Protein AF-0000000070117195 (afdb_homodimer)

Solvent-accessible surface area (backbone atoms only — not comparable to full-atom values): 38107 Å² total; per-residue (Å²): 111,78,81,75,68,78,81,88,67,70,77,55,42,55,31,55,71,49,75,39,65,23,42,26,26,40,78,75,48,53,76,69,58,87,76,71,49,25,25,39,43,37,66,58,87,49,68,68,60,47,62,73,44,38,93,42,38,53,26,35,40,18,30,46,63,62,32,42,58,17,81,69,35,58,61,45,44,60,43,95,42,31,36,34,16,33,43,82,74,63,72,85,48,53,76,32,81,39,56,48,63,39,32,67,89,57,74,63,67,81,47,80,83,75,88,71,69,40,42,16,32,32,45,72,48,51,68,41,42,62,68,29,60,85,75,39,71,39,50,28,56,33,46,42,64,39,57,68,71,43,56,69,71,51,49,55,52,34,51,50,52,45,65,69,63,80,40,73,71,53,34,40,24,52,53,60,67,35,83,93,50,61,63,68,57,40,38,48,55,21,15,58,69,56,77,47,67,68,58,48,52,55,47,50,55,57,58,66,68,47,91,55,96,73,49,41,34,28,38,32,60,40,49,52,59,66,50,54,52,51,49,34,62,76,62,68,60,78,55,48,36,22,39,29,34,28,24,44,26,22,35,75,43,35,80,76,55,47,75,80,40,64,33,41,32,35,34,45,52,49,24,42,23,35,23,53,40,39,50,43,70,53,80,42,62,87,74,52,37,62,60,46,75,43,67,70,50,46,50,40,50,25,49,40,42,50,48,27,58,76,66,72,29,52,54,35,37,38,49,66,54,57,75,44,40,68,32,51,51,51,39,51,74,36,65,53,46,33,36,23,28,48,31,58,48,50,62,52,44,46,54,50,69,64,51,78,132,111,76,82,72,67,78,80,90,67,70,76,54,43,54,31,57,69,49,75,39,66,24,43,26,26,40,79,75,48,53,78,69,59,85,75,72,50,25,25,40,44,36,65,57,87,51,70,68,60,48,61,72,44,37,93,41,37,53,27,36,38,17,30,46,62,61,32,42,57,17,80,68,34,59,60,44,43,60,43,97,41,32,35,34,16,34,45,81,74,62,72,86,49,52,76,32,79,40,58,47,61,39,31,67,86,56,74,62,67,82,48,81,80,74,89,71,69,40,41,16,30,32,47,69,49,51,68,41,41,62,68,28,60,85,74,40,70,39,50,29,56,32,44,42,62,39,58,68,72,45,56,68,72,52,50,55,52,35,52,50,52,44,64,69,65,80,41,74,72,51,33,38,24,54,52,60,66,36,84,92,49,60,64,64,59,40,37,49,55,21,14,57,68,56,76,47,66,68,57,49,52,54,47,50,55,57,57,66,69,46,90,55,95,72,50,41,36,25,39,32,60,40,48,50,59,67,50,54,51,51,50,34,63,76,60,67,59,77,54,48,36,23,40,30,35,27,24,44,27,22,36,75,43,35,79,75,55,48,75,76,41,64,33,41,34,36,34,45,52,51,26,42,22,35,24,53,40,37,49,44,69,52,79,41,62,89,74,52,36,62,58,46,76,43,68,68,50,45,52,41,49,26,50,39,42,50,48,26,57,76,68,73,28,51,57,36,37,36,49,64,55,58,75,45,39,68,32,51,52,53,39,49,76,35,64,52,47,32,36,24,29,49,30,59,48,49,61,53,43,46,53,52,70,63,50,79,129

Organism: Actinoplanes teichomyceticus (NCBI:txid1867)

Nearest PDB structures (foldseek):
  2ols-assembly1_A  TM=5.524E-01  e=1.885E-12  Neisseria meningitidis MC58
  7ueh-assembly1_E  TM=6.363E-01  e=9.421E-07  Zymomonas mobilis
  7ueh-assembly4_F  TM=5.679E-01  e=6.096E-07  Zymomonas mobilis
  7ueh-assembly3_C  TM=6.167E-01  e=9.407E-06  Zymomonas mobilis
  7oo1-assembly1_A  TM=6.580E-01  e=4.453E-05  Pseudomonas aeruginosa PAO1

Structure (mmCIF, N/CA/C/O backbone):
data_AF-0000000070117195-model_v1
#
loop_
_entity.id
_entity.type
_entity.pdbx_description
1 polymer 'Phosphotransferase system enzyme I (PtsI)'
#
loop_
_atom_site.group_PDB
_atom_site.id
_atom_site.type_symbol
_atom_site.label_atom_id
_atom_site.label_alt_id
_atom_site.label_comp_id
_atom_site.label_asym_id
_atom_site.label_entity_id
_atom_site.label_seq_id
_atom_site.pdbx_PDB_ins_code
_atom_site.Cartn_x
_atom_site.Cartn_y
_atom_site.Cartn_z
_atom_site.occupancy
_atom_site.B_iso_or_equiv
_atom_site.auth_seq_id
_atom_site.auth_comp_id
_atom_site.auth_asym_id
_atom_site.auth_atom_id
_atom_site.pdbx_PDB_model_num
ATOM 1 N N . MET A 1 1 ? -32.312 23.359 4.984 1 30.14 1 MET A N 1
ATOM 2 C CA . MET A 1 1 ? -32.031 22.188 4.152 1 30.14 1 MET A CA 1
ATOM 3 C C . MET A 1 1 ? -32.812 20.969 4.645 1 30.14 1 MET A C 1
ATOM 5 O O . MET A 1 1 ? -32.625 20.531 5.777 1 30.14 1 MET A O 1
ATOM 9 N N . SER A 1 2 ? -34 20.719 4.043 1 29.62 2 SER A N 1
ATOM 10 C CA . SER A 1 2 ? -35.062 19.75 4.246 1 29.62 2 SER A CA 1
ATOM 11 C C . SER A 1 2 ? -34.531 18.359 4.504 1 29.62 2 SER A C 1
ATOM 13 O O . SER A 1 2 ? -33.375 18.062 4.16 1 29.62 2 SER A O 1
ATOM 15 N N . ASP A 1 3 ? -35.594 17.547 5.145 1 28.98 3 ASP A N 1
ATOM 16 C CA . ASP A 1 3 ? -35.625 16.125 5.504 1 28.98 3 ASP A CA 1
ATOM 17 C C . ASP A 1 3 ? -35.25 15.25 4.312 1 28.98 3 ASP A C 1
ATOM 19 O O . ASP A 1 3 ? -36.156 14.734 3.623 1 28.98 3 ASP A O 1
ATOM 23 N N . ARG A 1 4 ? -34.75 15.766 3.178 1 33.69 4 ARG A N 1
ATOM 24 C CA . ARG A 1 4 ? -34.469 14.586 2.361 1 33.69 4 ARG A CA 1
ATOM 25 C C . ARG A 1 4 ? -34.031 13.414 3.23 1 33.69 4 ARG A C 1
ATOM 27 O O . ARG A 1 4 ? -32.969 13.445 3.844 1 33.69 4 ARG A O 1
ATOM 34 N N . THR A 1 5 ? -34.906 12.656 3.852 1 32.47 5 THR A N 1
ATOM 35 C CA . THR A 1 5 ? -34.938 11.32 4.449 1 32.47 5 THR A CA 1
ATOM 36 C C . THR A 1 5 ? -33.969 10.383 3.73 1 32.47 5 THR A C 1
ATOM 38 O O . THR A 1 5 ? -33.875 9.203 4.074 1 32.47 5 THR A O 1
ATOM 41 N N . GLY A 1 6 ? -33.875 10.539 2.434 1 34.97 6 GLY A N 1
ATOM 42 C CA . GLY A 1 6 ? -33.344 9.336 1.818 1 34.97 6 GLY A CA 1
ATOM 43 C C . GLY A 1 6 ? -32 8.906 2.393 1 34.97 6 GLY A C 1
ATOM 44 O O . GLY A 1 6 ? -31.156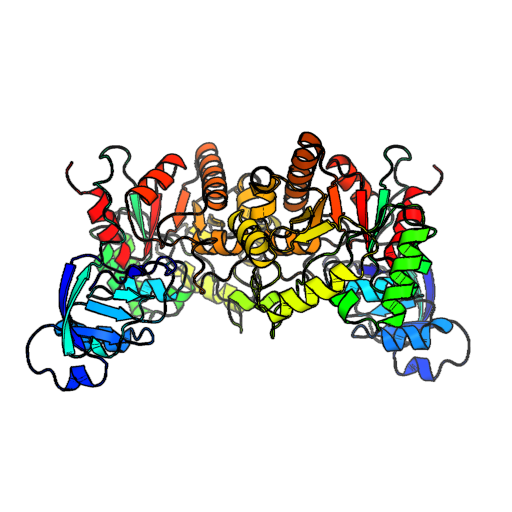 9.742 2.674 1 34.97 6 GLY A O 1
ATOM 45 N N . ASP A 1 7 ? -31.781 7.758 3.076 1 41.44 7 ASP A N 1
ATOM 46 C CA . ASP A 1 7 ? -30.906 6.875 3.846 1 41.44 7 ASP A CA 1
ATOM 47 C C . ASP A 1 7 ? -29.469 6.973 3.357 1 41.44 7 ASP A C 1
ATOM 49 O O . ASP A 1 7 ? -28.531 6.844 4.145 1 41.44 7 ASP A O 1
ATOM 53 N N . ASP A 1 8 ? -29.109 6.684 1.987 1 48.31 8 ASP A N 1
ATOM 54 C CA . ASP A 1 8 ? -27.875 6.059 1.528 1 48.31 8 ASP A CA 1
ATOM 55 C C . ASP A 1 8 ? -26.766 7.098 1.308 1 48.31 8 ASP A C 1
ATOM 57 O O . ASP A 1 8 ? -25.75 6.809 0.684 1 48.31 8 ASP A O 1
ATOM 61 N N . HIS A 1 9 ? -26.922 8.492 1.555 1 62.56 9 HIS A N 1
ATOM 62 C CA . HIS A 1 9 ? -25.859 9.383 1.088 1 62.56 9 HIS A CA 1
ATOM 63 C C . HIS A 1 9 ? -24.859 9.68 2.197 1 62.56 9 HIS A C 1
ATOM 65 O O . HIS A 1 9 ? -25.25 9.859 3.355 1 62.56 9 HIS A O 1
ATOM 71 N N . GLU A 1 10 ? -23.719 9.555 1.92 1 74.81 10 GLU A N 1
ATOM 72 C CA . GLU A 1 10 ? -22.625 9.914 2.812 1 74.81 10 GLU A CA 1
ATOM 73 C C . GLU A 1 10 ? -22.672 11.391 3.199 1 74.81 10 GLU A C 1
ATOM 75 O O . GLU A 1 10 ? -22.953 12.242 2.357 1 74.81 10 GLU A O 1
ATOM 80 N N . PRO A 1 11 ? -22.719 11.703 4.512 1 85.12 11 PRO A N 1
ATOM 81 C CA . PRO A 1 11 ? -22.688 13.109 4.93 1 85.12 11 PRO A CA 1
ATOM 82 C C . PRO A 1 11 ? -21.547 13.891 4.289 1 85.12 11 PRO A C 1
ATOM 84 O O . PRO A 1 11 ? -20.547 13.312 3.889 1 85.12 11 PRO A O 1
ATOM 87 N N . GLY A 1 12 ? -21.844 15.172 4.113 1 92.25 12 GLY A N 1
ATOM 88 C CA . GLY A 1 12 ? -20.781 16.016 3.596 1 92.25 12 GLY A CA 1
ATOM 89 C C . GLY A 1 12 ? -19.562 16.078 4.508 1 92.25 12 GLY A C 1
ATOM 90 O O . GLY A 1 12 ? -19.609 15.594 5.641 1 92.25 12 GLY A O 1
ATOM 91 N N . ILE A 1 13 ? -18.516 16.547 3.969 1 94 13 ILE A N 1
ATOM 92 C CA . ILE A 1 13 ? -17.281 16.75 4.719 1 94 13 ILE A CA 1
ATOM 93 C C . ILE A 1 13 ? -17 18.25 4.855 1 94 13 ILE A C 1
ATOM 95 O O . ILE A 1 13 ? -16.891 18.953 3.855 1 94 13 ILE A O 1
ATOM 99 N N . ALA A 1 14 ? -16.812 18.703 6.062 1 93 14 ALA A N 1
ATOM 100 C CA . ALA A 1 14 ? -16.719 20.141 6.312 1 93 14 ALA A CA 1
ATOM 101 C C . ALA A 1 14 ? -15.281 20.547 6.641 1 93 14 ALA A C 1
ATOM 103 O O . ALA A 1 14 ? -14.578 19.828 7.355 1 93 14 ALA A O 1
ATOM 104 N N . TYR A 1 15 ? -14.867 21.609 6.102 1 93.06 15 TYR A N 1
ATOM 105 C CA . TYR A 1 15 ? -13.648 22.312 6.434 1 93.06 15 TYR A CA 1
ATOM 106 C C . TYR A 1 15 ? -13.961 23.703 6.992 1 93.06 15 TYR A C 1
ATOM 108 O O . TYR A 1 15 ? -14.164 24.656 6.234 1 93.06 15 TYR A O 1
ATOM 116 N N . GLY A 1 16 ? -13.992 23.75 8.258 1 88.75 16 GLY A N 1
ATOM 117 C CA . GLY A 1 16 ? -14.469 24.906 8.977 1 88.75 16 GLY A CA 1
ATOM 118 C C . GLY A 1 16 ? -15.641 24.609 9.891 1 88.75 16 GLY A C 1
ATOM 119 O O . GLY A 1 16 ? -16.062 23.453 10.016 1 88.75 16 GLY A O 1
ATOM 120 N N . PHE A 1 17 ? -16.125 25.656 10.609 1 82.94 17 PHE A N 1
ATOM 121 C CA . PHE A 1 17 ? -17.156 25.453 11.617 1 82.94 17 PHE A CA 1
ATOM 122 C C . PHE A 1 17 ? -18.219 26.547 11.555 1 82.94 17 PHE A C 1
ATOM 124 O O . PHE A 1 17 ? -17.969 27.625 11 1 82.94 17 PHE A O 1
ATOM 131 N N . GLY A 1 18 ? -19.375 26.109 12.125 1 84.94 18 GLY A N 1
ATOM 132 C CA . GLY A 1 18 ? -20.422 27.109 12.305 1 84.94 18 GLY A CA 1
ATOM 133 C C . GLY A 1 18 ? -21.672 26.812 11.5 1 84.94 18 GLY A C 1
ATOM 134 O O . GLY A 1 18 ? -21.672 25.938 10.641 1 84.94 18 GLY A O 1
ATOM 135 N N . ARG A 1 19 ? -22.703 27.516 11.875 1 88.62 19 ARG A N 1
ATOM 136 C CA . ARG A 1 19 ? -23.969 27.516 11.164 1 88.62 19 ARG A CA 1
ATOM 137 C C . ARG A 1 19 ? -24.219 28.844 10.477 1 88.62 19 ARG A C 1
ATOM 139 O O . ARG A 1 19 ? -24.188 29.906 11.117 1 88.62 19 ARG A O 1
ATOM 146 N N . HIS A 1 20 ? -24.422 28.719 9.148 1 88.44 20 HIS A N 1
ATOM 147 C CA . HIS A 1 20 ? -24.531 29.969 8.375 1 88.44 20 HIS A CA 1
ATOM 148 C C . HIS A 1 20 ? -25.812 29.969 7.531 1 88.44 20 HIS A C 1
ATOM 150 O O . HIS A 1 20 ? -26.219 28.938 7.008 1 88.44 20 HIS A O 1
ATOM 156 N N . ARG A 1 21 ? -26.359 31.156 7.438 1 87.06 21 ARG A N 1
ATOM 157 C CA . ARG A 1 21 ? -27.531 31.375 6.59 1 87.06 21 ARG A CA 1
ATOM 158 C C . ARG A 1 21 ? -27.203 32.344 5.449 1 87.06 21 ARG A C 1
ATOM 160 O O . ARG A 1 21 ? -26.422 33.25 5.617 1 87.06 21 ARG A O 1
ATOM 167 N N . GLY A 1 22 ? -27.812 32.031 4.285 1 86.75 22 GLY A N 1
ATOM 168 C CA . GLY A 1 22 ? -27.641 32.938 3.162 1 86.75 22 GLY A CA 1
ATOM 169 C C . GLY A 1 22 ? -28.344 32.469 1.901 1 86.75 22 GLY A C 1
ATOM 170 O O . GLY A 1 22 ? -28.812 31.328 1.833 1 86.75 22 GLY A O 1
ATOM 171 N N . LEU A 1 23 ? -28.359 33.469 1.003 1 90.25 23 LEU A N 1
ATOM 172 C CA . LEU A 1 23 ? -28.844 33.125 -0.326 1 90.25 23 LEU A CA 1
ATOM 173 C C . LEU A 1 23 ? -27.875 32.188 -1.049 1 90.25 23 LEU A C 1
ATOM 175 O O . LEU A 1 23 ? -26.688 32.5 -1.134 1 90.25 23 LEU A O 1
ATOM 179 N N . LEU A 1 24 ? -28.438 31.062 -1.468 1 92.56 24 LEU A N 1
ATOM 180 C CA . LEU A 1 24 ? -27.594 30.125 -2.201 1 92.56 24 LEU A CA 1
ATOM 181 C C . LEU A 1 24 ? -27.484 30.531 -3.666 1 92.56 24 LEU A C 1
ATOM 183 O O . LEU A 1 24 ? -28.484 30.688 -4.355 1 92.56 24 LEU A O 1
ATOM 187 N N . VAL A 1 25 ? -26.234 30.734 -4.066 1 92.81 25 VAL A N 1
ATOM 188 C CA . VAL A 1 25 ? -26.016 31.125 -5.449 1 92.81 25 VAL A CA 1
ATOM 189 C C . VAL A 1 25 ? -24.922 30.266 -6.07 1 92.81 25 VAL A C 1
ATOM 191 O O . VAL A 1 25 ? -24.156 29.625 -5.359 1 92.81 25 VAL A O 1
ATOM 194 N N . ASP A 1 26 ? -24.922 30.203 -7.375 1 92.06 26 ASP A N 1
ATOM 195 C CA . ASP A 1 26 ? -23.812 29.547 -8.086 1 92.06 26 ASP A CA 1
ATOM 196 C C . ASP A 1 26 ? -22.891 30.578 -8.711 1 92.06 26 ASP A C 1
ATOM 198 O O . ASP A 1 26 ? -22.969 31.781 -8.391 1 92.06 26 ASP A O 1
ATOM 202 N N . ARG A 1 27 ? -21.938 30.141 -9.477 1 86.88 27 ARG A N 1
ATOM 203 C CA . ARG A 1 27 ? -20.922 31.016 -10.055 1 86.88 27 ARG A CA 1
ATOM 204 C C . ARG A 1 27 ? -21.562 32.156 -10.836 1 86.88 27 ARG A C 1
ATOM 206 O O . ARG A 1 27 ? -21.062 33.281 -10.82 1 86.88 27 ARG A O 1
ATOM 213 N N . THR A 1 28 ? -22.641 31.875 -11.484 1 82.56 28 THR A N 1
ATOM 214 C CA . THR A 1 28 ? -23.312 32.875 -12.305 1 82.56 28 THR A CA 1
ATOM 215 C C . THR A 1 28 ? -24.062 33.875 -11.43 1 82.56 28 THR A C 1
ATOM 217 O O . THR A 1 28 ? -24.062 35.062 -11.711 1 82.56 28 THR A O 1
ATOM 220 N N . GLY A 1 29 ? -24.641 33.438 -10.398 1 79.94 29 GLY A N 1
ATOM 221 C CA . GLY A 1 29 ? -25.469 34.25 -9.539 1 79.94 29 GLY A CA 1
ATOM 222 C C . GLY A 1 29 ? -24.688 35.219 -8.688 1 79.94 29 GLY A C 1
ATOM 223 O O . GLY A 1 29 ? -25.203 36.25 -8.273 1 79.94 29 GLY A O 1
ATOM 224 N N . ILE A 1 30 ? -23.469 34.875 -8.367 1 77.12 30 ILE A N 1
ATOM 225 C CA . ILE A 1 30 ? -22.688 35.688 -7.457 1 77.12 30 ILE A CA 1
ATOM 226 C C . ILE A 1 30 ? -22.359 37.031 -8.125 1 77.12 30 ILE A C 1
ATOM 228 O O . ILE A 1 30 ? -22.188 38.031 -7.449 1 77.12 30 ILE A O 1
ATOM 232 N N . GLU A 1 31 ? -22.297 37.031 -9.375 1 72.44 31 GLU A N 1
ATOM 233 C CA . GLU A 1 31 ? -22.031 38.281 -10.102 1 72.44 31 GLU A CA 1
ATOM 234 C C . GLU A 1 31 ? -23.188 39.25 -9.969 1 72.44 31 GLU A C 1
ATOM 236 O O . GLU A 1 31 ? -23 40.469 -10.078 1 72.44 31 GLU A O 1
ATOM 241 N N . GLU A 1 32 ? -24.312 38.688 -9.633 1 66.88 32 GLU A N 1
ATOM 242 C CA . GLU A 1 32 ? -25.516 39.5 -9.594 1 66.88 32 GLU A CA 1
ATOM 243 C C . GLU A 1 32 ? -25.75 40.062 -8.195 1 66.88 32 GLU A C 1
ATOM 245 O O . GLU A 1 32 ? -26.547 41 -8.008 1 66.88 32 GLU A O 1
ATOM 250 N N . ILE A 1 33 ? -25.078 39.438 -7.242 1 64.88 33 ILE A N 1
ATOM 251 C CA . ILE A 1 33 ? -25.391 39.812 -5.867 1 64.88 33 ILE A CA 1
ATOM 252 C C . ILE A 1 33 ? -24.516 41 -5.453 1 64.88 33 ILE A C 1
ATOM 254 O O . ILE A 1 33 ? -23.297 40.906 -5.496 1 64.88 33 ILE A O 1
ATOM 258 N N . VAL A 1 34 ? -25.234 42.125 -5.188 1 57.91 34 VAL A N 1
ATOM 259 C CA . VAL A 1 34 ? -24.609 43.406 -4.891 1 57.91 34 VAL A CA 1
ATOM 260 C C . VAL A 1 34 ? -24.422 43.562 -3.383 1 57.91 34 VAL A C 1
ATOM 262 O O . VAL A 1 34 ? -23.5 44.25 -2.934 1 57.91 34 VAL A O 1
ATOM 265 N N . PHE A 1 35 ? -25.344 42.906 -2.502 1 63.84 35 PHE A N 1
ATOM 266 C CA . PHE A 1 35 ? -25.219 43.188 -1.075 1 63.84 35 PHE A CA 1
ATOM 267 C C . PHE A 1 35 ? -25.406 41.906 -0.266 1 63.84 35 PHE A C 1
ATOM 269 O O . PHE A 1 35 ? -26.109 40.969 -0.699 1 63.84 35 PHE A O 1
ATOM 276 N N . GLY A 1 36 ? -24.688 41.719 0.816 1 69.19 36 GLY A N 1
ATOM 277 C CA . GLY A 1 36 ? -24.828 40.688 1.821 1 69.19 36 GLY A CA 1
ATOM 278 C C . GLY A 1 36 ? -23.938 39.5 1.564 1 69.19 36 GLY A C 1
ATOM 279 O O . GLY A 1 36 ? -23.234 39.438 0.562 1 69.19 36 GLY A O 1
ATOM 280 N N . ARG A 1 37 ? -23.844 38.625 2.561 1 82.75 37 ARG A N 1
ATOM 281 C CA . ARG A 1 37 ? -23.062 37.406 2.42 1 82.75 37 ARG A CA 1
ATOM 282 C C . ARG A 1 37 ? -23.938 36.281 1.901 1 82.75 37 ARG A C 1
ATOM 284 O O . ARG A 1 37 ? -25.109 36.156 2.281 1 82.75 37 ARG A O 1
ATOM 291 N N . VAL A 1 38 ? -23.438 35.656 0.907 1 90.5 38 VAL A N 1
ATOM 292 C CA . VAL A 1 38 ? -24.172 34.594 0.264 1 90.5 38 VAL A CA 1
ATOM 293 C C . VAL A 1 38 ? -23.453 33.25 0.49 1 90.5 38 VAL A C 1
ATOM 295 O O . VAL A 1 38 ? -22.328 33.219 0.989 1 90.5 38 VAL A O 1
ATOM 298 N N . LEU A 1 39 ? -24.219 32.219 0.259 1 93.19 39 LEU A N 1
ATOM 299 C CA . LEU A 1 39 ? -23.656 30.891 0.158 1 93.19 39 LEU A CA 1
ATOM 300 C C . LEU A 1 39 ? -23.406 30.516 -1.299 1 93.19 39 LEU A C 1
ATOM 302 O O . LEU A 1 39 ? -24.312 30.609 -2.133 1 93.19 39 LEU A O 1
ATOM 306 N N . LEU A 1 40 ? -22.188 30.125 -1.597 1 94.69 40 LEU A N 1
ATOM 307 C CA . LEU A 1 40 ? -21.797 29.812 -2.963 1 94.69 40 LEU A CA 1
ATOM 308 C C . LEU A 1 40 ? -21.828 28.312 -3.201 1 94.69 40 LEU A C 1
ATOM 310 O O . LEU A 1 40 ? -21.328 27.531 -2.375 1 94.69 40 LEU A O 1
ATOM 314 N N . TYR A 1 41 ? -22.422 27.938 -4.238 1 94.56 41 TYR A N 1
ATOM 315 C CA . TYR A 1 41 ? -22.453 26.547 -4.66 1 94.56 41 TYR A CA 1
ATOM 316 C C . TYR A 1 41 ? -21.531 26.312 -5.855 1 94.56 41 TYR A C 1
ATOM 318 O O . TYR A 1 41 ? -21.594 27.047 -6.848 1 94.56 41 TYR A O 1
ATOM 326 N N . LEU A 1 42 ? -20.609 25.344 -5.754 1 95.94 42 LEU A N 1
ATOM 327 C CA . LEU A 1 42 ? -19.672 24.969 -6.816 1 95.94 42 LEU A CA 1
ATOM 328 C C . LEU A 1 42 ? -19.75 23.469 -7.098 1 95.94 42 LEU A C 1
ATOM 330 O O . LEU A 1 42 ? -19.984 22.672 -6.184 1 95.94 42 LEU A O 1
ATOM 334 N N . GLU A 1 43 ? -19.531 23.109 -8.344 1 95.25 43 GLU A N 1
ATOM 335 C CA . GLU A 1 43 ? -19.453 21.688 -8.672 1 95.25 43 GLU A CA 1
ATOM 336 C C . GLU A 1 43 ? -18.141 21.078 -8.203 1 95.25 43 GLU A C 1
ATOM 338 O O . GLU A 1 43 ? -18.125 19.953 -7.68 1 95.25 43 GLU A O 1
ATOM 343 N N . LYS A 1 44 ? -17.047 21.797 -8.453 1 96.19 44 LYS A N 1
ATOM 344 C CA . LYS A 1 44 ? -15.695 21.406 -8.055 1 96.19 44 LYS A CA 1
ATOM 345 C C . LYS A 1 44 ? -15.047 22.484 -7.184 1 96.19 44 LYS A C 1
ATOM 347 O O . LYS A 1 44 ? -15.367 23.672 -7.301 1 96.19 44 LYS A O 1
ATOM 352 N N . PRO A 1 45 ? -14.172 22.016 -6.316 1 95.44 45 PRO A N 1
ATOM 353 C CA . PRO A 1 45 ? -13.492 23.031 -5.512 1 95.44 45 PRO A CA 1
ATOM 354 C C . PRO A 1 45 ? -12.695 24.016 -6.367 1 95.44 45 PRO A C 1
ATOM 356 O O . PRO A 1 45 ? -12.062 23.625 -7.348 1 95.44 45 PRO A O 1
ATOM 359 N N . ASP A 1 46 ? -12.781 25.281 -6.047 1 95.81 46 ASP A N 1
ATOM 360 C CA . ASP A 1 46 ? -12.023 26.375 -6.66 1 95.81 46 ASP A CA 1
ATOM 361 C C . ASP A 1 46 ? -11.484 27.328 -5.605 1 95.81 46 ASP A C 1
ATOM 363 O O . ASP A 1 46 ? -12.117 28.359 -5.312 1 95.81 46 ASP A O 1
ATOM 367 N N . VAL A 1 47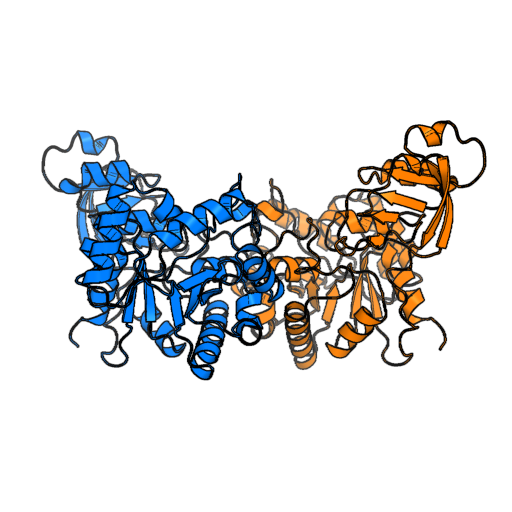 ? -10.359 27 -5.117 1 96.06 47 VAL A N 1
ATOM 368 C CA . VAL A 1 47 ? -9.789 27.672 -3.955 1 96.06 47 VAL A CA 1
ATOM 369 C C . VAL A 1 47 ? -9.531 29.141 -4.281 1 96.06 47 VAL A C 1
ATOM 371 O O . VAL A 1 47 ? -9.812 30.031 -3.465 1 96.06 47 VAL A O 1
ATOM 374 N N . ASP A 1 48 ? -9.055 29.406 -5.461 1 94.88 48 ASP A N 1
ATOM 375 C CA . ASP A 1 48 ? -8.75 30.781 -5.859 1 94.88 48 ASP A CA 1
ATOM 376 C C . ASP A 1 48 ? -10.023 31.609 -5.934 1 94.88 48 ASP A C 1
ATOM 378 O O . ASP A 1 48 ? -10.055 32.75 -5.441 1 94.88 48 ASP A O 1
ATOM 382 N N . LEU A 1 49 ? -11.008 31.062 -6.504 1 94.06 49 LEU A N 1
ATOM 383 C CA . LEU A 1 49 ? -12.281 31.766 -6.605 1 94.06 49 LEU A CA 1
ATOM 384 C C . LEU A 1 49 ? -12.867 32.031 -5.223 1 94.06 49 LEU A C 1
ATOM 386 O O . LEU A 1 49 ? -13.312 33.156 -4.945 1 94.06 49 LEU A O 1
ATOM 390 N N . ILE A 1 50 ? -12.836 31.078 -4.367 1 95.25 50 ILE A N 1
ATOM 391 C CA . ILE A 1 50 ? -13.391 31.203 -3.027 1 95.25 50 ILE A CA 1
ATOM 392 C C . ILE A 1 50 ? -12.641 32.281 -2.252 1 95.25 50 ILE A C 1
ATOM 394 O O . ILE A 1 50 ? -13.258 33.125 -1.591 1 95.25 50 ILE A O 1
ATOM 398 N N . ARG A 1 51 ? -11.367 32.281 -2.377 1 94.25 51 ARG A N 1
ATOM 399 C CA . ARG A 1 51 ? -10.547 33.25 -1.681 1 94.25 51 ARG A CA 1
ATOM 400 C C . ARG A 1 51 ? -10.883 34.656 -2.141 1 94.25 51 ARG A C 1
ATOM 402 O O . ARG A 1 51 ? -11 35.594 -1.32 1 94.25 51 ARG A O 1
ATOM 409 N N . THR A 1 52 ? -11.047 34.812 -3.439 1 92.38 52 THR A N 1
ATOM 410 C CA . THR A 1 52 ? -11.344 36.125 -4.02 1 92.38 52 THR A CA 1
ATOM 411 C C . THR A 1 52 ? -12.711 36.625 -3.561 1 92.38 52 THR A C 1
ATOM 413 O O . THR A 1 52 ? -12.875 37.781 -3.266 1 92.38 52 THR A O 1
ATOM 416 N N . LEU A 1 53 ? -13.648 35.75 -3.365 1 92 53 LEU A N 1
ATOM 417 C CA . LEU A 1 53 ? -15.031 36.125 -3.062 1 92 53 LEU A CA 1
ATOM 418 C C . LEU A 1 53 ? -15.297 36.031 -1.563 1 92 53 LEU A C 1
ATOM 420 O O . LEU A 1 53 ? -16.406 36.312 -1.11 1 92 53 LEU A O 1
ATOM 424 N N . ALA A 1 54 ? -14.328 35.719 -0.81 1 92.56 54 ALA A N 1
ATOM 425 C CA . ALA A 1 54 ? -14.492 35.375 0.603 1 92.56 54 ALA A CA 1
ATOM 426 C C . ALA A 1 54 ? -15.219 36.5 1.354 1 92.56 54 ALA A C 1
ATOM 428 O O . ALA A 1 54 ? -16.109 36.219 2.164 1 92.56 54 ALA A O 1
ATOM 429 N N . PRO A 1 55 ? -14.914 37.75 1.066 1 90.06 55 PRO A N 1
ATOM 430 C CA . PRO A 1 55 ? -15.578 38.812 1.812 1 90.06 55 PRO A CA 1
ATOM 431 C C . PRO A 1 55 ? -17.094 38.844 1.59 1 90.06 55 PRO A C 1
ATOM 433 O O . PRO A 1 55 ? -17.828 39.438 2.385 1 90.06 55 PRO A O 1
ATOM 436 N N . ARG A 1 56 ? -17.531 38.156 0.554 1 90.19 56 ARG A N 1
ATOM 437 C CA . ARG A 1 56 ? -18.938 38.188 0.203 1 90.19 56 ARG A CA 1
ATOM 438 C C . ARG A 1 56 ? -19.609 36.844 0.555 1 90.19 56 ARG A C 1
ATOM 440 O O . ARG A 1 56 ? -20.797 36.656 0.279 1 90.19 56 ARG A O 1
ATOM 447 N N . LEU A 1 57 ? -18.891 36 1.089 1 93 57 LEU A N 1
ATOM 448 C CA . LEU A 1 57 ? -19.406 34.656 1.283 1 93 57 LEU A CA 1
ATOM 449 C C . LEU A 1 57 ? -19.594 34.344 2.766 1 93 57 LEU A C 1
ATOM 451 O O . LEU A 1 57 ? -18.75 34.719 3.588 1 93 57 LEU A O 1
ATOM 455 N N . SER A 1 58 ? -20.703 33.688 3.07 1 92.12 58 SER A N 1
ATOM 456 C CA . SER A 1 58 ? -20.906 33.125 4.402 1 92.12 58 SER A CA 1
ATOM 457 C C . SER A 1 58 ? -20.375 31.688 4.48 1 92.12 58 SER A C 1
ATOM 459 O O . SER A 1 58 ? -20.156 31.172 5.574 1 92.12 58 SER A O 1
ATOM 461 N N . GLY A 1 59 ? -20.25 31.078 3.359 1 94 59 GLY A N 1
ATOM 462 C CA . GLY A 1 59 ? -1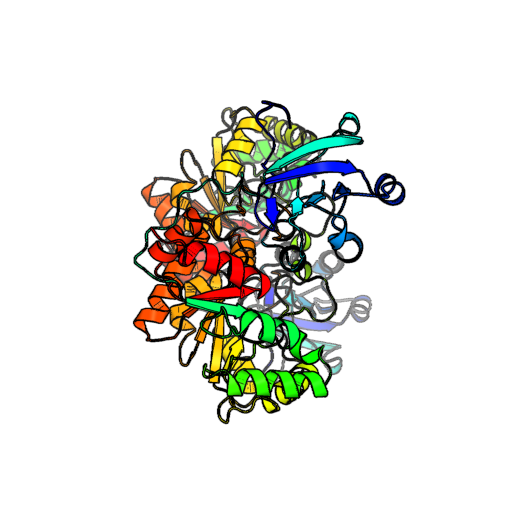9.781 29.703 3.221 1 94 59 GLY A CA 1
ATOM 463 C C . GLY A 1 59 ? -19.906 29.172 1.806 1 94 59 GLY A C 1
ATOM 464 O O . GLY A 1 59 ? -20.422 29.859 0.921 1 94 59 GLY A O 1
ATOM 465 N N . VAL A 1 60 ? -19.328 28.031 1.625 1 95.06 60 VAL A N 1
ATOM 466 C CA . VAL A 1 60 ? -19.312 27.453 0.29 1 95.06 60 VAL A CA 1
ATOM 467 C C . VAL A 1 60 ? -19.75 25.984 0.366 1 95.06 60 VAL A C 1
ATOM 469 O O . VAL A 1 60 ? -19.344 25.266 1.274 1 95.06 60 VAL A O 1
ATOM 472 N N . ILE A 1 61 ? -20.578 25.578 -0.542 1 94.56 61 ILE A N 1
ATOM 473 C CA . ILE A 1 61 ? -20.969 24.188 -0.727 1 94.56 61 ILE A CA 1
ATOM 474 C C . ILE A 1 61 ? -20.391 23.656 -2.039 1 94.56 61 ILE A C 1
ATOM 476 O O . ILE A 1 61 ? -20.547 24.281 -3.09 1 94.56 61 ILE A O 1
ATOM 480 N N . VAL A 1 62 ? -19.656 22.594 -1.952 1 95.94 62 VAL A N 1
ATOM 481 C CA . VAL A 1 62 ? -19.047 21.984 -3.131 1 95.94 62 VAL A CA 1
ATOM 482 C C . VAL A 1 62 ? -19.656 20.594 -3.365 1 95.94 62 VAL A C 1
ATOM 484 O O . VAL A 1 62 ? -19.75 19.797 -2.436 1 95.94 62 VAL A O 1
ATOM 487 N N . GLU A 1 63 ? -20.062 20.328 -4.582 1 95 63 GLU A N 1
ATOM 488 C CA . GLU A 1 63 ? -20.672 19.047 -4.914 1 95 63 GLU A CA 1
ATOM 489 C C . GLU A 1 63 ? -19.656 17.906 -4.797 1 95 63 GLU A C 1
ATOM 491 O O . GLU A 1 63 ? -19.938 16.875 -4.188 1 95 63 GLU A O 1
ATOM 496 N N . GLU A 1 64 ? -18.5 18.078 -5.387 1 96.19 64 GLU A N 1
ATOM 497 C CA . GLU A 1 64 ? -17.453 17.047 -5.352 1 96.19 64 GLU A CA 1
ATOM 498 C C . GLU A 1 64 ? -16.875 16.906 -3.949 1 96.19 64 GLU A C 1
ATOM 500 O O . GLU A 1 64 ? -16.484 17.906 -3.328 1 96.19 64 GLU A O 1
ATOM 505 N N . PRO A 1 65 ? -16.797 15.719 -3.441 1 95.25 65 PRO A N 1
ATOM 506 C CA . PRO A 1 65 ? -16.203 15.539 -2.111 1 95.25 65 PRO A CA 1
ATOM 507 C C . PRO A 1 65 ? -14.688 15.68 -2.107 1 95.25 65 PRO A C 1
ATOM 509 O O . PRO A 1 65 ? -14.031 15.312 -3.082 1 95.25 65 PRO A O 1
ATOM 512 N N . VAL A 1 66 ? -14.195 16.219 -1.037 1 95.25 66 VAL A N 1
ATOM 513 C CA . VAL A 1 66 ? -12.766 16.234 -0.757 1 95.25 66 VAL A CA 1
ATOM 514 C C . VAL A 1 66 ? -12.492 15.578 0.591 1 95.25 66 VAL A C 1
ATOM 516 O O . VAL A 1 66 ? -12.852 16.125 1.64 1 95.25 66 VAL A O 1
ATOM 519 N N . THR A 1 67 ? -11.898 14.453 0.487 1 94.81 67 THR A N 1
ATOM 520 C CA . THR A 1 67 ? -11.555 13.75 1.721 1 94.81 67 THR A CA 1
ATOM 521 C C . THR A 1 67 ? -10.43 14.469 2.455 1 94.81 67 THR A C 1
ATOM 523 O O . THR A 1 67 ? -9.547 15.062 1.825 1 94.81 67 THR A O 1
ATOM 526 N N . PRO A 1 68 ? -10.43 14.398 3.795 1 94.88 68 PRO A N 1
ATOM 527 C CA . PRO A 1 68 ? -9.375 15.078 4.547 1 94.88 68 PRO A CA 1
ATOM 528 C C . PRO A 1 68 ? -8 14.438 4.344 1 94.88 68 PRO A C 1
ATOM 530 O O . PRO A 1 68 ? -6.98 15.023 4.719 1 94.88 68 PRO A O 1
ATOM 533 N N . TYR A 1 69 ? -7.938 13.297 3.746 1 93.88 69 TYR A N 1
ATOM 534 C CA . TYR A 1 69 ? -6.676 12.617 3.484 1 93.88 69 TYR A CA 1
ATOM 535 C C . TYR A 1 69 ? -6.016 13.148 2.219 1 93.88 69 TYR A C 1
ATOM 537 O O . TYR A 1 69 ? -4.844 12.875 1.957 1 93.88 69 TYR A O 1
ATOM 545 N N . ALA A 1 70 ? -6.777 13.859 1.455 1 92.44 70 ALA A N 1
ATOM 546 C CA . ALA A 1 70 ? -6.277 14.375 0.182 1 92.44 70 ALA A CA 1
ATOM 547 C C . ALA A 1 70 ? -5.371 15.586 0.396 1 92.44 70 ALA A C 1
ATOM 549 O O . ALA A 1 70 ? -5.613 16.406 1.291 1 92.44 70 ALA A O 1
ATOM 550 N N . PRO A 1 71 ? -4.395 15.711 -0.515 1 86.94 71 PRO A N 1
ATOM 551 C CA . PRO A 1 71 ? -3.543 16.906 -0.427 1 86.94 71 PRO A CA 1
ATOM 552 C C . PRO A 1 71 ? -4.332 18.203 -0.563 1 86.94 71 PRO A C 1
ATOM 554 O O . PRO A 1 71 ? -3.973 19.219 0.043 1 86.94 71 PRO A O 1
ATOM 557 N N . GLU A 1 72 ? -5.453 18.219 -1.265 1 90.31 72 GLU A N 1
ATOM 558 C CA . GLU A 1 72 ? -6.281 19.391 -1.516 1 90.31 72 GLU A CA 1
ATOM 559 C C . GLU A 1 72 ? -6.969 19.875 -0.237 1 90.31 72 GLU A C 1
ATOM 561 O O . GLU A 1 72 ? -7.426 21.016 -0.161 1 90.31 72 GLU A O 1
ATOM 566 N N . ALA A 1 73 ? -7.059 19 0.689 1 93.5 73 ALA A N 1
ATOM 567 C CA . ALA A 1 73 ? -7.777 19.328 1.918 1 93.5 73 ALA A CA 1
ATOM 568 C C . ALA A 1 73 ? -7.102 20.484 2.654 1 93.5 73 ALA A C 1
ATOM 570 O O . ALA A 1 73 ? -7.773 21.312 3.268 1 93.5 73 ALA A O 1
ATOM 571 N N . ARG A 1 74 ? -5.828 20.531 2.611 1 92.5 74 ARG A N 1
ATOM 572 C CA . ARG A 1 74 ? -5.078 21.562 3.301 1 92.5 74 ARG A CA 1
ATOM 573 C C . ARG A 1 74 ? -5.527 22.953 2.852 1 92.5 74 ARG A C 1
ATOM 575 O O . ARG A 1 74 ? -5.711 23.859 3.676 1 92.5 74 ARG A O 1
ATOM 582 N N . ALA A 1 75 ? -5.668 23.109 1.561 1 93.94 75 ALA A N 1
ATOM 583 C CA . ALA A 1 75 ? -6.066 24.391 1.013 1 93.94 75 ALA A CA 1
ATOM 584 C C . ALA A 1 75 ? -7.457 24.797 1.497 1 93.94 75 ALA A C 1
ATOM 586 O O . ALA A 1 75 ? -7.73 25.984 1.711 1 93.94 75 ALA A O 1
ATOM 587 N N . LEU A 1 76 ? -8.289 23.859 1.66 1 95 76 LEU A N 1
ATOM 588 C CA . LEU A 1 76 ? -9.641 24.141 2.131 1 95 76 LEU A CA 1
ATOM 589 C C . LEU A 1 76 ? -9.625 24.625 3.578 1 95 76 LEU A C 1
ATOM 591 O O . LEU A 1 76 ? -10.352 25.547 3.938 1 95 76 LEU A O 1
ATOM 595 N N . TRP A 1 77 ? -8.75 24.078 4.371 1 92.75 77 TRP A N 1
ATOM 596 C CA . TRP A 1 77 ? -8.617 24.5 5.762 1 92.75 77 TRP A CA 1
ATOM 597 C C . TRP A 1 77 ? -8.109 25.938 5.848 1 92.75 77 TRP A C 1
ATOM 599 O O . TRP A 1 77 ? -8.391 26.641 6.816 1 92.75 77 TRP A O 1
ATOM 609 N N . ALA A 1 78 ? -7.398 26.359 4.828 1 93.12 78 ALA A N 1
ATOM 610 C CA . ALA A 1 78 ? -6.742 27.656 4.855 1 93.12 78 ALA A CA 1
ATOM 611 C C . ALA A 1 78 ? -7.699 28.766 4.426 1 93.12 78 ALA A C 1
ATOM 613 O O . ALA A 1 78 ? -7.379 29.953 4.539 1 93.12 78 ALA A O 1
ATOM 614 N N . LEU A 1 79 ? -8.891 28.406 3.967 1 94.31 79 LEU A N 1
ATOM 615 C CA . LEU A 1 79 ? -9.844 29.406 3.49 1 94.31 79 LEU A CA 1
ATOM 616 C C . LEU A 1 79 ? -10.492 30.141 4.66 1 94.31 79 LEU A C 1
ATOM 618 O O . LEU A 1 79 ? -10.734 29.547 5.711 1 94.31 79 LEU A O 1
ATOM 622 N N . PRO A 1 80 ? -10.805 31.406 4.465 1 92.5 80 PRO A N 1
ATOM 623 C CA . PRO A 1 80 ? -11.367 32.188 5.562 1 92.5 80 PRO A CA 1
ATOM 624 C C . PRO A 1 80 ? -12.859 31.953 5.773 1 92.5 80 PRO A C 1
ATOM 626 O O . PRO A 1 80 ? -13.469 32.531 6.68 1 92.5 80 PRO A O 1
ATOM 629 N N . VAL A 1 81 ? -13.508 31.188 4.914 1 93.75 81 VAL A N 1
ATOM 630 C CA . VAL A 1 81 ? -14.906 30.812 5.047 1 93.75 81 VAL A CA 1
ATOM 631 C C . VAL A 1 81 ? -15.039 29.297 5.094 1 93.75 81 VAL A C 1
ATOM 633 O O . VAL A 1 81 ? -14.211 28.578 4.52 1 93.75 81 VAL A O 1
ATOM 636 N N . PRO A 1 82 ? -16.047 28.812 5.77 1 94.12 82 PRO A N 1
ATOM 637 C CA . PRO A 1 82 ? -16.219 27.359 5.816 1 94.12 82 PRO A CA 1
ATOM 638 C C . PRO A 1 82 ? -16.656 26.766 4.484 1 94.12 82 PRO A C 1
ATOM 640 O O . PRO A 1 82 ? -17.375 27.422 3.725 1 94.12 82 PRO A O 1
ATOM 643 N N . VAL A 1 83 ? -16.219 25.562 4.254 1 95.44 83 VAL A N 1
ATOM 644 C CA . VAL A 1 83 ? -16.547 24.844 3.025 1 95.44 83 VAL A CA 1
ATOM 645 C C . VAL A 1 83 ? -17.125 23.469 3.361 1 95.44 83 VAL A C 1
ATOM 647 O O . VAL A 1 83 ? -16.578 22.75 4.199 1 95.44 83 VAL A O 1
ATOM 650 N N . LEU A 1 84 ? -18.266 23.141 2.811 1 94.62 84 LEU A N 1
ATOM 651 C CA . LEU A 1 84 ? -18.875 21.812 2.895 1 94.62 84 LEU A CA 1
ATOM 652 C C . LEU A 1 84 ? -18.781 21.094 1.56 1 94.62 84 LEU A C 1
ATOM 654 O O . LEU A 1 84 ? -19.328 21.562 0.552 1 94.62 84 LEU A O 1
ATOM 658 N N . THR A 1 85 ? -18.125 19.938 1.539 1 95.88 85 THR A N 1
ATOM 659 C CA . THR A 1 85 ? -17.922 19.234 0.281 1 95.88 85 THR A CA 1
ATOM 660 C C . THR A 1 85 ? -18.734 17.938 0.242 1 95.88 85 THR A C 1
ATOM 662 O O . THR A 1 85 ? -19.188 17.453 1.281 1 95.88 85 THR A O 1
ATOM 665 N N . GLY A 1 86 ? -18.938 17.406 -0.987 1 94 86 GLY A N 1
ATOM 666 C CA . GLY A 1 86 ? -19.625 16.141 -1.177 1 94 86 GLY A CA 1
ATOM 667 C C . GLY A 1 86 ? -21.125 16.25 -1.052 1 94 86 GLY A C 1
ATOM 668 O O . GLY A 1 86 ? -21.797 15.305 -0.637 1 94 86 GLY A O 1
ATOM 669 N N . VAL A 1 87 ? -21.672 17.422 -1.298 1 92.75 87 VAL A N 1
ATOM 670 C CA . VAL A 1 87 ? -23.109 17.641 -1.146 1 92.75 87 VAL A CA 1
ATOM 671 C C . VAL A 1 87 ? -23.688 18.109 -2.473 1 92.75 87 VAL A C 1
ATOM 673 O O . VAL A 1 87 ? -23.5 19.266 -2.871 1 92.75 87 VAL A O 1
ATOM 676 N N . PRO A 1 88 ? -24.406 17.25 -3.123 1 91.75 88 PRO A N 1
ATOM 677 C CA . PRO A 1 88 ? -25.156 17.688 -4.309 1 91.75 88 PRO A CA 1
ATOM 678 C C . PRO A 1 88 ? -26.359 18.562 -3.961 1 91.75 88 PRO A C 1
ATOM 680 O O . PRO A 1 88 ? -27.062 18.297 -2.98 1 91.75 88 PRO A O 1
ATOM 683 N N . VAL A 1 89 ? -26.5 19.656 -4.668 1 88.94 89 VAL A N 1
ATOM 684 C CA . VAL A 1 89 ? -27.609 20.562 -4.445 1 88.94 89 VAL A CA 1
ATOM 685 C C . VAL A 1 89 ? -28.5 20.625 -5.684 1 88.94 89 VAL A C 1
ATOM 687 O O . VAL A 1 89 ? -28 20.781 -6.805 1 88.94 89 VAL A O 1
ATOM 690 N N . ASP A 1 90 ? -29.781 20.438 -5.426 1 89.19 90 ASP A N 1
ATOM 691 C CA . ASP A 1 90 ? -30.75 20.609 -6.5 1 89.19 90 ASP A CA 1
ATOM 692 C C . ASP A 1 90 ? -30.828 22.062 -6.934 1 89.19 90 ASP A C 1
ATOM 694 O O . ASP A 1 90 ? -30.828 22.969 -6.094 1 89.19 90 ASP A O 1
ATOM 698 N N . ASP A 1 91 ? -30.938 22.25 -8.195 1 88 91 ASP A N 1
ATOM 699 C CA . ASP A 1 91 ? -30.984 23.578 -8.773 1 88 91 ASP A CA 1
ATOM 700 C C . ASP A 1 91 ? -32.156 24.391 -8.188 1 88 91 ASP A C 1
ATOM 702 O O . ASP A 1 91 ? -32.094 25.625 -8.18 1 88 91 ASP A O 1
ATOM 706 N N . SER A 1 92 ? -33.125 23.688 -7.727 1 90.31 92 SER A N 1
ATOM 707 C CA . SER A 1 92 ? -34.312 24.359 -7.184 1 90.31 92 SER A CA 1
ATOM 708 C C . SER A 1 92 ? -33.938 25.156 -5.93 1 90.31 92 SER A C 1
ATOM 710 O O . SER A 1 92 ? -34.688 26.047 -5.512 1 90.31 92 SER A O 1
ATOM 712 N N . TRP A 1 93 ? -32.812 24.812 -5.406 1 90.81 93 TRP A N 1
ATOM 713 C CA . TRP A 1 93 ? -32.406 25.5 -4.188 1 90.81 93 TRP A CA 1
ATOM 714 C C . TRP A 1 93 ? -31.688 26.797 -4.508 1 90.81 93 TRP A C 1
ATOM 716 O O . TRP A 1 93 ? -31.5 27.656 -3.635 1 90.81 93 TRP A O 1
ATOM 726 N N . LEU A 1 94 ? -31.219 26.922 -5.727 1 89.62 94 LEU A N 1
ATOM 727 C CA . LEU A 1 94 ? -30.516 28.141 -6.109 1 89.62 94 LEU A CA 1
ATOM 728 C C . LEU A 1 94 ? -31.438 29.359 -6.035 1 89.62 94 LEU A C 1
ATOM 730 O O . LEU A 1 94 ? -32.594 29.297 -6.488 1 89.62 94 LEU A O 1
ATOM 734 N N . GLY A 1 95 ? -30.984 30.359 -5.434 1 87.94 95 GLY A N 1
ATOM 735 C CA . GLY A 1 95 ? -31.781 31.562 -5.273 1 87.94 95 GLY A CA 1
ATOM 736 C C . GLY A 1 95 ? -32.625 31.547 -4.008 1 87.94 95 GLY A C 1
ATOM 737 O O . GLY A 1 95 ? -33.375 32.5 -3.744 1 87.94 95 GLY A O 1
ATOM 738 N N . GLN A 1 96 ? -32.531 30.516 -3.229 1 88.19 96 GLN A N 1
ATOM 739 C CA . GLN A 1 96 ? -33.281 30.422 -1.979 1 88.19 96 GLN A CA 1
ATOM 740 C C . GLN A 1 96 ? -32.375 30.688 -0.778 1 88.19 96 GLN A C 1
ATOM 742 O O . GLN A 1 96 ? -31.156 30.5 -0.853 1 88.19 96 GLN A O 1
ATOM 747 N N . ASP A 1 97 ? -33.031 31.156 0.255 1 89 97 ASP A N 1
ATOM 748 C CA . ASP A 1 97 ? -32.344 31.281 1.532 1 89 97 ASP A CA 1
ATOM 749 C C . ASP A 1 97 ? -32.188 29.922 2.215 1 89 97 ASP A C 1
ATOM 751 O O . ASP A 1 97 ? -33.188 29.234 2.451 1 89 97 ASP A O 1
ATOM 755 N N . VAL A 1 98 ? -30.953 29.578 2.457 1 90.38 98 VAL A N 1
ATOM 756 C CA . VAL A 1 98 ? -30.719 28.266 3.045 1 90.38 98 VAL A CA 1
ATOM 757 C C . VAL A 1 98 ? -29.844 28.391 4.281 1 90.38 98 VAL A C 1
ATOM 759 O O . VAL A 1 98 ? -29.156 29.406 4.453 1 90.38 98 VAL A O 1
ATOM 762 N N . VAL A 1 99 ? -29.953 27.438 5.164 1 89.69 99 VAL A N 1
ATOM 763 C CA . VAL A 1 99 ? -29.094 27.312 6.328 1 89.69 99 VAL A CA 1
ATOM 764 C C . VAL A 1 99 ? -28.172 26.094 6.152 1 89.69 99 VAL A C 1
ATOM 766 O O . VAL A 1 99 ? -28.641 25 5.855 1 89.69 99 VAL A O 1
ATOM 769 N N . VAL A 1 100 ? -26.891 26.359 6.293 1 88.5 100 VAL A N 1
ATOM 770 C CA . VAL A 1 100 ? -25.906 25.281 6.215 1 88.5 100 VAL A CA 1
ATOM 771 C C . VAL A 1 100 ? -25.188 25.141 7.551 1 88.5 100 VAL A C 1
ATOM 773 O O . VAL A 1 100 ? -24.672 26.125 8.094 1 88.5 100 VAL A O 1
ATOM 776 N N . ASP A 1 101 ? -25.203 23.906 8.102 1 85.94 101 ASP A N 1
ATOM 777 C CA . ASP A 1 101 ? -24.484 23.578 9.328 1 85.94 101 ASP A CA 1
ATOM 778 C C . ASP A 1 101 ? -23.156 22.891 9.016 1 85.94 101 ASP A C 1
ATOM 780 O O . ASP A 1 101 ? -23.141 21.719 8.641 1 85.94 101 ASP A O 1
ATOM 784 N N . PHE A 1 102 ? -22.125 23.609 9.195 1 83.81 102 PHE A N 1
ATOM 785 C CA . PHE A 1 102 ? -20.797 23.078 8.891 1 83.81 102 PHE A CA 1
ATOM 786 C C . PHE A 1 102 ? -20.266 22.234 10.047 1 83.81 102 PHE A C 1
ATOM 788 O O . PHE A 1 102 ? -19.219 21.609 9.938 1 83.81 102 PHE A O 1
ATOM 795 N N . ASP A 1 103 ? -21.047 22.25 11.203 1 71 103 ASP A N 1
ATOM 796 C CA . ASP A 1 103 ? -20.656 21.484 12.391 1 71 103 ASP A CA 1
ATOM 797 C C . ASP A 1 103 ? -21.266 20.094 12.375 1 71 103 ASP A C 1
ATOM 799 O O . ASP A 1 103 ? -20.875 19.234 13.164 1 71 103 ASP A O 1
ATOM 803 N N . GLU A 1 104 ? -22.438 20.109 11.812 1 57.28 104 GLU A N 1
ATOM 804 C CA . GLU A 1 104 ? -23.266 18.906 11.984 1 57.28 104 GLU A CA 1
ATOM 805 C C . GLU A 1 104 ? -22.422 17.641 11.883 1 57.28 104 GLU A C 1
ATOM 807 O O . GLU A 1 104 ? -22.734 16.641 12.523 1 57.28 104 GLU A O 1
ATOM 812 N N . ALA A 1 105 ? -21.438 17.656 11.18 1 48.56 105 ALA A N 1
ATOM 813 C CA . ALA A 1 105 ? -20.688 16.406 11.297 1 48.56 105 ALA A CA 1
ATOM 814 C C . ALA A 1 105 ? -20.047 16.266 12.672 1 48.56 105 ALA A C 1
ATOM 816 O O . ALA A 1 105 ? -19.531 15.211 13.031 1 48.56 105 ALA A O 1
ATOM 817 N N . THR A 1 106 ? -20.016 17.453 13.555 1 46.66 106 THR A N 1
ATOM 818 C CA . THR A 1 106 ? -19.219 17.438 14.766 1 46.66 106 THR A CA 1
ATOM 819 C C . THR A 1 106 ? -20.078 17.719 15.992 1 46.66 106 THR A C 1
ATOM 821 O O . THR A 1 106 ? -20.047 18.828 16.531 1 46.66 106 THR A O 1
ATOM 824 N N . THR A 1 107 ? -21.219 17.375 16.062 1 41.62 107 THR A N 1
ATOM 825 C CA . THR A 1 107 ? -21.984 17.797 17.219 1 41.62 107 THR A CA 1
ATOM 826 C C . THR A 1 107 ? -21.406 17.234 18.5 1 41.62 107 THR A C 1
ATOM 828 O O . THR A 1 107 ? -22.125 16.938 19.453 1 41.62 107 THR A O 1
ATOM 831 N N . ALA A 1 108 ? -20.219 16.844 18.5 1 47 108 ALA A N 1
ATOM 832 C CA . ALA A 1 108 ? -19.938 16.094 19.734 1 47 108 ALA A CA 1
ATOM 833 C C . ALA A 1 108 ? -19.594 17.047 20.875 1 47 108 ALA A C 1
ATOM 835 O O . ALA A 1 108 ? -19.094 18.156 20.641 1 47 108 ALA A O 1
ATOM 836 N N . PRO A 1 109 ? -20.031 16.703 22.156 1 48.78 109 PRO A N 1
ATOM 837 C CA . PRO A 1 109 ? -19.672 17.375 23.406 1 48.78 109 PRO A CA 1
ATOM 838 C C . PRO A 1 109 ? -18.172 17.641 23.516 1 48.78 109 PRO A C 1
ATOM 840 O O . PRO A 1 109 ? -17.359 16.969 22.859 1 48.78 109 PRO A O 1
ATOM 843 N N . PRO A 1 110 ? -17.844 18.719 24.328 1 51.56 110 PRO A N 1
ATOM 844 C CA . PRO A 1 110 ? -16.453 19.125 24.547 1 51.56 110 PRO A CA 1
ATOM 845 C C . PRO A 1 110 ? -15.57 18 25.062 1 51.56 110 PRO A C 1
ATOM 847 O O . PRO A 1 110 ? -16.062 17.078 25.734 1 51.56 110 PRO A O 1
ATOM 850 N N . ALA A 1 111 ? -14.359 17.859 24.531 1 54.69 111 ALA A N 1
ATOM 851 C CA . ALA A 1 111 ? -13.352 16.891 24.953 1 54.69 111 ALA A CA 1
ATOM 852 C C . ALA A 1 111 ? -13.047 17.031 26.453 1 54.69 111 ALA A C 1
ATOM 854 O O . ALA A 1 111 ? -13.078 18.125 27 1 54.69 111 ALA A O 1
ATOM 855 N N . PRO A 1 112 ? -13.055 15.852 27.234 1 51.59 112 PRO A N 1
ATOM 856 C CA . PRO A 1 112 ? -12.695 15.906 28.656 1 51.59 112 PRO A CA 1
ATOM 857 C C . PRO A 1 112 ? -11.344 16.578 28.891 1 51.59 112 PRO A C 1
ATOM 859 O O . PRO A 1 112 ? -10.469 16.531 28.031 1 51.59 112 PRO A O 1
ATOM 862 N N . ALA A 1 113 ? -11.227 17.5 29.828 1 47.66 113 ALA A N 1
ATOM 863 C CA . ALA A 1 113 ? -10.188 18.453 30.219 1 47.66 113 ALA A CA 1
ATOM 864 C C . ALA A 1 113 ? -8.82 17.766 30.297 1 47.66 113 ALA A C 1
ATOM 866 O O . ALA A 1 113 ? -7.785 18.438 30.203 1 47.66 113 ALA A O 1
ATOM 867 N N . ALA A 1 114 ? -8.672 16.484 30.781 1 49.06 114 ALA A N 1
ATOM 868 C CA . ALA A 1 114 ? -7.375 16.203 31.406 1 49.06 114 ALA A CA 1
ATOM 869 C C . ALA A 1 114 ? -6.27 16.156 30.344 1 49.06 114 ALA A C 1
ATOM 871 O O . ALA A 1 114 ? -5.191 16.719 30.547 1 49.06 114 ALA A O 1
ATOM 872 N N . ALA A 1 115 ? -6.051 15 29.609 1 56.38 115 ALA A N 1
ATOM 873 C CA . ALA A 1 115 ? -4.762 14.641 29.031 1 56.38 115 ALA A CA 1
ATOM 874 C C . ALA A 1 115 ? -4.52 15.398 27.734 1 56.38 115 ALA A C 1
ATOM 876 O O . ALA A 1 115 ? -5.336 15.336 26.812 1 56.38 115 ALA A O 1
ATOM 877 N N . THR A 1 116 ? -3.551 16.562 27.75 1 77.44 116 THR A N 1
ATOM 878 C CA . THR A 1 116 ? -3.391 17.656 26.812 1 77.44 116 THR A CA 1
ATOM 879 C C . THR A 1 116 ? -2.512 17.234 25.625 1 77.44 116 THR A C 1
ATOM 881 O O . THR A 1 116 ? -1.518 16.531 25.812 1 77.44 116 THR A O 1
ATOM 884 N N . LEU A 1 117 ? -3.025 17.172 24.5 1 92.25 117 LEU A N 1
ATOM 885 C CA . LEU A 1 117 ? -2.293 17.078 23.234 1 92.25 117 LEU A CA 1
ATOM 886 C C . LEU A 1 117 ? -1.477 18.328 22.984 1 92.25 117 LEU A C 1
ATOM 888 O O . LEU A 1 117 ? -1.956 19.453 23.203 1 92.25 117 LEU A O 1
ATOM 892 N N . ARG A 1 118 ? -0.217 18.156 22.766 1 95.88 118 ARG A N 1
ATOM 893 C CA . ARG A 1 118 ? 0.598 19.25 22.234 1 95.88 118 ARG A CA 1
ATOM 894 C C . ARG A 1 118 ? 0.496 19.328 20.719 1 95.88 118 ARG A C 1
ATOM 896 O O . ARG A 1 118 ? 0.501 18.297 20.031 1 95.88 118 ARG A O 1
ATOM 903 N N . ILE A 1 119 ? 0.414 20.562 20.203 1 97 119 ILE A N 1
ATOM 904 C CA . ILE A 1 119 ? 0.185 20.766 18.781 1 97 119 ILE A CA 1
ATOM 905 C C . ILE A 1 119 ? 1.44 21.344 18.125 1 97 119 ILE A C 1
ATOM 907 O O . ILE A 1 119 ? 1.924 22.391 18.531 1 97 119 ILE A O 1
ATOM 911 N N . HIS A 1 120 ? 1.957 20.609 17.156 1 98.31 120 HIS A N 1
ATOM 912 C CA . HIS A 1 120 ? 3.061 21.094 16.328 1 98.31 120 HIS A CA 1
ATOM 913 C C . HIS A 1 120 ? 2.568 21.531 14.961 1 98.31 120 HIS A C 1
ATOM 915 O O . HIS A 1 120 ? 1.9 20.766 14.258 1 98.31 120 HIS A O 1
ATOM 921 N N . ALA A 1 121 ? 2.904 22.719 14.508 1 98.19 121 ALA A N 1
ATOM 922 C CA . ALA A 1 121 ? 2.377 23.281 13.273 1 98.19 121 ALA A CA 1
ATOM 923 C C . ALA A 1 121 ? 3.242 22.891 12.078 1 98.19 121 ALA A C 1
ATOM 925 O O . ALA A 1 121 ? 4.461 23.078 12.102 1 98.19 121 ALA A O 1
ATOM 926 N N . GLU A 1 122 ? 2.602 22.328 11.133 1 97.94 122 GLU A N 1
ATOM 927 C CA . GLU A 1 122 ? 3.221 22.172 9.82 1 97.94 122 GLU A CA 1
ATOM 928 C C . GLU A 1 122 ? 3.102 23.469 9.008 1 97.94 122 GLU A C 1
ATOM 930 O O . GLU A 1 122 ? 2.004 23.844 8.602 1 97.94 122 GLU A O 1
ATOM 935 N N . VAL A 1 123 ? 4.238 24.078 8.703 1 97.88 123 VAL A N 1
ATOM 936 C CA . VAL A 1 123 ? 4.199 25.359 8.008 1 97.88 123 VAL A CA 1
ATOM 937 C C . VAL A 1 123 ? 4.91 25.234 6.66 1 97.88 123 VAL A C 1
ATOM 939 O O . VAL A 1 123 ? 5.93 24.547 6.551 1 97.88 123 VAL A O 1
ATOM 942 N N . THR A 1 124 ? 4.383 25.891 5.645 1 96.69 124 THR A N 1
ATOM 943 C CA . THR A 1 124 ? 4.953 25.812 4.305 1 96.69 124 THR A CA 1
ATOM 944 C C . THR A 1 124 ? 5.598 27.125 3.904 1 96.69 124 THR A C 1
ATOM 946 O O . THR A 1 124 ? 6.312 27.203 2.902 1 96.69 124 THR A O 1
ATOM 949 N N . ASN A 1 125 ? 5.379 28.203 4.699 1 97.25 125 ASN A N 1
ATOM 950 C CA . ASN A 1 125 ? 5.922 29.531 4.422 1 97.25 125 ASN A CA 1
ATOM 951 C C . ASN A 1 125 ? 5.93 30.406 5.672 1 97.25 125 ASN A C 1
ATOM 953 O O . ASN A 1 125 ? 5.492 29.969 6.738 1 97.25 125 ASN A O 1
ATOM 957 N N . LEU A 1 126 ? 6.473 31.609 5.477 1 98 126 LEU A N 1
ATOM 958 C CA . LEU A 1 126 ? 6.637 32.531 6.59 1 98 126 LEU A CA 1
ATOM 959 C C . LEU A 1 126 ? 5.285 32.969 7.152 1 98 126 LEU A C 1
ATOM 961 O O . LEU A 1 126 ? 5.102 33.031 8.367 1 98 126 LEU A O 1
ATOM 965 N N . ALA A 1 127 ? 4.32 33.219 6.309 1 96.31 127 ALA A N 1
ATOM 966 C CA . ALA A 1 127 ? 3 33.688 6.73 1 96.31 127 ALA A CA 1
ATOM 967 C C . ALA A 1 127 ? 2.312 32.656 7.617 1 96.31 127 ALA A C 1
ATOM 969 O O . ALA A 1 127 ? 1.752 33 8.656 1 96.31 127 ALA A O 1
ATOM 970 N N . GLU A 1 128 ? 2.391 31.453 7.293 1 96.5 128 GLU A N 1
ATOM 971 C CA . GLU A 1 128 ? 1.8 30.391 8.086 1 96.5 128 GLU A CA 1
ATOM 972 C C . GLU A 1 128 ? 2.492 30.25 9.438 1 96.5 128 GLU A C 1
ATOM 974 O O . GLU A 1 128 ? 1.839 30 10.453 1 96.5 128 GLU A O 1
ATOM 979 N N . ALA A 1 129 ? 3.816 30.375 9.375 1 98 129 ALA A N 1
ATOM 980 C CA . ALA A 1 129 ? 4.562 30.312 10.625 1 98 129 ALA A CA 1
ATOM 981 C C . ALA A 1 129 ? 4.141 31.422 11.578 1 98 129 ALA A C 1
ATOM 983 O O . ALA A 1 129 ? 3.953 31.188 12.773 1 98 129 ALA A O 1
ATOM 984 N N . GLN A 1 130 ? 3.986 32.594 11.023 1 97.12 130 GLN A N 1
ATOM 985 C CA . GLN A 1 130 ? 3.562 33.75 11.82 1 97.12 130 GLN A CA 1
ATOM 986 C C . GLN A 1 130 ? 2.174 33.531 12.414 1 97.12 130 GLN A C 1
ATOM 988 O O . GLN A 1 130 ? 1.946 33.781 13.594 1 97.12 130 GLN A O 1
ATOM 993 N N . ASP A 1 131 ? 1.301 32.969 11.602 1 94.31 131 ASP A N 1
ATOM 994 C CA . ASP A 1 131 ? -0.073 32.75 12.031 1 94.31 131 ASP A CA 1
ATOM 995 C C . ASP A 1 131 ? -0.132 31.672 13.117 1 94.31 131 ASP A C 1
ATOM 997 O O . ASP A 1 131 ? -0.913 31.781 14.062 1 94.31 131 ASP A O 1
ATOM 1001 N N . ALA A 1 132 ? 0.716 30.688 13.008 1 95.44 132 ALA A N 1
ATOM 1002 C CA . ALA A 1 132 ? 0.655 29.547 13.914 1 95.44 132 ALA A CA 1
ATOM 1003 C C . ALA A 1 132 ? 1.48 29.797 15.172 1 95.44 132 ALA A C 1
ATOM 1005 O O . ALA A 1 132 ? 1.325 29.078 16.172 1 95.44 132 ALA A O 1
ATOM 1006 N N . ALA A 1 133 ? 2.35 30.766 15.172 1 94.75 133 ALA A N 1
ATOM 1007 C CA . ALA A 1 133 ? 3.355 30.984 16.203 1 94.75 133 ALA A CA 1
ATOM 1008 C C . ALA A 1 133 ? 2.703 31.172 17.578 1 94.75 133 ALA A C 1
ATOM 1010 O O . ALA A 1 133 ? 3.234 30.734 18.594 1 94.75 133 ALA A O 1
ATOM 1011 N N . HIS A 1 134 ? 1.508 31.703 17.656 1 92.19 134 HIS A N 1
ATOM 1012 C CA . HIS A 1 134 ? 0.906 32.031 18.938 1 92.19 134 HIS A CA 1
ATOM 1013 C C . HIS A 1 134 ? 0.015 30.906 19.438 1 92.19 134 HIS A C 1
ATOM 1015 O O . HIS A 1 134 ? -0.372 30.875 20.609 1 92.19 134 HIS A O 1
ATOM 1021 N N . LEU A 1 135 ? -0.208 29.953 18.578 1 93.94 135 LEU A N 1
ATOM 1022 C CA . LEU A 1 135 ? -1.18 28.922 18.938 1 93.94 135 LEU A CA 1
ATOM 1023 C C . LEU A 1 135 ? -0.509 27.562 19.062 1 93.94 135 LEU A C 1
ATOM 1025 O O . LEU A 1 135 ? -0.979 26.703 19.812 1 93.94 135 LEU A O 1
ATOM 1029 N N . ALA A 1 136 ? 0.585 27.359 18.406 1 96.12 136 ALA A N 1
ATOM 1030 C CA . ALA A 1 136 ? 1.232 26.047 18.359 1 96.12 136 ALA A CA 1
ATOM 1031 C C . ALA A 1 136 ? 2.186 25.859 19.547 1 96.12 136 ALA A C 1
ATOM 1033 O O . ALA A 1 136 ? 2.787 26.828 20.016 1 96.12 136 ALA A O 1
ATOM 1034 N N . ASP A 1 137 ? 2.352 24.625 19.969 1 96.12 137 ASP A N 1
ATOM 1035 C CA . ASP A 1 137 ? 3.297 24.281 21.016 1 96.12 137 ASP A CA 1
ATOM 1036 C C . ASP A 1 137 ? 4.691 24.031 20.453 1 96.12 137 ASP A C 1
ATOM 1038 O O . ASP A 1 137 ? 5.684 24.047 21.188 1 96.12 137 ASP A O 1
ATOM 1042 N N . GLY A 1 138 ? 4.766 23.75 19.203 1 97.44 138 GLY A N 1
ATOM 1043 C CA . GLY A 1 138 ? 6.012 23.484 18.516 1 97.44 138 GLY A CA 1
ATOM 1044 C C . GLY A 1 138 ? 5.859 23.469 17 1 97.44 138 GLY A C 1
ATOM 1045 O O . GLY A 1 138 ? 4.836 23.891 16.469 1 97.44 138 GLY A O 1
ATOM 1046 N N . TRP A 1 139 ? 6.98 23.031 16.391 1 98.19 139 TRP A N 1
ATOM 1047 C CA . TRP A 1 139 ? 7.008 23 14.93 1 98.19 139 TRP A CA 1
ATOM 1048 C C . TRP A 1 139 ? 7.168 21.578 14.414 1 98.19 139 TRP A C 1
ATOM 1050 O O . TRP A 1 139 ? 7.949 20.797 14.961 1 98.19 139 TRP A O 1
ATOM 1060 N N . ALA A 1 140 ? 6.367 21.234 13.406 1 98.44 140 ALA A N 1
ATOM 1061 C CA . ALA A 1 140 ? 6.57 20 12.664 1 98.44 140 ALA A CA 1
ATOM 1062 C C . ALA A 1 140 ? 7.742 20.125 11.688 1 98.44 140 ALA A C 1
ATOM 1064 O O . ALA A 1 140 ? 8.18 21.234 11.375 1 98.44 140 ALA A O 1
ATOM 1065 N N . PRO A 1 141 ? 8.234 18.953 11.203 1 98.56 141 PRO A N 1
ATOM 1066 C CA . PRO A 1 141 ? 9.328 19.016 10.227 1 98.56 141 PRO A CA 1
ATOM 1067 C C . PRO A 1 141 ? 8.961 19.844 8.992 1 98.56 141 PRO A C 1
ATOM 1069 O O . PRO A 1 141 ? 7.844 19.734 8.477 1 98.56 141 PRO A O 1
ATOM 1072 N N . LEU A 1 142 ? 9.938 20.672 8.562 1 98.44 142 LEU A N 1
ATOM 1073 C CA . LEU A 1 142 ? 9.773 21.391 7.309 1 98.44 142 LEU A CA 1
ATOM 1074 C C . LEU A 1 142 ? 10.031 20.469 6.117 1 98.44 142 LEU A C 1
ATOM 1076 O O . LEU A 1 142 ? 10.992 19.703 6.125 1 98.44 142 LEU A O 1
ATOM 1080 N N . ARG A 1 143 ? 9.195 20.609 5.16 1 96.88 143 ARG A N 1
ATOM 1081 C CA . ARG A 1 143 ? 9.383 19.797 3.963 1 96.88 143 ARG A CA 1
ATOM 1082 C C . ARG A 1 143 ? 10.383 20.438 3.01 1 96.88 143 ARG A C 1
ATOM 1084 O O . ARG A 1 143 ? 10.289 21.641 2.721 1 96.88 143 ARG A O 1
ATOM 1091 N N . ALA A 1 144 ? 11.242 19.609 2.475 1 96.69 144 ALA A N 1
ATOM 1092 C CA . ALA A 1 144 ? 12.25 20.125 1.554 1 96.69 144 ALA A CA 1
ATOM 1093 C C . ALA A 1 144 ? 11.602 20.719 0.308 1 96.69 144 ALA A C 1
ATOM 1095 O O . ALA A 1 144 ? 12.086 21.719 -0.235 1 96.69 144 ALA A O 1
ATOM 1096 N N . GLU A 1 145 ? 10.484 20.125 -0.113 1 95 145 GLU A N 1
ATOM 1097 C CA . GLU A 1 145 ? 9.781 20.641 -1.28 1 95 145 GLU A CA 1
ATOM 1098 C C . GLU A 1 145 ? 9.281 22.062 -1.038 1 95 145 GLU A C 1
ATOM 1100 O O . GLU A 1 145 ? 9.398 22.938 -1.91 1 95 145 GLU A O 1
ATOM 1105 N N . ASP A 1 146 ? 8.773 22.281 0.132 1 95.44 146 ASP A N 1
ATOM 1106 C CA . ASP A 1 146 ? 8.242 23.594 0.47 1 95.44 146 ASP A CA 1
ATOM 1107 C C . ASP A 1 146 ? 9.359 24.625 0.624 1 95.44 146 ASP A C 1
ATOM 1109 O O . ASP A 1 146 ? 9.242 25.75 0.152 1 95.44 146 ASP A O 1
ATOM 1113 N N . LEU A 1 147 ? 10.461 24.203 1.276 1 97.38 147 LEU A N 1
ATOM 1114 C CA . LEU A 1 147 ? 11.602 25.094 1.435 1 97.38 147 LEU A CA 1
ATOM 1115 C C . LEU A 1 147 ? 12.18 25.484 0.078 1 97.38 147 LEU A C 1
ATOM 1117 O O . LEU A 1 147 ? 12.477 26.656 -0.162 1 97.38 147 LEU A O 1
ATOM 1121 N N . ARG A 1 148 ? 12.297 24.531 -0.771 1 95.62 148 ARG A N 1
ATOM 1122 C CA . ARG A 1 148 ? 12.867 24.75 -2.094 1 95.62 148 ARG A CA 1
ATOM 1123 C C . ARG A 1 148 ? 12.016 25.734 -2.895 1 95.62 148 ARG A C 1
ATOM 1125 O O . ARG A 1 148 ? 12.547 26.5 -3.707 1 95.62 148 ARG A O 1
ATOM 1132 N N . ALA A 1 149 ? 10.75 25.734 -2.688 1 95.38 149 ALA A N 1
ATOM 1133 C CA . ALA A 1 149 ? 9.805 26.547 -3.445 1 95.38 149 ALA A CA 1
ATOM 1134 C C . ALA A 1 149 ? 9.844 28 -2.98 1 95.38 149 ALA A C 1
ATOM 1136 O O . ALA A 1 149 ? 9.359 28.891 -3.676 1 95.38 149 ALA A O 1
ATOM 1137 N N . LEU A 1 150 ? 10.406 28.344 -1.814 1 97.62 150 LEU A N 1
ATOM 1138 C CA . LEU A 1 150 ? 10.453 29.688 -1.257 1 97.62 150 LEU A CA 1
ATOM 1139 C C . LEU A 1 150 ? 11.648 30.469 -1.803 1 97.62 150 LEU A C 1
ATOM 1141 O O . LEU A 1 150 ? 12.727 29.906 -1.977 1 97.62 150 LEU A O 1
ATOM 1145 N N . PRO A 1 151 ? 11.469 31.781 -1.989 1 97.69 151 PRO A N 1
ATOM 1146 C CA . PRO A 1 151 ? 12.641 32.625 -2.254 1 97.69 151 PRO A CA 1
ATOM 1147 C C . PRO A 1 151 ? 13.641 32.625 -1.099 1 97.69 151 PRO A C 1
ATOM 1149 O O . PRO A 1 151 ? 13.25 32.469 0.062 1 97.69 151 PRO A O 1
ATOM 1152 N N . GLU A 1 152 ? 14.898 32.781 -1.439 1 97.5 152 GLU A N 1
ATOM 1153 C CA . GLU A 1 152 ? 15.961 32.75 -0.44 1 97.5 152 GLU A CA 1
ATOM 1154 C C . GLU A 1 152 ? 15.688 33.75 0.692 1 97.5 152 GLU A C 1
ATOM 1156 O O . GLU A 1 152 ? 15.836 33.406 1.867 1 97.5 152 GLU A O 1
ATOM 1161 N N . ALA A 1 153 ? 15.266 34.875 0.32 1 97.94 153 ALA A N 1
ATOM 1162 C CA . ALA A 1 153 ? 15.008 35.906 1.318 1 97.94 153 ALA A CA 1
ATOM 1163 C C . ALA A 1 153 ? 13.922 35.469 2.299 1 97.94 153 ALA A C 1
ATOM 1165 O O . ALA A 1 153 ? 14.008 35.75 3.494 1 97.94 153 ALA A O 1
ATOM 1166 N N . GLU A 1 154 ? 12.914 34.781 1.842 1 98.31 154 GLU A N 1
ATOM 1167 C CA . GLU A 1 154 ? 11.828 34.312 2.697 1 98.31 154 GLU A CA 1
ATOM 1168 C C . GLU A 1 154 ? 12.289 33.156 3.592 1 98.31 154 GLU A C 1
ATOM 1170 O O . GLU A 1 154 ? 11.875 33.062 4.746 1 98.31 154 GLU A O 1
ATOM 1175 N N . ARG A 1 155 ? 13.141 32.312 3.068 1 98.38 155 ARG A N 1
ATOM 1176 C CA . ARG A 1 155 ? 13.672 31.219 3.883 1 98.38 155 ARG A CA 1
ATOM 1177 C C . ARG A 1 155 ? 14.477 31.766 5.059 1 98.38 155 ARG A C 1
ATOM 1179 O O . ARG A 1 155 ? 14.367 31.266 6.18 1 98.38 155 ARG A O 1
ATOM 1186 N N . VAL A 1 156 ? 15.266 32.781 4.797 1 98.19 156 VAL A N 1
ATOM 1187 C CA . VAL A 1 156 ? 16.078 33.406 5.844 1 98.19 156 VAL A CA 1
ATOM 1188 C C . VAL A 1 156 ? 15.172 33.938 6.949 1 98.19 156 VAL A C 1
ATOM 1190 O O . VAL A 1 156 ? 15.414 33.688 8.133 1 98.19 156 VAL A O 1
ATOM 1193 N N . ARG A 1 157 ? 14.133 34.594 6.527 1 98.38 157 ARG A N 1
ATOM 1194 C CA . ARG A 1 157 ? 13.195 35.188 7.488 1 98.38 157 ARG A CA 1
ATOM 1195 C C . ARG A 1 157 ? 12.445 34.094 8.242 1 98.38 157 ARG A C 1
ATOM 1197 O O . ARG A 1 157 ? 12.156 34.219 9.43 1 98.38 157 ARG A O 1
ATOM 1204 N N . LEU A 1 158 ? 12.086 33.031 7.582 1 98.62 158 LEU A N 1
ATOM 1205 C CA . LEU A 1 158 ? 11.406 31.922 8.211 1 98.62 158 LEU A CA 1
ATOM 1206 C C . LEU A 1 158 ? 12.266 31.297 9.305 1 98.62 158 LEU A C 1
ATOM 1208 O O . LEU A 1 158 ? 11.812 31.125 10.438 1 98.62 158 LEU A O 1
ATOM 1212 N N . TRP A 1 159 ? 13.539 31.047 9 1 98.44 159 TRP A N 1
ATOM 1213 C CA . TRP A 1 159 ? 14.445 30.453 9.984 1 98.44 159 TRP A CA 1
ATOM 1214 C C . TRP A 1 159 ? 14.641 31.391 11.172 1 98.44 159 TRP A C 1
ATOM 1216 O O . TRP A 1 159 ? 14.719 30.938 12.32 1 98.44 159 TRP A O 1
ATOM 1226 N N . ARG A 1 160 ? 14.727 32.625 10.883 1 97.94 160 ARG A N 1
ATOM 1227 C CA . ARG A 1 160 ? 14.867 33.594 11.969 1 97.94 160 ARG A CA 1
ATOM 1228 C C . ARG A 1 160 ? 13.664 33.562 12.906 1 97.94 160 ARG A C 1
ATOM 1230 O O . ARG A 1 160 ? 13.828 33.5 14.125 1 97.94 160 ARG A O 1
ATOM 1237 N N . LEU A 1 161 ? 12.484 33.562 12.32 1 98 161 LEU A N 1
ATOM 1238 C CA . LEU A 1 161 ? 11.266 33.5 13.117 1 98 161 LEU A CA 1
ATOM 1239 C C . LEU A 1 161 ? 11.258 32.219 13.961 1 98 161 LEU A C 1
ATOM 1241 O O . LEU A 1 161 ? 10.945 32.281 15.156 1 98 161 LEU A O 1
ATOM 1245 N N . LEU A 1 162 ? 11.602 31.125 13.359 1 97.94 162 LEU A N 1
ATOM 1246 C CA . LEU A 1 162 ? 11.586 29.828 14.039 1 97.94 162 LEU A CA 1
ATOM 1247 C C . LEU A 1 162 ? 12.617 29.797 15.172 1 97.94 162 LEU A C 1
ATOM 1249 O O . LEU A 1 162 ? 12.336 29.312 16.266 1 97.94 162 LEU A O 1
ATOM 1253 N N . ALA A 1 163 ? 13.789 30.391 14.961 1 96.94 163 ALA A N 1
ATOM 1254 C CA . ALA A 1 163 ? 14.867 30.422 15.945 1 96.94 163 ALA A CA 1
ATOM 1255 C C . ALA A 1 163 ? 14.5 31.312 17.125 1 96.94 163 ALA A C 1
ATOM 1257 O O . ALA A 1 163 ? 14.891 31.047 18.266 1 96.94 163 ALA A O 1
ATOM 1258 N N . GLU A 1 164 ? 13.688 32.312 16.891 1 96.12 164 GLU A N 1
ATOM 1259 C CA . GLU A 1 164 ? 13.367 33.281 17.906 1 96.12 164 GLU A CA 1
ATOM 1260 C C . GLU A 1 164 ? 12.086 32.938 18.641 1 96.12 164 GLU A C 1
ATOM 1262 O O . GLU A 1 164 ? 11.695 33.625 19.594 1 96.12 164 GLU A O 1
ATOM 1267 N N . SER A 1 165 ? 11.43 31.875 18.25 1 94.25 165 SER A N 1
ATOM 1268 C CA . SER A 1 165 ? 10.109 31.516 18.766 1 94.25 165 SER A CA 1
ATOM 1269 C C . SER A 1 165 ? 10.211 30.938 20.172 1 94.25 165 SER A C 1
ATOM 1271 O O . SER A 1 165 ? 9.195 30.797 20.859 1 94.25 165 SER A O 1
ATOM 1273 N N . GLY A 1 166 ? 11.406 30.562 20.625 1 93.62 166 GLY A N 1
ATOM 1274 C CA . GLY A 1 166 ? 11.586 29.953 21.922 1 93.62 166 GLY A CA 1
ATOM 1275 C C . GLY A 1 166 ? 11.305 28.453 21.938 1 93.62 166 GLY A C 1
ATOM 1276 O O . GLY A 1 166 ? 11.352 27.812 22.984 1 93.62 166 GLY A O 1
ATOM 1277 N N . ARG A 1 167 ? 10.953 27.953 20.859 1 95.06 167 ARG A N 1
ATOM 1278 C CA . ARG A 1 167 ? 10.719 26.516 20.688 1 95.06 167 ARG A CA 1
ATOM 1279 C C . ARG A 1 167 ? 11.883 25.859 19.953 1 95.06 167 ARG A C 1
ATOM 1281 O O . ARG A 1 167 ? 12.672 26.547 19.297 1 95.06 167 ARG A O 1
ATOM 1288 N N . PRO A 1 168 ? 12.008 24.531 20.125 1 95.56 168 PRO A N 1
ATOM 1289 C CA . PRO A 1 168 ? 13.047 23.844 19.344 1 95.56 168 PRO A CA 1
ATOM 1290 C C . PRO A 1 168 ? 12.891 24.047 17.844 1 95.56 168 PRO A C 1
ATOM 1292 O O . PRO A 1 168 ? 11.766 24.094 17.344 1 95.56 168 PRO A O 1
ATOM 1295 N N . LEU A 1 169 ? 14.031 24.156 17.188 1 97.5 169 LEU A N 1
ATOM 1296 C CA . LEU A 1 169 ? 14 24.25 15.734 1 97.5 169 LEU A CA 1
ATOM 1297 C C . LEU A 1 169 ? 13.414 22.984 15.125 1 97.5 169 LEU A C 1
ATOM 1299 O O . LEU A 1 169 ? 13.672 21.875 15.609 1 97.5 169 LEU A O 1
ATOM 1303 N N . PRO A 1 170 ? 12.641 23.156 14.062 1 98.19 170 PRO A N 1
ATOM 1304 C CA . PRO A 1 170 ? 12.062 21.969 13.414 1 98.19 170 PRO A CA 1
ATOM 1305 C C . PRO A 1 170 ? 13.102 21.156 12.664 1 98.19 170 PRO A C 1
ATOM 1307 O O . PRO A 1 170 ? 14.109 21.688 12.203 1 98.19 170 PRO A O 1
ATOM 1310 N N . ALA A 1 171 ? 12.828 19.859 12.555 1 98.56 171 ALA A N 1
ATOM 1311 C CA . ALA A 1 171 ? 13.57 19 11.625 1 98.56 171 ALA A CA 1
ATOM 1312 C C . ALA A 1 171 ? 13.266 19.375 10.18 1 98.56 171 ALA A C 1
ATOM 1314 O O . ALA A 1 171 ? 12.359 20.172 9.914 1 98.56 171 ALA A O 1
ATOM 1315 N N . ILE A 1 172 ? 14.07 18.875 9.289 1 98.62 172 ILE A N 1
ATOM 1316 C CA . ILE A 1 172 ? 13.836 19.031 7.859 1 98.62 172 ILE A CA 1
ATOM 1317 C C . ILE A 1 172 ? 13.602 17.656 7.23 1 98.62 172 ILE A C 1
ATOM 1319 O O . ILE A 1 172 ? 14.406 16.734 7.398 1 98.62 172 ILE A O 1
ATOM 1323 N N . ARG A 1 173 ? 12.492 17.531 6.609 1 98.31 173 ARG A N 1
ATOM 1324 C CA . ARG A 1 173 ? 12.195 16.266 5.957 1 98.31 173 ARG A CA 1
ATOM 1325 C C . ARG A 1 173 ? 12.766 16.219 4.547 1 98.31 173 ARG A C 1
ATOM 1327 O O . ARG A 1 173 ? 12.586 17.156 3.771 1 98.31 173 ARG A O 1
ATOM 1334 N N . TYR A 1 174 ? 13.367 15.086 4.188 1 97.31 174 TYR A N 1
ATOM 1335 C CA . TYR A 1 174 ? 13.875 14.859 2.84 1 97.31 174 TYR A CA 1
ATOM 1336 C C . TYR A 1 174 ? 12.742 14.867 1.819 1 97.31 174 TYR A C 1
ATOM 1338 O O . TYR A 1 174 ? 11.57 14.742 2.184 1 97.31 174 TYR A O 1
ATOM 1346 N N . PHE A 1 175 ? 13.094 15 0.59 1 95.12 175 PHE A N 1
ATOM 1347 C CA . PHE A 1 175 ? 12.148 15.078 -0.515 1 95.12 175 PHE A CA 1
ATOM 1348 C C . PHE A 1 175 ? 11.273 13.828 -0.567 1 95.12 175 PHE A C 1
ATOM 1350 O O . PHE A 1 175 ? 11.758 12.711 -0.371 1 95.12 175 PHE A O 1
ATOM 1357 N N . ASP A 1 176 ? 9.984 14.039 -0.803 1 91 176 ASP A N 1
ATOM 1358 C CA . ASP A 1 176 ? 9.055 12.922 -0.891 1 91 176 ASP A CA 1
ATOM 1359 C C . ASP A 1 176 ? 8.273 12.953 -2.207 1 91 176 ASP A C 1
ATOM 1361 O O . ASP A 1 176 ? 7.309 12.211 -2.381 1 91 176 ASP A O 1
ATOM 1365 N N . GLU A 1 177 ? 8.469 13.781 -3.078 1 74.75 177 GLU A N 1
ATOM 1366 C CA . GLU A 1 177 ? 7.789 13.859 -4.371 1 74.75 177 GLU A CA 1
ATOM 1367 C C . GLU A 1 177 ? 8.469 12.969 -5.402 1 74.75 177 GLU A C 1
ATOM 1369 O O . GLU A 1 177 ? 9.695 12.812 -5.391 1 74.75 177 GLU A O 1
ATOM 1374 N N . PRO A 1 178 ? 7.441 12.094 -6.078 1 61.53 178 PRO A N 1
ATOM 1375 C CA . PRO A 1 178 ? 8.047 11.242 -7.109 1 61.53 178 PRO A CA 1
ATOM 1376 C C . PRO A 1 178 ? 8.781 12.047 -8.18 1 61.53 178 PRO A C 1
ATOM 1378 O O . PRO A 1 178 ? 8.43 13.203 -8.438 1 61.53 178 PRO A O 1
ATOM 1381 N N . ALA A 1 179 ? 10.031 11.539 -8.531 1 49.78 179 ALA A N 1
ATOM 1382 C CA . ALA A 1 179 ? 10.672 12.133 -9.703 1 49.78 179 ALA A CA 1
ATOM 1383 C C . ALA A 1 179 ? 9.844 11.883 -10.961 1 49.78 179 ALA A C 1
ATOM 1385 O O . ALA A 1 179 ? 9.633 10.734 -11.352 1 49.78 179 ALA A O 1
ATOM 1386 N N . GLY A 1 180 ? 9.055 12.828 -11.609 1 48.19 180 GLY A N 1
ATOM 1387 C CA . GLY A 1 180 ? 8.562 12.789 -12.977 1 48.19 180 GLY A CA 1
ATOM 1388 C C . GLY A 1 180 ? 7.168 12.195 -13.086 1 48.19 180 GLY A C 1
ATOM 1389 O O . GLY A 1 180 ? 6.633 12.055 -14.188 1 48.19 180 GLY A O 1
ATOM 1390 N N . GLY A 1 181 ? 6.402 11.75 -11.883 1 46.47 181 GLY A N 1
ATOM 1391 C CA . GLY A 1 181 ? 5.082 11.203 -12.156 1 46.47 181 GLY A CA 1
ATOM 1392 C C . GLY A 1 181 ? 4.164 11.234 -10.945 1 46.47 181 GLY A C 1
ATOM 1393 O O . GLY A 1 181 ? 4.578 11.641 -9.859 1 46.47 181 GLY A O 1
ATOM 1394 N N . PRO A 1 182 ? 2.83 11.078 -11.25 1 46.91 182 PRO A N 1
ATOM 1395 C CA . PRO A 1 182 ? 1.832 11.18 -10.188 1 46.91 182 PRO A CA 1
ATOM 1396 C C . PRO A 1 182 ? 2.143 10.273 -9 1 46.91 182 PRO A C 1
ATOM 1398 O O . PRO A 1 182 ? 2.613 9.148 -9.18 1 46.91 182 PRO A O 1
ATOM 1401 N N . PRO A 1 183 ? 2.049 10.844 -7.852 1 46.5 183 PRO A N 1
ATOM 1402 C CA . PRO A 1 183 ? 2.387 10.211 -6.574 1 46.5 183 PRO A CA 1
ATOM 1403 C C . PRO A 1 183 ? 1.866 8.781 -6.473 1 46.5 183 PRO A C 1
ATOM 1405 O O . PRO A 1 183 ? 2.582 7.891 -6.004 1 46.5 183 PRO A O 1
ATOM 1408 N N . ALA A 1 184 ? 0.496 8.586 -6.621 1 46.41 184 ALA A N 1
ATOM 1409 C CA . ALA A 1 184 ? -0.161 7.293 -6.441 1 46.41 184 ALA A CA 1
ATOM 1410 C C . ALA A 1 184 ? 0.431 6.238 -7.375 1 46.41 184 ALA A C 1
ATOM 1412 O O . ALA A 1 184 ? 0.483 5.055 -7.031 1 46.41 184 ALA A O 1
ATOM 1413 N N . ALA A 1 185 ? 0.832 6.852 -8.516 1 46.5 185 ALA A N 1
ATOM 1414 C CA . ALA A 1 185 ? 1.329 6.016 -9.609 1 46.5 185 ALA A CA 1
ATOM 1415 C C . ALA A 1 185 ? 2.727 5.484 -9.297 1 46.5 185 ALA A C 1
ATOM 1417 O O . ALA A 1 185 ? 3.133 4.445 -9.82 1 46.5 185 ALA A O 1
ATOM 1418 N N . ALA A 1 186 ? 3.414 6.266 -8.508 1 57.06 186 ALA A N 1
ATOM 1419 C CA . ALA A 1 186 ? 4.828 5.926 -8.359 1 57.06 186 ALA A CA 1
ATOM 1420 C C . ALA A 1 186 ? 5.012 4.801 -7.344 1 57.06 186 ALA A C 1
ATOM 1422 O O . ALA A 1 186 ? 6.09 4.203 -7.258 1 57.06 186 ALA A O 1
ATOM 1423 N N . PHE A 1 187 ? 3.92 4.176 -7.078 1 70.06 187 PHE A N 1
ATOM 1424 C CA . PHE A 1 187 ? 3.811 3.15 -6.047 1 70.06 187 PHE A CA 1
ATOM 1425 C C . PHE A 1 187 ? 5.172 2.861 -5.426 1 70.06 187 PHE A C 1
ATOM 1427 O O . PHE A 1 187 ? 5.707 1.76 -5.574 1 70.06 187 PHE A O 1
ATOM 1434 N N . GLY A 1 188 ? 5.871 3.871 -4.785 1 73.25 188 GLY A N 1
ATOM 1435 C CA . GLY A 1 188 ? 6.961 3.662 -3.848 1 73.25 188 GLY A CA 1
ATOM 1436 C C . GLY A 1 188 ? 8.266 4.301 -4.293 1 73.25 188 GLY A C 1
ATOM 1437 O O . GLY A 1 188 ? 9.195 4.441 -3.498 1 73.25 188 GLY A O 1
ATOM 1438 N N . ARG A 1 189 ? 8.312 4.84 -5.473 1 81 189 ARG A N 1
ATOM 1439 C CA . ARG A 1 189 ? 9.555 5.434 -5.945 1 81 189 ARG A CA 1
ATOM 1440 C C . ARG A 1 189 ? 9.648 6.902 -5.535 1 81 189 ARG A C 1
ATOM 1442 O O . ARG A 1 189 ? 9.648 7.789 -6.391 1 81 189 ARG A O 1
ATOM 1449 N N . ARG A 1 190 ? 9.805 7.07 -4.344 1 87.06 190 ARG A N 1
ATOM 1450 C CA . ARG A 1 190 ? 9.859 8.398 -3.738 1 87.06 190 ARG A CA 1
ATOM 1451 C C . ARG A 1 190 ? 10.562 8.352 -2.385 1 87.06 190 ARG A C 1
ATOM 1453 O O . ARG A 1 190 ? 10.938 7.277 -1.913 1 87.06 190 ARG A O 1
ATOM 1460 N N . GLY A 1 191 ? 10.812 9.539 -1.857 1 91.81 191 GLY A N 1
ATOM 1461 C CA . GLY A 1 191 ? 11.406 9.625 -0.53 1 91.81 191 GLY A CA 1
ATOM 1462 C C . GLY A 1 191 ? 12.828 9.109 -0.473 1 91.81 191 GLY A C 1
ATOM 1463 O O . GLY A 1 191 ? 13.648 9.43 -1.337 1 91.81 191 GLY A O 1
ATOM 1464 N N . VAL A 1 192 ? 13.07 8.281 0.477 1 93.75 192 VAL A N 1
ATOM 1465 C CA . VAL A 1 192 ? 14.406 7.758 0.746 1 93.75 192 VAL A CA 1
ATOM 1466 C C . VAL A 1 192 ? 14.859 6.871 -0.413 1 93.75 192 VAL A C 1
ATOM 1468 O O . VAL A 1 192 ? 16.047 6.543 -0.524 1 93.75 192 VAL A O 1
ATOM 1471 N N . ARG A 1 193 ? 13.961 6.555 -1.322 1 90.88 193 ARG A N 1
ATOM 1472 C CA . ARG A 1 193 ? 14.258 5.66 -2.436 1 90.88 193 ARG A CA 1
ATOM 1473 C C . ARG A 1 193 ? 14.734 6.441 -3.654 1 90.88 193 ARG A C 1
ATOM 1475 O O . ARG A 1 193 ? 15.133 5.852 -4.66 1 90.88 193 ARG A O 1
ATOM 1482 N N . SER A 1 194 ? 14.719 7.73 -3.574 1 88.81 194 SER A N 1
ATOM 1483 C CA . SER A 1 194 ? 15.219 8.625 -4.613 1 88.81 194 SER A CA 1
ATOM 1484 C C . SER A 1 194 ? 16.438 9.398 -4.129 1 88.81 194 SER A C 1
ATOM 1486 O O . SER A 1 194 ? 16.312 10.508 -3.611 1 88.81 194 SER A O 1
ATOM 1488 N N . LEU A 1 195 ? 17.656 8.867 -4.32 1 92.56 195 LEU A N 1
ATOM 1489 C CA . LEU A 1 195 ? 18.875 9.477 -3.82 1 92.56 195 LEU A CA 1
ATOM 1490 C C . LEU A 1 195 ? 19.766 9.945 -4.973 1 92.56 195 LEU A C 1
ATOM 1492 O O . LEU A 1 195 ? 20.984 9.734 -4.949 1 92.56 195 LEU A O 1
ATOM 1496 N N . HIS A 1 196 ? 19.141 10.57 -5.887 1 89.94 196 HIS A N 1
ATOM 1497 C CA . HIS A 1 196 ? 19.922 11.109 -6.996 1 89.94 196 HIS A CA 1
ATOM 1498 C C . HIS A 1 196 ? 20.828 12.234 -6.531 1 89.94 196 HIS A C 1
ATOM 1500 O O . HIS A 1 196 ? 20.453 13.031 -5.672 1 89.94 196 HIS A O 1
ATOM 1506 N N . PRO A 1 197 ? 21.984 12.375 -7.082 1 92.75 197 PRO A N 1
ATOM 1507 C CA . PRO A 1 197 ? 22.969 13.375 -6.66 1 92.75 197 PRO A CA 1
ATOM 1508 C C . PRO A 1 197 ? 22.391 14.797 -6.652 1 92.75 197 PRO A C 1
ATOM 1510 O O . PRO A 1 197 ? 22.703 15.578 -5.746 1 92.75 197 PRO A O 1
ATOM 1513 N N . GLU A 1 198 ? 21.609 15.086 -7.633 1 92.56 198 GLU A N 1
ATOM 1514 C CA . GLU A 1 198 ? 21.031 16.422 -7.707 1 92.56 198 GLU A CA 1
ATOM 1515 C C . GLU A 1 198 ? 20.109 16.703 -6.527 1 92.56 198 GLU A C 1
ATOM 1517 O O . GLU A 1 198 ? 20.125 17.781 -5.953 1 92.56 198 GLU A O 1
ATOM 1522 N N . ALA A 1 199 ? 19.312 15.711 -6.176 1 92.44 199 ALA A N 1
ATOM 1523 C CA . ALA A 1 199 ? 18.422 15.852 -5.031 1 92.44 199 ALA A CA 1
ATOM 1524 C C . ALA A 1 199 ? 19.203 15.953 -3.727 1 92.44 199 ALA A C 1
ATOM 1526 O O . ALA A 1 199 ? 18.875 16.766 -2.859 1 92.44 199 ALA A O 1
ATOM 1527 N N . LEU A 1 200 ? 20.234 15.211 -3.67 1 94.94 200 LEU A N 1
ATOM 1528 C CA . LEU A 1 200 ? 21.047 15.211 -2.467 1 94.94 200 LEU A CA 1
ATOM 1529 C C . LEU A 1 200 ? 21.766 16.547 -2.293 1 94.94 200 LEU A C 1
ATOM 1531 O O . LEU A 1 200 ? 21.828 17.078 -1.185 1 94.94 200 LEU A O 1
ATOM 1535 N N . ALA A 1 201 ? 22.25 17.078 -3.361 1 95.88 201 ALA A N 1
ATOM 1536 C CA . ALA A 1 201 ? 22.938 18.375 -3.311 1 95.88 201 ALA A CA 1
ATOM 1537 C C . ALA A 1 201 ? 21.969 19.484 -2.916 1 95.88 201 ALA A C 1
ATOM 1539 O O . ALA A 1 201 ? 22.297 20.344 -2.094 1 95.88 201 ALA A O 1
ATOM 1540 N N . ALA A 1 202 ? 20.812 19.438 -3.533 1 95.44 202 ALA A N 1
ATOM 1541 C CA . ALA A 1 202 ? 19.797 20.422 -3.205 1 95.44 202 ALA A CA 1
ATOM 1542 C C . ALA A 1 202 ? 19.391 20.328 -1.735 1 95.44 202 ALA A C 1
ATOM 1544 O O . ALA A 1 202 ? 19.234 21.359 -1.064 1 95.44 202 ALA A O 1
ATOM 1545 N N . PHE A 1 203 ? 19.312 19.156 -1.294 1 96.81 203 PHE A N 1
ATOM 1546 C CA . PHE A 1 203 ? 18.922 18.938 0.094 1 96.81 203 PHE A CA 1
ATOM 1547 C C . PHE A 1 203 ? 20.016 19.406 1.045 1 96.81 203 PHE A C 1
ATOM 1549 O O . PHE A 1 203 ? 19.719 20.047 2.059 1 96.81 203 PHE A O 1
ATOM 1556 N N . ASP A 1 204 ? 21.172 19.109 0.716 1 96.81 204 ASP A N 1
ATOM 1557 C CA . ASP A 1 204 ? 22.312 19.578 1.497 1 96.81 204 ASP A CA 1
ATOM 1558 C C . ASP A 1 204 ? 22.312 21.094 1.624 1 96.81 204 ASP A C 1
ATOM 1560 O O . ASP A 1 204 ? 22.547 21.625 2.709 1 96.81 204 ASP A O 1
ATOM 1564 N N . ALA A 1 205 ? 22.047 21.719 0.553 1 97.19 205 ALA A N 1
ATOM 1565 C CA . ALA A 1 205 ? 22.016 23.188 0.555 1 97.19 205 ALA A CA 1
ATOM 1566 C C . ALA A 1 205 ? 20.906 23.703 1.469 1 97.19 205 ALA A C 1
ATOM 1568 O O . ALA A 1 205 ? 21.109 24.641 2.242 1 97.19 205 ALA A O 1
ATOM 1569 N N . LEU A 1 206 ? 19.766 23.094 1.437 1 97.56 206 LEU A N 1
ATOM 1570 C CA . LEU A 1 206 ? 18.641 23.5 2.266 1 97.56 206 LEU A CA 1
ATOM 1571 C C . LEU A 1 206 ? 18.953 23.297 3.744 1 97.56 206 LEU A C 1
ATOM 1573 O O . LEU A 1 206 ? 18.672 24.156 4.57 1 97.56 206 LEU A O 1
ATOM 1577 N N . VAL A 1 207 ? 19.531 22.156 4.066 1 98.12 207 VAL A N 1
ATOM 1578 C CA . VAL A 1 207 ? 19.859 21.844 5.453 1 98.12 207 VAL A CA 1
ATOM 1579 C C . VAL A 1 207 ? 20.906 22.812 5.969 1 98.12 207 VAL A C 1
ATOM 1581 O O . VAL A 1 207 ? 20.891 23.203 7.141 1 98.12 207 VAL A O 1
ATOM 1584 N N . GLY A 1 208 ? 21.797 23.188 5.102 1 97.12 208 GLY A N 1
ATOM 1585 C CA . GLY A 1 208 ? 22.859 24.125 5.457 1 97.12 208 GLY A CA 1
ATOM 1586 C C . GLY A 1 208 ? 22.344 25.469 5.902 1 97.12 208 GLY A C 1
ATOM 1587 O O . GLY A 1 208 ? 23.047 26.219 6.59 1 97.12 208 GLY A O 1
ATOM 1588 N N . GLU A 1 209 ? 21.156 25.797 5.508 1 97.56 209 GLU A N 1
ATOM 1589 C CA . GLU A 1 209 ? 20.562 27.094 5.859 1 97.56 209 GLU A CA 1
ATOM 1590 C C . GLU A 1 209 ? 19.984 27.062 7.273 1 97.56 209 GLU A C 1
ATOM 1592 O O . GLU A 1 209 ? 19.672 28.109 7.84 1 97.56 209 GLU A O 1
ATOM 1597 N N . CYS A 1 210 ? 19.797 25.875 7.812 1 96.81 210 CYS A N 1
ATOM 1598 C CA . CYS A 1 210 ? 19.312 25.719 9.18 1 96.81 210 CYS A CA 1
ATOM 1599 C C . CYS A 1 210 ? 20.297 26.297 10.18 1 96.81 210 CYS A C 1
ATOM 1601 O O . CYS A 1 210 ? 21.5 26 10.125 1 96.81 210 CYS A O 1
ATOM 1603 N N . PRO A 1 211 ? 19.828 27.109 11.117 1 96 211 PRO A N 1
ATOM 1604 C CA . PRO A 1 211 ? 20.734 27.734 12.07 1 96 211 PRO A CA 1
ATOM 1605 C C . PRO A 1 211 ? 21.25 26.766 13.133 1 96 211 PRO A C 1
ATOM 1607 O O . PRO A 1 211 ? 22.141 27.125 13.922 1 96 211 PRO A O 1
ATOM 1610 N N . SER A 1 212 ? 20.859 25.578 13.133 1 92.5 212 SER A N 1
ATOM 1611 C CA . SER A 1 212 ? 21.312 24.578 14.094 1 92.5 212 SER A CA 1
ATOM 1612 C C . SER A 1 212 ? 22.688 24.016 13.703 1 92.5 212 SER A C 1
ATOM 1614 O O . SER A 1 212 ? 22.953 23.781 12.523 1 92.5 212 SER A O 1
ATOM 1616 N N . GLY A 1 213 ? 23.531 23.828 14.742 1 90.12 213 GLY A N 1
ATOM 1617 C CA . GLY A 1 213 ? 24.812 23.156 14.516 1 90.12 213 GLY A CA 1
ATOM 1618 C C . GLY A 1 213 ? 24.672 21.656 14.352 1 90.12 213 GLY A C 1
ATOM 1619 O O . GLY A 1 213 ? 25.625 20.984 13.945 1 90.12 213 GLY A O 1
ATOM 1620 N N . ASP A 1 214 ? 23.531 21.156 14.664 1 94.62 214 ASP A N 1
ATOM 1621 C CA . ASP A 1 214 ? 23.25 19.734 14.586 1 94.62 214 ASP A CA 1
ATOM 1622 C C . ASP A 1 214 ? 21.844 19.484 14.062 1 94.62 214 ASP A C 1
ATOM 1624 O O . ASP A 1 214 ? 20.984 18.984 14.781 1 94.62 214 ASP A O 1
ATOM 1628 N N . PRO A 1 215 ? 21.656 19.766 12.742 1 97.19 215 PRO A N 1
ATOM 1629 C CA . PRO A 1 215 ? 20.297 19.672 12.188 1 97.19 215 PRO A CA 1
ATOM 1630 C C . PRO A 1 215 ? 19.75 18.25 12.211 1 97.19 215 PRO A C 1
ATOM 1632 O O . PRO A 1 215 ? 20.5 17.297 12.078 1 97.19 215 PRO A O 1
ATOM 1635 N N . LEU A 1 216 ? 18.469 18.156 12.461 1 98.31 216 LEU A N 1
ATOM 1636 C CA . LEU A 1 216 ? 17.734 16.906 12.414 1 98.31 216 LEU A CA 1
ATOM 1637 C C . LEU A 1 216 ? 17.016 16.734 11.07 1 98.31 216 LEU A C 1
ATOM 1639 O O . LEU A 1 216 ? 16.312 17.656 10.625 1 98.31 216 LEU A O 1
ATOM 1643 N N . VAL A 1 217 ? 17.266 15.555 10.438 1 98.44 217 VAL A N 1
ATOM 1644 C CA . VAL A 1 217 ? 16.656 15.25 9.148 1 98.44 217 VAL A CA 1
ATOM 1645 C C . VAL A 1 217 ? 15.719 14.055 9.289 1 98.44 217 VAL A C 1
ATOM 1647 O O . VAL A 1 217 ? 16.047 13.062 9.945 1 98.44 217 VAL A O 1
ATOM 1650 N N . VAL A 1 218 ? 14.547 14.18 8.664 1 98.62 218 VAL A N 1
ATOM 1651 C CA . VAL A 1 218 ? 13.57 13.102 8.734 1 98.62 218 VAL A CA 1
ATOM 1652 C C . VAL A 1 218 ? 13.469 12.406 7.375 1 98.62 218 VAL A C 1
ATOM 1654 O O . VAL A 1 218 ? 13.352 13.062 6.34 1 98.62 218 VAL A O 1
ATOM 1657 N N . LEU A 1 219 ? 13.484 11.07 7.387 1 97.88 219 LEU A N 1
ATOM 1658 C CA . LEU A 1 219 ? 13.422 10.281 6.164 1 97.88 219 LEU A CA 1
ATOM 1659 C C . LEU A 1 219 ? 12.008 9.766 5.918 1 97.88 219 LEU A C 1
ATOM 1661 O O . LEU A 1 219 ? 11.453 9.039 6.75 1 97.88 219 LEU A O 1
ATOM 1665 N N . PRO A 1 220 ? 11.477 10.141 4.777 1 96.56 220 PRO A N 1
ATOM 1666 C CA . PRO A 1 220 ? 10.148 9.617 4.43 1 96.56 220 PRO A CA 1
ATOM 1667 C C . PRO A 1 220 ? 10.219 8.281 3.697 1 96.56 220 PRO A C 1
ATOM 1669 O O . PRO A 1 220 ? 11.234 7.965 3.076 1 96.56 220 PRO A O 1
ATOM 1672 N N . MET A 1 221 ? 9.234 7.434 3.812 1 94.06 221 MET A N 1
ATOM 1673 C CA . MET A 1 221 ? 8.938 6.25 3.006 1 94.06 221 MET A CA 1
ATOM 1674 C C . MET A 1 221 ? 9.938 5.133 3.299 1 94.06 221 MET A C 1
ATOM 1676 O O . MET A 1 221 ? 10.32 4.387 2.396 1 94.06 221 MET A O 1
ATOM 1680 N N . VAL A 1 222 ? 10.398 5.074 4.457 1 96.5 222 VAL A N 1
ATOM 1681 C CA . VAL A 1 222 ? 11.289 3.986 4.852 1 96.5 222 VAL A CA 1
ATOM 1682 C C . VAL A 1 222 ? 10.484 2.699 5.023 1 96.5 222 VAL A C 1
ATOM 1684 O O . VAL A 1 222 ? 9.375 2.721 5.562 1 96.5 222 VAL A O 1
ATOM 1687 N N . SER A 1 223 ? 11.078 1.565 4.562 1 96.69 223 SER A N 1
ATOM 1688 C CA . SER A 1 223 ? 10.453 0.264 4.781 1 96.69 223 SER A CA 1
ATOM 1689 C C . SER A 1 223 ? 11.461 -0.749 5.312 1 96.69 223 SER A C 1
ATOM 1691 O O . SER A 1 223 ? 11.078 -1.8 5.832 1 96.69 223 SER A O 1
ATOM 1693 N N . ALA A 1 224 ? 12.758 -0.408 5.176 1 96.62 224 ALA A N 1
ATOM 1694 C CA . ALA A 1 224 ? 13.812 -1.332 5.586 1 96.62 224 ALA A CA 1
ATOM 1695 C C . ALA A 1 224 ? 15.031 -0.576 6.098 1 96.62 224 ALA A C 1
ATOM 1697 O O . ALA A 1 224 ? 15.297 0.553 5.676 1 96.62 224 ALA A O 1
ATOM 1698 N N . ARG A 1 225 ? 15.797 -1.187 6.926 1 97.25 225 ARG A N 1
ATOM 1699 C CA . ARG A 1 225 ? 16.984 -0.583 7.523 1 97.25 225 ARG A CA 1
ATOM 1700 C C . ARG A 1 225 ? 18 -0.219 6.453 1 97.25 225 ARG A C 1
ATOM 1702 O O . ARG A 1 225 ? 18.703 0.795 6.566 1 97.25 225 ARG A O 1
ATOM 1709 N N . GLN A 1 226 ? 18.062 -1.032 5.434 1 96.81 226 GLN A N 1
ATOM 1710 C CA . GLN A 1 226 ? 19.047 -0.828 4.367 1 96.81 226 GLN A CA 1
ATOM 1711 C C . GLN A 1 226 ? 18.812 0.5 3.654 1 96.81 226 GLN A C 1
ATOM 1713 O O . GLN A 1 226 ? 19.75 1.111 3.145 1 96.81 226 GLN A O 1
ATOM 1718 N N . GLU A 1 227 ? 17.609 0.932 3.621 1 96.94 227 GLU A N 1
ATOM 1719 C CA . GLU A 1 227 ? 17.297 2.219 3.004 1 96.94 227 GLU A CA 1
ATOM 1720 C C . GLU A 1 227 ? 17.859 3.375 3.824 1 96.94 227 GLU A C 1
ATOM 1722 O O . GLU A 1 227 ? 18.328 4.363 3.268 1 96.94 227 GLU A O 1
ATOM 1727 N N . ILE A 1 228 ? 17.797 3.236 5.113 1 97.88 228 ILE A N 1
ATOM 1728 C CA . ILE A 1 228 ? 18.391 4.223 6.012 1 97.88 228 ILE A CA 1
ATOM 1729 C C . ILE A 1 228 ? 19.906 4.25 5.82 1 97.88 228 ILE A C 1
ATOM 1731 O O . ILE A 1 228 ? 20.5 5.32 5.668 1 97.88 228 ILE A O 1
ATOM 1735 N N . SER A 1 229 ? 20.469 3.062 5.738 1 97.25 229 SER A N 1
ATOM 1736 C CA . SER A 1 229 ? 21.922 2.947 5.559 1 97.25 229 SER A CA 1
ATOM 1737 C C . SER A 1 229 ? 22.359 3.561 4.234 1 97.25 229 SER A C 1
ATOM 1739 O O . SER A 1 229 ? 23.422 4.188 4.156 1 97.25 229 SER A O 1
ATOM 1741 N N . ALA A 1 230 ? 21.547 3.346 3.207 1 96.31 230 ALA A N 1
ATOM 1742 C CA . ALA A 1 230 ? 21.875 3.912 1.899 1 96.31 230 ALA A CA 1
ATOM 1743 C C . ALA A 1 230 ? 21.891 5.438 1.952 1 96.31 230 ALA A C 1
ATOM 1745 O O . ALA A 1 230 ? 22.766 6.074 1.371 1 96.31 230 ALA A O 1
ATOM 1746 N N . PHE A 1 231 ? 20.969 6.035 2.619 1 97.12 231 PHE A N 1
ATOM 1747 C CA . PHE A 1 231 ? 20.906 7.484 2.766 1 97.12 231 PHE A CA 1
ATOM 1748 C C . PHE A 1 231 ? 22.109 7.992 3.551 1 97.12 231 PHE A C 1
ATOM 1750 O O . PHE A 1 231 ? 22.75 8.977 3.158 1 97.12 231 PHE A O 1
ATOM 1757 N N . VAL A 1 232 ? 22.469 7.344 4.652 1 97.5 232 VAL A N 1
ATOM 1758 C CA . VAL A 1 232 ? 23.594 7.727 5.488 1 97.5 232 VAL A CA 1
ATOM 1759 C C . VAL A 1 232 ? 24.875 7.676 4.668 1 97.5 232 VAL A C 1
ATOM 1761 O O . VAL A 1 232 ? 25.703 8.602 4.719 1 97.5 232 VAL A O 1
ATOM 1764 N N . ALA A 1 233 ? 24.953 6.613 3.9 1 97 233 ALA A N 1
ATOM 1765 C CA . ALA A 1 233 ? 26.141 6.473 3.059 1 97 233 ALA A CA 1
ATOM 1766 C C . ALA A 1 233 ? 26.219 7.59 2.023 1 97 233 ALA A C 1
ATOM 1768 O O . ALA A 1 233 ? 27.281 8.172 1.807 1 97 233 ALA A O 1
ATOM 1769 N N . ALA A 1 234 ? 25.094 7.918 1.414 1 96 234 ALA A N 1
ATOM 1770 C CA . ALA A 1 234 ? 25.047 8.914 0.348 1 96 234 ALA A CA 1
ATOM 1771 C C . ALA A 1 234 ? 25.312 10.312 0.889 1 96 234 ALA A C 1
ATOM 1773 O O . ALA A 1 234 ? 25.781 11.188 0.158 1 96 234 ALA A O 1
ATOM 1774 N N . THR A 1 235 ? 25.062 10.555 2.193 1 96.06 235 THR A N 1
ATOM 1775 C CA . THR A 1 235 ? 25.172 11.898 2.754 1 96.06 235 THR A CA 1
ATOM 1776 C C . THR A 1 235 ? 26.375 12 3.697 1 96.06 235 THR A C 1
ATOM 1778 O O . THR A 1 235 ? 26.609 13.055 4.281 1 96.06 235 THR A O 1
ATOM 1781 N N . GLY A 1 236 ? 27.078 10.922 3.947 1 95 236 GLY A N 1
ATOM 1782 C CA . GLY A 1 236 ? 28.234 10.906 4.809 1 95 236 GLY A CA 1
ATOM 1783 C C . GLY A 1 236 ? 27.891 10.883 6.285 1 95 236 GLY A C 1
ATOM 1784 O O . GLY A 1 236 ? 28.719 11.258 7.129 1 95 236 GLY A O 1
ATOM 1785 N N . GLY A 1 237 ? 26.672 10.641 6.594 1 94.25 237 GLY A N 1
ATOM 1786 C CA . GLY A 1 237 ? 26.25 10.508 7.977 1 94.25 237 GLY A CA 1
ATOM 1787 C C . GLY A 1 237 ? 26.375 11.797 8.766 1 94.25 237 GLY A C 1
ATOM 1788 O O . GLY A 1 237 ? 26.703 11.773 9.953 1 94.25 237 GLY A O 1
ATOM 1789 N N . ARG A 1 238 ? 26.047 12.906 8.195 1 92.38 238 ARG A N 1
ATOM 1790 C CA . ARG A 1 238 ? 26.359 14.195 8.797 1 92.38 238 ARG A CA 1
ATOM 1791 C C . ARG A 1 238 ? 25.203 14.703 9.648 1 92.38 238 ARG A C 1
ATOM 1793 O O . ARG A 1 238 ? 25.375 15.617 10.453 1 92.38 238 ARG A O 1
ATOM 1800 N N . TRP A 1 239 ? 24.094 14.102 9.562 1 96.81 239 TRP A N 1
ATOM 1801 C CA . TRP A 1 239 ? 22.922 14.648 10.234 1 96.81 239 TRP A CA 1
ATOM 1802 C C . TRP A 1 239 ? 22.344 13.641 11.219 1 96.81 239 TRP A C 1
ATOM 1804 O O . TRP A 1 239 ? 22.453 12.43 11.023 1 96.81 239 TRP A O 1
ATOM 1814 N N . ARG A 1 240 ? 21.781 14.148 12.305 1 97.44 240 ARG A N 1
ATOM 1815 C CA . ARG A 1 240 ? 20.859 13.32 13.078 1 97.44 240 ARG A CA 1
ATOM 1816 C C . ARG A 1 240 ? 19.656 12.914 12.234 1 97.44 240 ARG A C 1
ATOM 1818 O O . ARG A 1 240 ? 19.203 13.68 11.375 1 97.44 240 ARG A O 1
ATOM 1825 N N . LEU A 1 241 ? 19.141 11.68 12.594 1 98.31 241 LEU A N 1
ATOM 1826 C CA . LEU A 1 241 ? 18.078 11.188 11.719 1 98.31 241 LEU A CA 1
ATOM 1827 C C . LEU A 1 241 ? 16.797 10.961 12.508 1 98.31 241 LEU A C 1
ATOM 1829 O O . LEU A 1 241 ? 16.844 10.562 13.68 1 98.31 241 LEU A O 1
ATOM 1833 N N . GLY A 1 242 ? 15.695 11.312 11.914 1 98.69 242 GLY A N 1
ATOM 1834 C CA . GLY A 1 242 ? 14.359 10.859 12.258 1 98.69 242 GLY A CA 1
ATOM 1835 C C . GLY A 1 242 ? 13.695 10.062 11.148 1 98.69 242 GLY A C 1
ATOM 1836 O O . GLY A 1 242 ? 14.219 9.977 10.039 1 98.69 242 GLY A O 1
ATOM 1837 N N . LEU A 1 243 ? 12.609 9.469 11.531 1 98.62 243 LEU A N 1
ATOM 1838 C CA . LEU A 1 243 ? 11.922 8.633 10.547 1 98.62 243 LEU A CA 1
ATOM 1839 C C . LEU A 1 243 ? 10.445 9.016 10.445 1 98.62 243 LEU A C 1
ATOM 1841 O O . LEU A 1 243 ? 9.812 9.32 11.461 1 98.62 243 LEU A O 1
ATOM 1845 N N . ASP A 1 244 ? 10.031 9.07 9.219 1 97.44 244 ASP A N 1
ATOM 1846 C CA . ASP A 1 244 ? 8.602 9.203 8.938 1 97.44 244 ASP A CA 1
ATOM 1847 C C . ASP A 1 244 ? 7.977 7.848 8.625 1 97.44 244 ASP A C 1
ATOM 1849 O O . ASP A 1 244 ? 8.25 7.25 7.582 1 97.44 244 ASP A O 1
ATOM 1853 N N . ILE A 1 245 ? 7.148 7.383 9.516 1 98.06 245 ILE A N 1
ATOM 1854 C CA . ILE A 1 245 ? 6.48 6.098 9.367 1 98.06 245 ILE A CA 1
ATOM 1855 C C . ILE A 1 245 ? 5.25 6.254 8.477 1 98.06 245 ILE A C 1
ATOM 1857 O O . ILE A 1 245 ? 4.195 6.691 8.93 1 98.06 245 ILE A O 1
ATOM 1861 N N . ALA A 1 246 ? 5.441 5.828 7.191 1 96.5 246 ALA A N 1
ATOM 1862 C CA . ALA A 1 246 ? 4.398 6.027 6.188 1 96.5 246 ALA A CA 1
ATOM 1863 C C . ALA A 1 246 ? 4.035 4.711 5.508 1 96.5 246 ALA A C 1
ATOM 1865 O O . ALA A 1 246 ? 3.107 4.66 4.695 1 96.5 246 ALA A O 1
ATOM 1866 N N . THR A 1 247 ? 4.746 3.652 5.789 1 96.69 247 THR A N 1
ATOM 1867 C CA . THR A 1 247 ? 4.488 2.338 5.207 1 96.69 247 THR A CA 1
ATOM 1868 C C . THR A 1 247 ? 4.121 1.33 6.293 1 96.69 247 THR A C 1
ATOM 1870 O O . THR A 1 247 ? 4.59 1.436 7.43 1 96.69 247 THR A O 1
ATOM 1873 N N . PRO A 1 248 ? 3.314 0.36 5.91 1 98 248 PRO A N 1
ATOM 1874 C CA . PRO A 1 248 ? 3.023 -0.689 6.891 1 98 248 PRO A CA 1
ATOM 1875 C C . PRO A 1 248 ? 4.281 -1.419 7.359 1 98 248 PRO A C 1
ATOM 1877 O O . PRO A 1 248 ? 4.391 -1.767 8.539 1 98 248 PRO A O 1
ATOM 1880 N N . ALA A 1 249 ? 5.203 -1.604 6.477 1 98.38 249 ALA A N 1
ATOM 1881 C CA . ALA A 1 249 ? 6.445 -2.275 6.852 1 98.38 249 ALA A CA 1
ATOM 1882 C C . ALA A 1 249 ? 7.184 -1.501 7.938 1 98.38 249 ALA A C 1
ATOM 1884 O O . ALA A 1 249 ? 7.652 -2.088 8.914 1 98.38 249 ALA A O 1
ATOM 1885 N N . ALA A 1 250 ? 7.266 -0.234 7.785 1 98.31 250 ALA A N 1
ATOM 1886 C CA . ALA A 1 250 ? 7.949 0.597 8.773 1 98.31 250 ALA A CA 1
ATOM 1887 C C . ALA A 1 250 ? 7.223 0.576 10.109 1 98.31 250 ALA A C 1
ATOM 1889 O O . ALA A 1 250 ? 7.852 0.509 11.164 1 98.31 250 ALA A O 1
ATOM 1890 N N . ALA A 1 251 ? 5.898 0.667 10.016 1 98.62 251 ALA A N 1
ATOM 1891 C CA . ALA A 1 251 ? 5.117 0.659 11.25 1 98.62 251 ALA A CA 1
ATOM 1892 C C . ALA A 1 251 ? 5.285 -0.658 12 1 98.62 251 ALA A C 1
ATOM 1894 O O . ALA A 1 251 ? 5.543 -0.664 13.203 1 98.62 251 ALA A O 1
ATOM 1895 N N . LEU A 1 252 ? 5.191 -1.729 11.273 1 98.31 252 LEU A N 1
ATOM 1896 C CA . LEU A 1 252 ? 5.293 -3.059 11.867 1 98.31 252 LEU A CA 1
ATOM 1897 C C . LEU A 1 252 ? 6.707 -3.322 12.375 1 98.31 252 LEU A C 1
ATOM 1899 O O . LEU A 1 252 ? 6.883 -3.922 13.438 1 98.31 252 LEU A O 1
ATOM 1903 N N . GLY A 1 253 ? 7.676 -2.867 11.648 1 97.69 253 GLY A N 1
ATOM 1904 C CA . GLY A 1 253 ? 9.07 -3.139 11.977 1 97.69 253 GLY A CA 1
ATOM 1905 C C . GLY A 1 253 ? 9.75 -1.98 12.672 1 97.69 253 GLY A C 1
ATOM 1906 O O . GLY A 1 253 ? 10.984 -1.888 12.672 1 97.69 253 GLY A O 1
ATOM 1907 N N . VAL A 1 254 ? 9.055 -1.115 13.266 1 98.31 254 VAL A N 1
ATOM 1908 C CA . VAL A 1 254 ? 9.578 0.158 13.75 1 98.31 254 VAL A CA 1
ATOM 1909 C C . VAL A 1 254 ? 10.664 -0.091 14.797 1 98.31 254 VAL A C 1
ATOM 1911 O O . VAL A 1 254 ? 11.648 0.647 14.867 1 98.31 254 VAL A O 1
ATOM 1914 N N . ALA A 1 255 ? 10.578 -1.109 15.578 1 97.5 255 ALA A N 1
ATOM 1915 C CA . ALA A 1 255 ? 11.547 -1.412 16.625 1 97.5 255 ALA A CA 1
ATOM 1916 C C . ALA A 1 255 ? 12.938 -1.647 16.031 1 97.5 255 ALA A C 1
ATOM 1918 O O . ALA A 1 255 ? 13.945 -1.284 16.641 1 97.5 255 ALA A O 1
ATOM 1919 N N . ASP A 1 256 ? 12.945 -2.219 14.852 1 95.94 256 ASP A N 1
ATOM 1920 C CA . ASP A 1 256 ? 14.211 -2.549 14.203 1 95.94 256 ASP A CA 1
ATOM 1921 C C . ASP A 1 256 ? 14.75 -1.36 13.406 1 95.94 256 ASP A C 1
ATOM 1923 O O . ASP A 1 256 ? 15.898 -1.37 12.961 1 95.94 256 ASP A O 1
ATOM 1927 N N . LEU A 1 257 ? 13.977 -0.354 13.227 1 97.88 257 LEU A N 1
ATOM 1928 C CA . LEU A 1 257 ? 14.352 0.756 12.359 1 97.88 257 LEU A CA 1
ATOM 1929 C C . LEU A 1 257 ? 14.867 1.936 13.18 1 97.88 257 LEU A C 1
ATOM 1931 O O . LEU A 1 257 ? 15.555 2.809 12.648 1 97.88 257 LEU A O 1
ATOM 1935 N N . VAL A 1 258 ? 14.602 1.973 14.469 1 97.38 258 VAL A N 1
ATOM 1936 C CA . VAL A 1 258 ? 14.703 3.242 15.18 1 97.38 258 VAL A CA 1
ATOM 1937 C C . VAL A 1 258 ? 16.031 3.299 15.945 1 97.38 258 VAL A C 1
ATOM 1939 O O . VAL A 1 258 ? 16.219 4.164 16.812 1 97.38 258 VAL A O 1
ATOM 1942 N N . ASP A 1 259 ? 16.906 2.369 15.5 1 93.25 259 ASP A N 1
ATOM 1943 C CA . ASP A 1 259 ? 18.234 2.494 16.094 1 93.25 259 ASP A CA 1
ATOM 1944 C C . ASP A 1 259 ? 18.875 3.828 15.727 1 93.25 259 ASP A C 1
ATOM 1946 O O . ASP A 1 259 ? 19.016 4.152 14.539 1 93.25 259 ASP A O 1
ATOM 1950 N N . ASP A 1 260 ? 19.125 4.812 16.516 1 91.94 260 ASP A N 1
ATOM 1951 C CA . ASP A 1 260 ? 19.719 6.137 16.328 1 91.94 260 ASP A CA 1
ATOM 1952 C C . ASP A 1 260 ? 18.688 7.125 15.789 1 91.94 260 ASP A C 1
ATOM 1954 O O . ASP A 1 260 ? 19.031 8.047 15.047 1 91.94 260 ASP A O 1
ATOM 1958 N N . CYS A 1 261 ? 17.531 6.82 15.961 1 97.69 261 CYS A N 1
ATOM 1959 C CA . CYS A 1 261 ? 16.453 7.711 15.562 1 97.69 261 CYS A CA 1
ATOM 1960 C C . CYS A 1 261 ? 16.203 8.766 16.625 1 97.69 261 CYS A C 1
ATOM 1962 O O . CYS A 1 261 ? 16.094 8.453 17.812 1 97.69 261 CYS A O 1
ATOM 1964 N N . HIS A 1 262 ? 16.031 10.016 16.234 1 98.19 262 HIS A N 1
ATOM 1965 C CA . HIS A 1 262 ? 15.898 11.109 17.188 1 98.19 262 HIS A CA 1
ATOM 1966 C C . HIS A 1 262 ? 14.5 11.711 17.141 1 98.19 262 HIS A C 1
ATOM 1968 O O . HIS A 1 262 ? 14.133 12.508 18.016 1 98.19 262 HIS A O 1
ATOM 1974 N N . LEU A 1 263 ? 13.742 11.391 16.203 1 98.75 263 LEU A N 1
ATOM 1975 C CA . LEU A 1 263 ? 12.344 11.797 16.062 1 98.75 263 LEU A CA 1
ATOM 1976 C C . LEU A 1 263 ? 11.562 10.781 15.234 1 98.75 263 LEU A C 1
ATOM 1978 O O . LEU A 1 263 ? 11.953 10.445 14.117 1 98.75 263 LEU A O 1
ATOM 1982 N N . LEU A 1 264 ? 10.523 10.273 15.836 1 98.75 264 LEU A N 1
ATOM 1983 C CA . LEU A 1 264 ? 9.625 9.383 15.109 1 98.75 264 LEU A CA 1
ATOM 1984 C C . LEU A 1 264 ? 8.336 10.109 14.742 1 98.75 264 LEU A C 1
ATOM 1986 O O . LEU A 1 264 ? 7.617 10.602 15.617 1 98.75 264 LEU A O 1
ATOM 1990 N N . ARG A 1 265 ? 8.109 10.195 13.477 1 98.5 265 ARG A N 1
ATOM 1991 C CA . ARG A 1 265 ? 6.871 10.766 12.961 1 98.5 265 ARG A CA 1
ATOM 1992 C C . ARG A 1 265 ? 6.008 9.703 12.305 1 98.5 265 ARG A C 1
ATOM 1994 O O . ARG A 1 265 ? 6.508 8.875 11.531 1 98.5 265 ARG A O 1
ATOM 2001 N N . VAL A 1 266 ? 4.762 9.695 12.648 1 98.56 266 VAL A N 1
ATOM 2002 C CA . VAL A 1 266 ? 3.834 8.805 11.953 1 98.56 266 VAL A CA 1
ATOM 2003 C C . VAL A 1 266 ? 2.961 9.609 11 1 98.56 266 VAL A C 1
ATOM 2005 O O . VAL A 1 266 ? 2.184 10.469 11.422 1 98.56 266 VAL A O 1
ATOM 2008 N N . SER A 1 267 ? 3.137 9.375 9.727 1 96.62 267 SER A N 1
ATOM 2009 C CA . SER A 1 267 ? 2.326 10.023 8.703 1 96.62 267 SER A CA 1
ATOM 2010 C C . SER A 1 267 ? 1.021 9.273 8.469 1 96.62 267 SER A C 1
ATOM 2012 O O . SER A 1 267 ? 0.963 8.352 7.648 1 96.62 267 SER A O 1
ATOM 2014 N N . THR A 1 268 ? -0.007 9.719 9.055 1 96.88 268 THR A N 1
ATOM 2015 C CA . THR A 1 268 ? -1.237 8.945 9.148 1 96.88 268 THR A CA 1
ATOM 2016 C C . THR A 1 268 ? -1.895 8.805 7.781 1 96.88 268 THR A C 1
ATOM 2018 O O . THR A 1 268 ? -2.426 7.738 7.449 1 96.88 268 THR A O 1
ATOM 2021 N N . ALA A 1 269 ? -1.921 9.891 6.988 1 94.62 269 ALA A N 1
ATOM 2022 C CA . ALA A 1 269 ? -2.582 9.836 5.688 1 94.62 269 ALA A CA 1
ATOM 2023 C C . ALA A 1 269 ? -1.926 8.805 4.777 1 94.62 269 ALA A C 1
ATOM 2025 O O . ALA A 1 269 ? -2.607 7.949 4.203 1 94.62 269 ALA A O 1
ATOM 2026 N N . ASP A 1 270 ? -0.639 8.836 4.719 1 93.12 270 ASP A N 1
ATOM 2027 C CA . ASP A 1 270 ? 0.095 7.871 3.904 1 93.12 270 ASP A CA 1
ATOM 2028 C C . ASP A 1 270 ? -0.024 6.465 4.48 1 93.12 270 ASP A C 1
ATOM 2030 O O . ASP A 1 270 ? -0.271 5.504 3.748 1 93.12 270 ASP A O 1
ATOM 2034 N N . LEU A 1 271 ? 0.16 6.367 5.758 1 96.81 271 LEU A N 1
ATOM 2035 C CA . LEU A 1 271 ? 0.08 5.055 6.395 1 96.81 271 LEU A CA 1
ATOM 2036 C C . LEU A 1 271 ? -1.287 4.422 6.16 1 96.81 271 LEU A C 1
ATOM 2038 O O . LEU A 1 271 ? -1.38 3.232 5.852 1 96.81 271 LEU A O 1
ATOM 2042 N N . ALA A 1 272 ? -2.309 5.219 6.293 1 96.44 272 ALA A N 1
ATOM 2043 C CA . ALA A 1 272 ? -3.664 4.711 6.109 1 96.44 272 ALA A CA 1
ATOM 2044 C C . ALA A 1 272 ? -3.881 4.234 4.676 1 96.44 272 ALA A C 1
ATOM 2046 O O . ALA A 1 272 ? -4.355 3.121 4.449 1 96.44 272 ALA A O 1
ATOM 2047 N N . GLN A 1 273 ? -3.533 5.094 3.691 1 94.06 273 GLN A N 1
ATOM 2048 C CA . GLN A 1 273 ? -3.713 4.742 2.287 1 94.06 273 GLN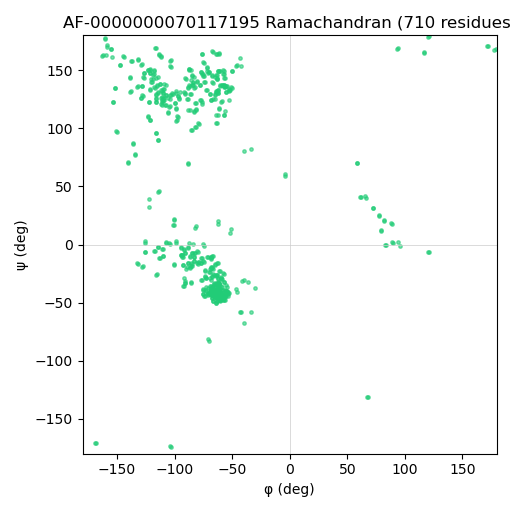 A CA 1
ATOM 2049 C C . GLN A 1 273 ? -2.992 3.438 1.951 1 94.06 273 GLN A C 1
ATOM 2051 O O . GLN A 1 273 ? -3.531 2.592 1.235 1 94.06 273 GLN A O 1
ATOM 2056 N N . HIS A 1 274 ? -1.794 3.295 2.529 1 94.12 274 HIS A N 1
ATOM 2057 C CA . HIS A 1 274 ? -0.987 2.119 2.219 1 94.12 274 HIS A CA 1
ATOM 2058 C C . HIS A 1 274 ? -1.506 0.886 2.951 1 94.12 274 HIS A C 1
ATOM 2060 O O . HIS A 1 274 ? -1.404 -0.232 2.441 1 94.12 274 HIS A O 1
ATOM 2066 N N . THR A 1 275 ? -2.074 1.059 4.082 1 96.81 275 THR A N 1
ATOM 2067 C CA . THR A 1 275 ? -2.555 -0.056 4.891 1 96.81 275 THR A CA 1
ATOM 2068 C C . THR A 1 275 ? -3.842 -0.631 4.309 1 96.81 275 THR A C 1
ATOM 2070 O O . THR A 1 275 ? -3.977 -1.849 4.168 1 96.81 275 THR A O 1
ATOM 2073 N N . VAL A 1 276 ? -4.703 0.224 3.912 1 95.81 276 VAL A N 1
ATOM 2074 C CA . VAL A 1 276 ? -5.992 -0.242 3.41 1 95.81 276 VAL A CA 1
ATOM 2075 C C . VAL A 1 276 ? -5.93 -0.398 1.892 1 95.81 276 VAL A C 1
ATOM 2077 O O . VAL A 1 276 ? -6.844 -0.951 1.28 1 95.81 276 VAL A O 1
ATOM 2080 N N . VAL A 1 277 ? -4.891 0.057 1.318 1 92.31 277 VAL A N 1
ATOM 2081 C CA . VAL A 1 277 ? -4.648 0.007 -0.12 1 92.31 277 VAL A CA 1
ATOM 2082 C C . VAL A 1 277 ? -5.777 0.727 -0.857 1 92.31 277 VAL A C 1
ATOM 2084 O O . VAL A 1 277 ? -6.535 0.104 -1.604 1 92.31 277 VAL A O 1
ATOM 2087 N N . TRP A 1 278 ? -5.777 2.027 -0.699 1 91.69 278 TRP A N 1
ATOM 2088 C CA . TRP A 1 278 ? -6.758 2.906 -1.327 1 91.69 278 TRP A CA 1
ATOM 2089 C C . TRP A 1 278 ? -6.168 4.289 -1.573 1 91.69 278 TRP A C 1
ATOM 2091 O O . TRP A 1 278 ? -5.484 4.844 -0.709 1 91.69 278 TRP A O 1
ATOM 2101 N N . ASP A 1 279 ? -6.422 4.789 -2.764 1 88 279 ASP A N 1
ATOM 2102 C CA . ASP A 1 279 ? -5.984 6.148 -3.076 1 88 279 ASP A CA 1
ATOM 2103 C C . ASP A 1 279 ? -6.652 7.164 -2.152 1 88 279 ASP A C 1
ATOM 2105 O O . ASP A 1 279 ? -7.859 7.395 -2.242 1 88 279 ASP A O 1
ATOM 2109 N N . ARG A 1 280 ? -5.863 7.816 -1.387 1 90.31 280 ARG A N 1
ATOM 2110 C CA . ARG A 1 280 ? -6.391 8.688 -0.341 1 90.31 280 ARG A CA 1
ATOM 2111 C C . ARG A 1 280 ? -7.027 9.938 -0.939 1 90.31 280 ARG A C 1
ATOM 2113 O O . ARG A 1 280 ? -7.672 10.711 -0.229 1 90.31 280 ARG A O 1
ATOM 2120 N N . SER A 1 281 ? -6.871 10.219 -2.221 1 88.5 281 SER A N 1
ATOM 2121 C CA . SER A 1 281 ? -7.5 11.375 -2.85 1 88.5 281 SER A CA 1
ATOM 2122 C C . SER A 1 281 ? -8.938 11.078 -3.246 1 88.5 281 SER A C 1
ATOM 2124 O O . SER A 1 281 ? -9.695 11.984 -3.604 1 88.5 281 SER A O 1
ATOM 2126 N N . VAL A 1 282 ? -9.289 9.844 -3.166 1 89.25 282 VAL A N 1
ATOM 2127 C CA . VAL A 1 282 ? -10.641 9.43 -3.525 1 89.25 282 VAL A CA 1
ATOM 2128 C C . VAL A 1 282 ? -11.43 9.07 -2.264 1 89.25 282 VAL A C 1
ATOM 2130 O O . VAL A 1 282 ? -10.977 8.25 -1.458 1 89.25 282 VAL A O 1
ATOM 2133 N N . ARG A 1 283 ? -12.57 9.617 -2.096 1 92.88 283 ARG A N 1
ATOM 2134 C CA . ARG A 1 283 ? -13.375 9.406 -0.896 1 92.88 283 ARG A CA 1
ATOM 2135 C C . ARG A 1 283 ? -13.812 7.949 -0.78 1 92.88 283 ARG A C 1
ATOM 2137 O O . ARG A 1 283 ? -14.289 7.359 -1.751 1 92.88 283 ARG A O 1
ATOM 2144 N N . ASN A 1 284 ? -13.617 7.324 0.27 1 93.88 284 ASN A N 1
ATOM 2145 C CA . ASN A 1 284 ? -14.102 6.023 0.724 1 93.88 284 ASN A CA 1
ATOM 2146 C C . ASN A 1 284 ? -14.234 5.973 2.242 1 93.88 284 ASN A C 1
ATOM 2148 O O . ASN A 1 284 ? -13.258 5.703 2.945 1 93.88 284 ASN A O 1
ATOM 2152 N N . ASP A 1 285 ? -15.43 6.195 2.734 1 94.81 285 ASP A N 1
ATOM 2153 C CA . ASP A 1 285 ? -15.625 6.371 4.168 1 94.81 285 ASP A CA 1
ATOM 2154 C C . ASP A 1 285 ? -15.492 5.043 4.91 1 94.81 285 ASP A C 1
ATOM 2156 O O . ASP A 1 285 ? -15.281 5.023 6.125 1 94.81 285 ASP A O 1
ATOM 2160 N N . VAL A 1 286 ? -15.688 3.977 4.176 1 94.69 286 VAL A N 1
ATOM 2161 C CA . VAL A 1 286 ? -15.539 2.66 4.785 1 94.69 286 VAL A CA 1
ATOM 2162 C C . VAL A 1 286 ? -14.078 2.418 5.141 1 94.69 286 VAL A C 1
ATOM 2164 O O . VAL A 1 286 ? -13.758 1.963 6.242 1 94.69 286 VAL A O 1
ATOM 2167 N N . LEU A 1 287 ? -13.203 2.775 4.258 1 95.94 287 LEU A N 1
ATOM 2168 C CA . LEU A 1 287 ? -11.781 2.475 4.41 1 95.94 287 LEU A CA 1
ATOM 2169 C C . LEU A 1 287 ? -11.055 3.629 5.09 1 95.94 287 LEU A C 1
ATOM 2171 O O . LEU A 1 287 ? -10.117 3.41 5.859 1 95.94 287 LEU A O 1
ATOM 2175 N N . LEU A 1 288 ? -11.508 4.844 4.766 1 96.12 288 LEU A N 1
ATOM 2176 C CA . LEU A 1 288 ? -10.875 6.066 5.254 1 96.12 288 LEU A CA 1
ATOM 2177 C C . LEU A 1 288 ? -11.93 7.055 5.754 1 96.12 288 LEU A C 1
ATOM 2179 O O . LEU A 1 288 ? -12.203 8.062 5.102 1 96.12 288 LEU A O 1
ATOM 2183 N N . PRO A 1 289 ? -12.406 6.773 6.945 1 95.81 289 PRO A N 1
ATOM 2184 C CA . PRO A 1 289 ? -13.414 7.691 7.488 1 95.81 289 PRO A CA 1
ATOM 2185 C C . PRO A 1 289 ? -12.859 9.094 7.73 1 95.81 289 PRO A C 1
ATOM 2187 O O . PRO A 1 289 ? -11.711 9.242 8.133 1 95.81 289 PRO A O 1
ATOM 2190 N N . PRO A 1 290 ? -13.711 10.078 7.527 1 93.69 290 PRO A N 1
ATOM 2191 C CA . PRO A 1 290 ? -13.219 11.461 7.594 1 93.69 290 PRO A CA 1
ATOM 2192 C C . PRO A 1 290 ? -13.062 11.961 9.031 1 93.69 290 PRO A C 1
ATOM 2194 O O . PRO A 1 290 ? -12.414 12.984 9.266 1 93.69 290 PRO A O 1
ATOM 2197 N N . ASP A 1 291 ? -13.625 11.305 10.055 1 91.31 291 ASP A N 1
ATOM 2198 C CA . ASP A 1 291 ? -13.703 11.914 11.383 1 91.31 291 ASP A CA 1
ATOM 2199 C C . ASP A 1 291 ? -12.914 11.094 12.406 1 91.31 291 ASP A C 1
ATOM 2201 O O . ASP A 1 291 ? -12.828 11.469 13.57 1 91.31 291 ASP A O 1
ATOM 2205 N N . HIS A 1 292 ? -12.422 9.984 12 1 95.69 292 HIS A N 1
ATOM 2206 C CA . HIS A 1 292 ? -11.586 9.148 12.859 1 95.69 292 HIS A CA 1
ATOM 2207 C C . HIS A 1 292 ? -10.664 8.258 12.039 1 95.69 292 HIS A C 1
ATOM 2209 O O . HIS A 1 292 ? -10.797 8.18 10.812 1 95.69 292 HIS A O 1
ATOM 2215 N N . LEU A 1 293 ? -9.758 7.68 12.734 1 97.19 293 LEU A N 1
ATOM 2216 C CA . LEU A 1 293 ? -8.828 6.781 12.055 1 97.19 293 LEU A CA 1
ATOM 2217 C C . LEU A 1 293 ? -9.352 5.352 12.07 1 97.19 293 LEU A C 1
ATOM 2219 O O . LEU A 1 293 ? -9.953 4.914 13.047 1 97.19 293 LEU A O 1
ATOM 2223 N N . PRO A 1 294 ? -9.094 4.637 10.945 1 96.81 294 PRO A N 1
ATOM 2224 C CA . PRO A 1 294 ? -9.438 3.211 10.961 1 96.81 294 PRO A CA 1
ATOM 2225 C C . PRO A 1 294 ? -8.75 2.451 12.086 1 96.81 294 PRO A C 1
ATOM 2227 O O . PRO A 1 294 ? -7.609 2.768 12.445 1 96.81 294 PRO A O 1
ATOM 2230 N N . LEU A 1 295 ? -9.398 1.438 12.57 1 96.06 295 LEU A N 1
ATOM 2231 C CA . LEU A 1 295 ? -8.914 0.682 13.719 1 96.06 295 LEU A CA 1
ATOM 2232 C C . LEU A 1 295 ? -7.52 0.122 13.445 1 96.06 295 LEU A C 1
ATOM 2234 O O . LEU A 1 295 ? -6.621 0.247 14.281 1 96.06 295 LEU A O 1
ATOM 2238 N N . VAL A 1 296 ? -7.332 -0.495 12.281 1 97.38 296 VAL A N 1
ATOM 2239 C CA . VAL A 1 296 ? -6.062 -1.138 11.953 1 97.38 296 VAL A CA 1
ATOM 2240 C C . VAL A 1 296 ? -4.949 -0.095 11.914 1 97.38 296 VAL A C 1
ATOM 2242 O O . VAL A 1 296 ? -3.816 -0.371 12.32 1 97.38 296 VAL A O 1
ATOM 2245 N N . VAL A 1 297 ? -5.242 1.067 11.484 1 98 297 VAL A N 1
ATOM 2246 C CA . VAL A 1 297 ? -4.27 2.156 11.438 1 98 297 VAL A CA 1
ATOM 2247 C C . VAL A 1 297 ? -3.961 2.633 12.852 1 98 297 VAL A C 1
ATOM 2249 O O . VAL A 1 297 ? -2.799 2.854 13.203 1 98 297 VAL A O 1
ATOM 2252 N N . THR A 1 298 ? -4.973 2.762 13.656 1 98.19 298 THR A N 1
ATOM 2253 C CA . THR A 1 298 ? -4.801 3.162 15.047 1 98.19 298 THR A CA 1
ATOM 2254 C C . THR A 1 298 ? -3.891 2.18 15.781 1 98.19 298 THR A C 1
ATOM 2256 O O . THR A 1 298 ? -3.041 2.59 16.578 1 98.19 298 THR A O 1
ATOM 2259 N N . GLN A 1 299 ? -4.055 0.943 15.492 1 97.75 299 GLN A N 1
ATOM 2260 C CA . GLN A 1 299 ? -3.234 -0.085 16.125 1 97.75 299 GLN A CA 1
ATOM 2261 C C . GLN A 1 299 ? -1.769 0.057 15.719 1 97.75 299 GLN A C 1
ATOM 2263 O O . GLN A 1 299 ? -0.872 -0.121 16.547 1 97.75 299 GLN A O 1
ATOM 2268 N N . LEU A 1 300 ? -1.534 0.333 14.492 1 98.56 300 LEU A N 1
ATOM 2269 C CA . LEU A 1 300 ? -0.173 0.564 14.023 1 98.56 300 LEU A CA 1
ATOM 2270 C C . LEU A 1 300 ? 0.432 1.795 14.688 1 98.56 300 LEU A C 1
ATOM 2272 O O . LEU A 1 300 ? 1.606 1.788 15.07 1 98.56 300 LEU A O 1
ATOM 2276 N N . ILE A 1 301 ? -0.369 2.818 14.812 1 98.56 301 ILE A N 1
ATOM 2277 C CA . ILE A 1 301 ? 0.053 4.047 15.477 1 98.56 301 ILE A CA 1
ATOM 2278 C C . ILE A 1 301 ? 0.402 3.754 16.938 1 98.56 301 ILE A C 1
ATOM 2280 O O . ILE A 1 301 ? 1.445 4.188 17.438 1 98.56 301 ILE A O 1
ATOM 2284 N N . GLU A 1 302 ? -0.456 3.031 17.562 1 98.5 302 GLU A N 1
ATOM 2285 C CA . GLU A 1 302 ? -0.236 2.664 18.953 1 98.5 302 GLU A CA 1
ATOM 2286 C C . GLU A 1 302 ? 1.078 1.906 19.125 1 98.5 302 GLU A C 1
ATOM 2288 O O . GLU A 1 302 ? 1.845 2.184 20.047 1 98.5 302 GLU A O 1
ATOM 2293 N N . TRP A 1 303 ? 1.332 1.005 18.234 1 98.31 303 TRP A N 1
ATOM 2294 C CA . TRP A 1 303 ? 2.57 0.234 18.281 1 98.31 303 TRP A CA 1
ATOM 2295 C C . TRP A 1 303 ? 3.783 1.142 18.094 1 98.31 303 TRP A C 1
ATOM 2297 O O . TRP A 1 303 ? 4.719 1.102 18.906 1 98.31 303 TRP A O 1
ATOM 2307 N N . ALA A 1 304 ? 3.734 1.961 17.125 1 98.31 304 ALA A N 1
ATOM 2308 C CA . ALA A 1 304 ? 4.836 2.883 16.875 1 98.31 304 ALA A CA 1
ATOM 2309 C C . ALA A 1 304 ? 5.082 3.795 18.062 1 98.31 304 ALA A C 1
ATOM 2311 O O . ALA A 1 304 ? 6.227 4.004 18.469 1 98.31 304 ALA A O 1
ATOM 2312 N N . ALA A 1 305 ? 4.008 4.316 18.609 1 98.06 305 ALA A N 1
ATOM 2313 C CA . ALA A 1 305 ? 4.105 5.199 19.781 1 98.06 305 ALA A CA 1
ATOM 2314 C C . ALA A 1 305 ? 4.699 4.469 20.969 1 98.06 305 ALA A C 1
ATOM 2316 O O . ALA A 1 305 ? 5.508 5.035 21.719 1 98.06 305 ALA A O 1
ATOM 2317 N N . SER A 1 306 ? 4.305 3.252 21.156 1 98.5 306 SER A N 1
ATOM 2318 C CA . SER A 1 306 ? 4.809 2.467 22.281 1 98.5 306 SER A CA 1
ATOM 2319 C C . SER A 1 306 ? 6.309 2.219 22.156 1 98.5 306 SER A C 1
ATOM 2321 O O . SER A 1 306 ? 7.039 2.271 23.141 1 98.5 306 SER A O 1
ATOM 2323 N N . VAL A 1 307 ? 6.742 1.925 20.953 1 98.44 307 VAL A N 1
ATOM 2324 C CA . VAL A 1 307 ? 8.164 1.711 20.703 1 98.44 307 VAL A CA 1
ATOM 2325 C C . VAL A 1 307 ? 8.93 3.004 20.953 1 98.44 307 VAL A C 1
ATOM 2327 O O . VAL A 1 307 ? 9.984 2.992 21.609 1 98.44 307 VAL A O 1
ATOM 2330 N N . ALA A 1 308 ? 8.422 4.086 20.453 1 98.38 308 ALA A N 1
ATOM 2331 C CA . ALA A 1 308 ? 9.07 5.379 20.688 1 98.38 308 ALA A CA 1
ATOM 2332 C C . ALA A 1 308 ? 9.203 5.668 22.172 1 98.38 308 ALA A C 1
ATOM 2334 O O . ALA A 1 308 ? 10.266 6.09 22.641 1 98.38 308 ALA A O 1
ATOM 2335 N N . ALA A 1 309 ? 8.172 5.418 22.938 1 97.75 309 ALA A N 1
ATOM 2336 C CA . ALA A 1 309 ? 8.172 5.645 24.375 1 97.75 309 ALA A CA 1
ATOM 2337 C C . ALA A 1 309 ? 9.203 4.754 25.078 1 97.75 309 ALA A C 1
ATOM 2339 O O . ALA A 1 309 ? 9.969 5.227 25.922 1 97.75 309 ALA A O 1
ATOM 2340 N N . ALA A 1 310 ? 9.203 3.531 24.688 1 97.88 310 ALA A N 1
ATOM 2341 C CA . ALA A 1 310 ? 10.109 2.568 25.312 1 97.88 310 ALA A CA 1
ATOM 2342 C C . ALA A 1 310 ? 11.562 2.941 25.047 1 97.88 310 ALA A C 1
ATOM 2344 O O . ALA A 1 310 ? 12.445 2.666 25.859 1 97.88 310 ALA A O 1
ATOM 2345 N N . ARG A 1 311 ? 11.766 3.611 23.969 1 97.69 311 ARG A N 1
ATOM 2346 C CA . ARG A 1 311 ? 13.125 3.939 23.547 1 97.69 311 ARG A CA 1
ATOM 2347 C C . ARG A 1 311 ? 13.445 5.402 23.844 1 97.69 311 ARG A C 1
ATOM 2349 O O . ARG A 1 311 ? 14.508 5.898 23.453 1 97.69 311 ARG A O 1
ATOM 2356 N N . ASP A 1 312 ? 12.555 6.137 24.406 1 97.5 312 ASP A N 1
ATOM 2357 C CA . ASP A 1 312 ? 12.695 7.547 24.75 1 97.5 312 ASP A CA 1
ATOM 2358 C C . ASP A 1 312 ? 12.945 8.398 23.5 1 97.5 312 ASP A C 1
ATOM 2360 O O . ASP A 1 312 ? 13.867 9.211 23.469 1 97.5 312 ASP A O 1
ATOM 2364 N N . ILE A 1 313 ? 12.242 8.07 22.484 1 98.31 313 ILE A N 1
ATOM 2365 C CA . ILE A 1 313 ? 12.273 8.844 21.234 1 98.31 313 ILE A CA 1
ATOM 2366 C C . ILE A 1 313 ? 11.039 9.734 21.156 1 98.31 313 ILE A C 1
ATOM 2368 O O . ILE A 1 313 ? 9.922 9.289 21.422 1 98.31 313 ILE A O 1
ATOM 2372 N N . ALA A 1 314 ? 11.258 11.023 20.875 1 97.62 314 ALA A N 1
ATOM 2373 C CA . ALA A 1 314 ? 10.117 11.898 20.625 1 97.62 314 ALA A CA 1
ATOM 2374 C C . ALA A 1 314 ? 9.258 11.359 19.484 1 97.62 314 ALA A C 1
ATOM 2376 O O . ALA A 1 314 ? 9.781 10.867 18.484 1 97.62 314 ALA A O 1
ATOM 2377 N N . CYS A 1 315 ? 7.918 11.391 19.688 1 98.19 315 CYS A N 1
ATOM 2378 C CA . CYS A 1 315 ? 6.988 10.867 18.703 1 98.19 315 CYS A CA 1
ATOM 2379 C C . 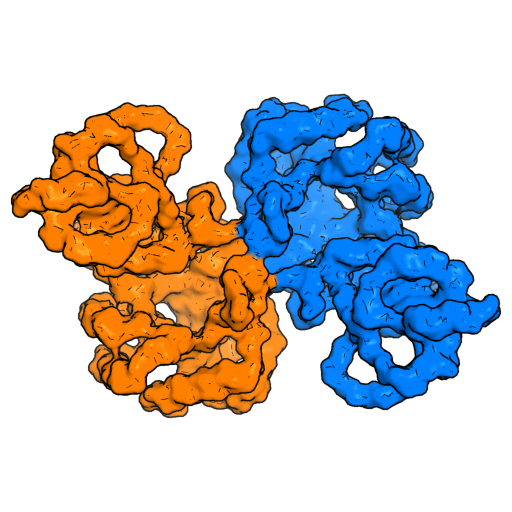CYS A 1 315 ? 5.895 11.883 18.375 1 98.19 315 CYS A C 1
ATOM 2381 O O . CYS A 1 315 ? 5.262 12.422 19.281 1 98.19 315 CYS A O 1
ATOM 2383 N N . GLN A 1 316 ? 5.738 12.18 17.094 1 98.38 316 GLN A N 1
ATOM 2384 C CA . GLN A 1 316 ? 4.695 13.078 16.609 1 98.38 316 GLN A CA 1
ATOM 2385 C C . GLN A 1 316 ? 3.787 12.383 15.602 1 98.38 316 GLN A C 1
ATOM 2387 O O . GLN A 1 316 ? 4.266 11.688 14.703 1 98.38 316 GLN A O 1
ATOM 2392 N N . LEU A 1 317 ? 2.539 12.531 15.766 1 98.62 317 LEU A N 1
ATOM 2393 C CA . LEU A 1 317 ? 1.575 12.008 14.805 1 98.62 317 LEU A CA 1
ATOM 2394 C C . LEU A 1 317 ? 1.108 13.102 13.852 1 98.62 317 LEU A C 1
ATOM 2396 O O . LEU A 1 317 ? 0.529 14.102 14.281 1 98.62 317 LEU A O 1
ATOM 2400 N N . ALA A 1 318 ? 1.401 12.906 12.57 1 97.88 318 ALA A N 1
ATOM 2401 C CA . ALA A 1 318 ? 0.877 13.836 11.562 1 97.88 318 ALA A CA 1
ATOM 2402 C C . ALA A 1 318 ? -0.588 13.539 11.258 1 97.88 318 ALA A C 1
ATOM 2404 O O . ALA A 1 318 ? -0.93 12.422 10.852 1 97.88 318 ALA A O 1
ATOM 2405 N N . LEU A 1 319 ? -1.44 14.523 11.406 1 95.69 319 LEU A N 1
ATOM 2406 C CA . LEU A 1 319 ? -2.883 14.328 11.305 1 95.69 319 LEU A CA 1
ATOM 2407 C C . LEU A 1 319 ? -3.529 15.461 10.508 1 95.69 319 LEU A C 1
ATOM 2409 O O . LEU A 1 319 ? -3.328 16.641 10.82 1 95.69 319 LEU A O 1
ATOM 2413 N N . ASP A 1 320 ? -4.387 15.094 9.555 1 93.06 320 ASP A N 1
ATOM 2414 C CA . ASP A 1 320 ? -5.059 16.078 8.711 1 93.06 320 ASP A CA 1
ATOM 2415 C C . ASP A 1 320 ? -6.566 16.078 8.953 1 93.06 320 ASP A C 1
ATOM 2417 O O . ASP A 1 320 ? -7.293 16.891 8.398 1 93.06 320 ASP A O 1
ATOM 2421 N N . LEU A 1 321 ? -7.027 15.203 9.805 1 94.69 321 LEU A N 1
ATOM 2422 C CA . LEU A 1 321 ? -8.461 15.039 10.023 1 94.69 321 LEU A CA 1
ATOM 2423 C C . LEU A 1 321 ? -9.016 16.188 10.852 1 94.69 321 LEU A C 1
ATOM 2425 O O . LEU A 1 321 ? -8.281 16.828 11.609 1 94.69 321 LEU A O 1
ATOM 2429 N N . ARG A 1 322 ? -10.242 16.359 10.688 1 91.38 322 ARG A N 1
ATOM 2430 C CA . ARG A 1 322 ? -10.938 17.391 11.461 1 91.38 322 ARG A CA 1
ATOM 2431 C C . ARG A 1 322 ? -10.875 17.094 12.953 1 91.38 322 ARG A C 1
ATOM 2433 O O . ARG A 1 322 ? -11.188 15.984 13.383 1 91.38 322 ARG A O 1
ATOM 2440 N N . PRO A 1 323 ? -10.477 18.125 13.703 1 91.44 323 PRO A N 1
ATOM 2441 C CA . PRO A 1 323 ? -10.492 17.938 15.156 1 91.44 323 PRO A CA 1
ATOM 2442 C C . PRO A 1 323 ? -11.898 17.672 15.695 1 91.44 323 PRO A C 1
ATOM 2444 O O . PRO A 1 323 ? -12.859 18.344 15.289 1 91.44 323 PRO A O 1
ATOM 2447 N N . GLY A 1 324 ? -12.047 16.672 16.547 1 88.12 324 GLY A N 1
ATOM 2448 C CA . GLY A 1 324 ? -13.289 16.328 17.203 1 88.12 324 GLY A CA 1
ATOM 2449 C C . GLY A 1 324 ? -13.086 15.422 18.406 1 88.12 324 GLY A C 1
ATOM 2450 O O . GLY A 1 324 ? -12.008 14.867 18.609 1 88.12 324 GLY A O 1
ATOM 2451 N N . PRO A 1 325 ? -14.062 15.367 19.219 1 88.06 325 PRO A N 1
ATOM 2452 C CA . PRO A 1 325 ? -13.93 14.594 20.453 1 88.06 325 PRO A CA 1
ATOM 2453 C C . PRO A 1 325 ? -13.594 13.125 20.188 1 88.06 325 PRO A C 1
ATOM 2455 O O . PRO A 1 325 ? -12.805 12.531 20.922 1 88.06 325 PRO A O 1
ATOM 2458 N N . ARG A 1 326 ? -14.258 12.609 19.234 1 90.12 326 ARG A N 1
ATOM 2459 C CA . ARG A 1 326 ? -14.023 11.195 18.922 1 90.12 326 ARG A CA 1
ATOM 2460 C C . ARG A 1 326 ? -12.562 10.961 18.547 1 90.12 326 ARG A C 1
ATOM 2462 O O . ARG A 1 326 ? -11.93 10.023 19.047 1 90.12 326 ARG A O 1
ATOM 2469 N N . LEU A 1 327 ? -12.078 11.789 17.688 1 93.81 327 LEU A N 1
ATOM 2470 C CA . LEU A 1 327 ? -10.688 11.68 17.266 1 93.81 327 LEU A CA 1
ATOM 2471 C C . LEU A 1 327 ? -9.742 11.922 18.438 1 93.81 327 LEU A C 1
ATOM 2473 O O . LEU A 1 327 ? -8.773 11.188 18.625 1 93.81 327 LEU A O 1
ATOM 2477 N N . HIS A 1 328 ? -10.023 12.898 19.219 1 92.81 328 HIS A N 1
ATOM 2478 C CA . HIS A 1 328 ? -9.219 13.227 20.391 1 92.81 328 HIS A CA 1
ATOM 2479 C C . HIS A 1 328 ? -9.109 12.031 21.328 1 92.81 328 HIS A C 1
ATOM 2481 O O . HIS A 1 328 ? -8.008 11.672 21.766 1 92.81 328 HIS A O 1
ATOM 2487 N N . GLU A 1 329 ? -10.227 11.438 21.594 1 92.56 329 GLU A N 1
ATOM 2488 C CA . GLU A 1 329 ? -10.258 10.273 22.484 1 92.56 329 GLU A CA 1
ATOM 2489 C C . GLU A 1 329 ? -9.469 9.109 21.891 1 92.56 329 GLU A C 1
ATOM 2491 O O . GLU A 1 329 ? -8.742 8.414 22.594 1 92.56 329 GLU A O 1
ATOM 2496 N N . GLN A 1 330 ? -9.617 8.961 20.625 1 95.31 330 GLN A N 1
ATOM 2497 C CA . GLN A 1 330 ? -8.898 7.898 19.906 1 95.31 330 GLN A CA 1
ATOM 2498 C C . GLN A 1 330 ? -7.391 8.086 20.016 1 95.31 330 GLN A C 1
ATOM 2500 O O . GLN A 1 330 ? -6.656 7.133 20.266 1 95.31 330 GLN A O 1
ATOM 2505 N N . LEU A 1 331 ? -6.93 9.266 19.875 1 96.5 331 LEU A N 1
ATOM 2506 C CA . LEU A 1 331 ? -5.504 9.578 19.938 1 96.5 331 LEU A CA 1
ATOM 2507 C C . LEU A 1 331 ? -4.949 9.344 21.328 1 96.5 331 LEU A C 1
ATOM 2509 O O . LEU A 1 331 ? -3.9 8.719 21.5 1 96.5 331 LEU A O 1
ATOM 2513 N N . LEU A 1 332 ? -5.672 9.758 22.312 1 94.62 332 LEU A N 1
ATOM 2514 C CA . LEU A 1 332 ? -5.227 9.586 23.688 1 94.62 332 LEU A CA 1
ATOM 2515 C C . LEU A 1 332 ? -5.16 8.102 24.062 1 94.62 332 LEU A C 1
ATOM 2517 O O . LEU A 1 332 ? -4.203 7.66 24.703 1 94.62 332 LEU A O 1
ATOM 2521 N N . ALA A 1 333 ? -6.148 7.438 23.625 1 95.12 333 ALA A N 1
ATOM 2522 C CA . ALA A 1 333 ? -6.191 6.004 23.891 1 95.12 333 ALA A CA 1
ATOM 2523 C C . ALA A 1 333 ? -5.027 5.281 23.234 1 95.12 333 ALA A C 1
ATOM 2525 O O . ALA A 1 333 ? -4.531 4.277 23.75 1 95.12 333 ALA A O 1
ATOM 2526 N N . ALA A 1 334 ? -4.512 5.844 22.172 1 96.44 334 ALA A N 1
ATOM 2527 C CA . ALA A 1 334 ? -3.414 5.238 21.422 1 96.44 334 ALA A CA 1
ATOM 2528 C C . ALA A 1 334 ? -2.064 5.676 21.984 1 96.44 334 ALA A C 1
ATOM 2530 O O . ALA A 1 334 ? -1.015 5.289 21.453 1 96.44 334 ALA A O 1
ATOM 2531 N N . GLY A 1 335 ? -2.049 6.535 22.969 1 95.31 335 GLY A N 1
ATOM 2532 C CA . GLY A 1 335 ? -0.815 6.957 23.609 1 95.31 335 GLY A CA 1
ATOM 2533 C C . GLY A 1 335 ? -0.178 8.164 22.938 1 95.31 335 GLY A C 1
ATOM 2534 O O . GLY A 1 335 ? 0.994 8.461 23.188 1 95.31 335 GLY A O 1
ATOM 2535 N N . ILE A 1 336 ? -0.94 8.844 22.172 1 97.19 336 ILE A N 1
ATOM 2536 C CA . ILE A 1 336 ? -0.409 9.992 21.453 1 97.19 336 ILE A CA 1
ATOM 2537 C C . ILE A 1 336 ? -0.536 11.25 22.312 1 97.19 336 ILE A C 1
ATOM 2539 O O . ILE A 1 336 ? -1.589 11.5 22.906 1 97.19 336 ILE A O 1
ATOM 2543 N N . ARG A 1 337 ? 0.541 12.008 22.328 1 95.94 337 ARG A N 1
ATOM 2544 C CA . ARG A 1 337 ? 0.532 13.242 23.109 1 95.94 337 ARG A CA 1
ATOM 2545 C C . ARG A 1 337 ? 0.964 14.43 22.266 1 95.94 337 ARG A C 1
ATOM 2547 O O . ARG A 1 337 ? 0.741 15.586 22.641 1 95.94 337 ARG A O 1
ATOM 2554 N N . ASP A 1 338 ? 1.596 14.164 21.188 1 97.62 338 ASP A N 1
ATOM 2555 C CA . ASP A 1 338 ? 2.064 15.188 20.25 1 97.62 338 ASP A CA 1
ATOM 2556 C C . ASP A 1 338 ? 1.495 14.961 18.859 1 97.62 338 ASP A C 1
ATOM 2558 O O . ASP A 1 338 ? 1.71 13.906 18.25 1 97.62 338 ASP A O 1
ATOM 2562 N N . ILE A 1 339 ? 0.81 15.953 18.359 1 97.88 339 ILE A N 1
ATOM 2563 C CA . ILE A 1 339 ? 0.308 15.852 17 1 97.88 339 ILE A CA 1
ATOM 2564 C C . ILE A 1 339 ? 0.915 16.953 16.141 1 97.88 339 ILE A C 1
ATOM 2566 O O . ILE A 1 339 ? 1.271 18.016 16.656 1 97.88 339 ILE A O 1
ATOM 2570 N N . ALA A 1 340 ? 1.141 16.672 14.922 1 98.25 340 ALA A N 1
ATOM 2571 C CA . ALA A 1 340 ? 1.491 17.641 13.891 1 98.25 340 ALA A CA 1
ATOM 2572 C C . ALA A 1 340 ? 0.349 17.812 12.898 1 98.25 340 ALA A C 1
ATOM 2574 O O . ALA A 1 340 ? -0.226 16.828 12.422 1 98.25 340 ALA A O 1
ATOM 2575 N N . CYS A 1 341 ? -0.009 19.031 12.641 1 97.19 341 CYS A N 1
ATOM 2576 C CA . CYS A 1 341 ? -1.079 19.297 11.68 1 97.19 341 CYS A CA 1
ATOM 2577 C C . CYS A 1 341 ? -0.799 20.562 10.875 1 97.19 341 CYS A C 1
ATOM 2579 O O . CYS A 1 341 ? 0.049 21.359 11.258 1 97.19 341 CYS A O 1
ATOM 2581 N N . PRO A 1 342 ? -1.468 20.688 9.758 1 96.44 342 PRO A N 1
ATOM 2582 C CA . PRO A 1 342 ? -1.298 21.922 8.984 1 96.44 342 PRO A CA 1
ATOM 2583 C C . PRO A 1 342 ? -1.634 23.172 9.789 1 96.44 342 PRO A C 1
ATOM 2585 O O . PRO A 1 342 ? -2.57 23.172 10.594 1 96.44 342 PRO A O 1
ATOM 2588 N N . ALA A 1 343 ? -0.925 24.234 9.508 1 96.38 343 ALA A N 1
ATOM 2589 C CA . ALA A 1 343 ? -1.019 25.484 10.266 1 96.38 343 ALA A CA 1
ATOM 2590 C C . ALA A 1 343 ? -2.467 25.953 10.359 1 96.38 343 ALA A C 1
ATOM 2592 O O . ALA A 1 343 ? -2.936 26.312 11.445 1 96.38 343 ALA A O 1
ATOM 2593 N N . PRO A 1 344 ? -3.26 25.875 9.328 1 92.75 344 PRO A N 1
ATOM 2594 C CA . PRO A 1 344 ? -4.633 26.375 9.43 1 92.75 344 PRO A CA 1
ATOM 2595 C C . PRO A 1 344 ? -5.5 25.547 10.367 1 92.75 344 PRO A C 1
ATOM 2597 O O . PRO A 1 344 ? -6.551 26 10.82 1 92.75 344 PRO A O 1
ATOM 2600 N N . LEU A 1 345 ? -5.086 24.359 10.633 1 93.31 345 LEU A N 1
ATOM 2601 C CA . LEU A 1 345 ? -5.859 23.453 11.477 1 93.31 345 LEU A CA 1
ATOM 2602 C C . LEU A 1 345 ? -5.555 23.703 12.953 1 93.31 345 LEU A C 1
ATOM 2604 O O . LEU A 1 345 ? -6.297 23.25 13.828 1 93.31 345 LEU A O 1
ATOM 2608 N N . VAL A 1 346 ? -4.5 24.375 13.289 1 94.62 346 VAL A N 1
ATOM 2609 C CA . VAL A 1 346 ? -4.023 24.562 14.656 1 94.62 346 VAL A CA 1
ATOM 2610 C C . VAL A 1 346 ? -5.098 25.266 15.477 1 94.62 346 VAL A C 1
ATOM 2612 O O . VAL A 1 346 ? -5.398 24.859 16.594 1 94.62 346 VAL A O 1
ATOM 2615 N N . ARG A 1 347 ? -5.711 26.281 14.867 1 90.75 347 ARG A N 1
ATOM 2616 C CA . ARG A 1 347 ? -6.719 27.047 15.594 1 90.75 347 ARG A CA 1
ATOM 2617 C C . ARG A 1 347 ? -7.914 26.172 15.953 1 90.75 347 ARG A C 1
ATOM 2619 O O . ARG A 1 347 ? -8.531 26.359 17 1 90.75 347 ARG A O 1
ATOM 2626 N N . HIS A 1 348 ? -8.227 25.25 15.125 1 89 348 HIS A N 1
ATOM 2627 C CA . HIS A 1 348 ? -9.367 24.375 15.367 1 89 348 HIS A CA 1
ATOM 2628 C C . HIS A 1 348 ? -9.07 23.359 16.469 1 89 348 HIS A C 1
ATOM 2630 O O . HIS A 1 348 ? -9.945 23.031 17.266 1 89 348 HIS A O 1
ATOM 2636 N N . TRP A 1 349 ? -7.887 22.859 16.469 1 91.94 349 TRP A N 1
ATOM 2637 C CA . TRP A 1 349 ? -7.469 22 17.562 1 91.94 349 TRP A CA 1
ATOM 2638 C C . TRP A 1 349 ? -7.477 22.766 18.891 1 91.94 349 TRP A C 1
ATOM 2640 O O . TRP A 1 349 ? -7.938 22.25 19.906 1 91.94 349 TRP A O 1
ATOM 2650 N N . ARG A 1 350 ? -6.969 24 18.844 1 90.69 350 ARG A N 1
ATOM 2651 C CA . ARG A 1 350 ? -6.949 24.812 20.047 1 90.69 350 ARG A CA 1
ATOM 2652 C C . ARG A 1 350 ? -8.359 25.062 20.562 1 90.69 350 ARG A C 1
ATOM 2654 O O . ARG A 1 350 ? -8.617 25 21.766 1 90.69 350 ARG A O 1
ATOM 2661 N N . HIS A 1 351 ? -9.227 25.312 19.609 1 85.69 351 HIS A N 1
ATOM 2662 C CA . HIS A 1 351 ? -10.617 25.531 19.984 1 85.69 351 HIS A CA 1
ATOM 2663 C C . HIS A 1 351 ? -11.203 24.297 20.688 1 85.69 351 HIS A C 1
ATOM 2665 O O . HIS A 1 351 ? -11.93 24.422 21.672 1 85.69 351 HIS A O 1
ATOM 2671 N N . LEU A 1 352 ? -10.867 23.188 20.188 1 86.19 352 LEU A N 1
ATOM 2672 C CA . LEU A 1 352 ? -11.359 21.953 20.781 1 86.19 352 LEU A CA 1
ATOM 2673 C C . LEU A 1 352 ? -10.75 21.719 22.156 1 86.19 352 LEU A C 1
ATOM 2675 O O . LEU A 1 352 ? -11.445 21.312 23.094 1 86.19 352 LEU A O 1
ATOM 2679 N N . LEU A 1 353 ? -9.484 22.031 22.328 1 88.19 353 LEU A N 1
ATOM 2680 C CA . LEU A 1 353 ? -8.727 21.641 23.516 1 88.19 353 LEU A CA 1
ATOM 2681 C C . LEU A 1 353 ? -8.922 22.656 24.625 1 88.19 353 LEU A C 1
ATOM 2683 O O . LEU A 1 353 ? -8.812 22.312 25.812 1 88.19 353 LEU A O 1
ATOM 2687 N N . ASP A 1 354 ? -9.102 23.922 24.219 1 80.5 354 ASP A N 1
ATOM 2688 C CA . ASP A 1 354 ? -9.156 24.984 25.219 1 80.5 354 ASP A CA 1
ATOM 2689 C C . ASP A 1 354 ? -10.594 25.234 25.672 1 80.5 354 ASP A C 1
ATOM 2691 O O . ASP A 1 354 ? -10.844 26.094 26.516 1 80.5 354 ASP A O 1
ATOM 2695 N N . ARG A 1 355 ? -11.57 24.609 25.047 1 66.25 355 ARG A N 1
ATOM 2696 C CA . ARG A 1 355 ? -12.945 24.766 25.516 1 66.25 355 ARG A CA 1
ATOM 2697 C C . ARG A 1 355 ? -13.078 24.359 26.969 1 66.25 355 ARG A C 1
ATOM 2699 O O . ARG A 1 355 ? -12.555 23.312 27.391 1 66.25 355 ARG A O 1
ATOM 2706 N N . PRO A 1 356 ? -13.375 25.609 27.812 1 55.06 356 PRO A N 1
ATOM 2707 C CA . PRO A 1 356 ? -13.594 25.344 29.234 1 55.06 356 PRO A CA 1
ATOM 2708 C C . PRO A 1 356 ? -14.625 24.25 29.484 1 55.06 356 PRO A C 1
ATOM 2710 O O . PRO A 1 356 ? -15.539 24.047 28.672 1 55.06 356 PRO A O 1
ATOM 2713 N N . ARG A 1 357 ? -14.406 23.328 30.359 1 45.53 357 ARG A N 1
ATOM 2714 C CA . ARG A 1 357 ? -15.438 22.406 30.828 1 45.53 357 ARG A CA 1
ATOM 2715 C C . ARG A 1 357 ? -16.594 23.156 31.484 1 45.53 357 ARG A C 1
ATOM 2717 O O . ARG A 1 357 ? -16.375 24.188 32.125 1 45.53 357 ARG A O 1
ATOM 2724 N N . MET B 1 1 ? 32 -18 -17.344 1 28.88 1 MET B N 1
ATOM 2725 C CA . MET B 1 1 ? 31.734 -16.609 -16.984 1 28.88 1 MET B CA 1
ATOM 2726 C C . MET B 1 1 ? 32.656 -16.156 -15.859 1 28.88 1 MET B C 1
ATOM 2728 O O . MET B 1 1 ? 32.656 -16.75 -14.773 1 28.88 1 MET B O 1
ATOM 2732 N N . SER B 1 2 ? 33.688 -15.453 -16.203 1 30.72 2 SER B N 1
ATOM 2733 C CA . SER B 1 2 ? 34.812 -14.945 -15.43 1 30.72 2 SER B CA 1
ATOM 2734 C C . SER B 1 2 ? 34.375 -14.383 -14.086 1 30.72 2 SER B C 1
ATOM 2736 O O . SER B 1 2 ? 33.188 -14.031 -13.914 1 30.72 2 SER B O 1
ATOM 2738 N N . ASP B 1 3 ? 35.406 -14.461 -13.156 1 32.66 3 ASP B N 1
ATOM 2739 C CA . ASP B 1 3 ? 35.5 -13.945 -11.797 1 32.66 3 ASP B CA 1
ATOM 2740 C C . ASP B 1 3 ? 35.125 -12.469 -11.75 1 32.66 3 ASP B C 1
ATOM 2742 O O . ASP B 1 3 ? 36 -11.594 -11.703 1 32.66 3 ASP B O 1
ATOM 2746 N N . ARG B 1 4 ? 34.531 -11.969 -12.812 1 33.97 4 ARG B N 1
ATOM 2747 C CA . ARG B 1 4 ? 34.281 -10.562 -12.523 1 33.97 4 ARG B CA 1
ATOM 2748 C C . ARG B 1 4 ? 33.844 -10.367 -11.078 1 33.97 4 ARG B C 1
ATOM 2750 O O . ARG B 1 4 ? 32.781 -10.836 -10.68 1 33.97 4 ARG B O 1
ATOM 2757 N N . THR B 1 5 ? 34.656 -10.336 -10.148 1 35.03 5 THR B N 1
ATOM 2758 C CA . THR B 1 5 ? 34.75 -9.961 -8.742 1 35.03 5 THR B CA 1
ATOM 2759 C C . THR B 1 5 ? 33.906 -8.727 -8.461 1 35.03 5 THR B C 1
ATOM 2761 O O . THR B 1 5 ? 33.875 -8.219 -7.344 1 35.03 5 THR B O 1
ATOM 2764 N N . GLY B 1 6 ? 33.844 -7.875 -9.508 1 36.41 6 GLY B N 1
ATOM 2765 C CA . GLY B 1 6 ? 33.344 -6.621 -8.953 1 36.41 6 GLY B CA 1
ATOM 2766 C C . GLY B 1 6 ? 32.062 -6.781 -8.172 1 36.41 6 GLY B C 1
ATOM 2767 O O . GLY B 1 6 ? 31.219 -7.621 -8.508 1 36.41 6 GLY B O 1
ATOM 2768 N N . ASP B 1 7 ? 31.906 -6.395 -6.895 1 40.91 7 ASP B N 1
ATOM 2769 C CA . ASP B 1 7 ? 31.109 -6.391 -5.672 1 40.91 7 ASP B CA 1
ATOM 2770 C C . ASP B 1 7 ? 29.625 -6.242 -5.98 1 40.91 7 ASP B C 1
ATOM 2772 O O . ASP B 1 7 ? 28.781 -6.883 -5.348 1 40.91 7 ASP B O 1
ATOM 2776 N N . ASP B 1 8 ? 29.109 -4.977 -6.535 1 48.25 8 ASP B N 1
ATOM 2777 C CA . ASP B 1 8 ? 27.844 -4.305 -6.242 1 48.25 8 ASP B CA 1
ATOM 2778 C C . ASP B 1 8 ? 26.719 -4.883 -7.082 1 48.25 8 ASP B C 1
ATOM 2780 O O . ASP B 1 8 ? 25.641 -4.281 -7.184 1 48.25 8 ASP B O 1
ATOM 2784 N N . HIS B 1 9 ? 26.844 -5.934 -8.023 1 62.59 9 HIS B N 1
ATOM 2785 C CA . HIS B 1 9 ? 25.719 -6.234 -8.906 1 62.59 9 HIS B CA 1
ATOM 2786 C C . HIS B 1 9 ? 24.812 -7.305 -8.312 1 62.59 9 HIS B C 1
ATOM 2788 O O . HIS B 1 9 ? 25.297 -8.266 -7.711 1 62.59 9 HIS B O 1
ATOM 2794 N N . GLU B 1 10 ? 23.656 -7.062 -8.312 1 75.31 10 GLU B N 1
ATOM 2795 C CA . GLU B 1 10 ? 22.625 -8.016 -7.895 1 75.31 10 GLU B CA 1
ATOM 2796 C C . GLU B 1 10 ? 22.656 -9.273 -8.75 1 75.31 10 GLU B C 1
ATOM 2798 O O . GLU B 1 10 ? 22.797 -9.195 -9.977 1 75.31 10 GLU B O 1
ATOM 2803 N N . PRO B 1 11 ? 22.828 -10.445 -8.141 1 85.31 11 PRO B N 1
ATOM 2804 C CA . PRO B 1 11 ? 22.781 -11.695 -8.914 1 85.31 11 PRO B CA 1
ATOM 2805 C C . PRO B 1 11 ? 21.547 -11.789 -9.812 1 85.31 11 PRO B C 1
ATOM 2807 O O . PRO B 1 11 ? 20.531 -11.141 -9.539 1 85.31 11 PRO B O 1
ATOM 2810 N N . GLY B 1 12 ? 21.766 -12.492 -10.914 1 92.19 12 GLY B N 1
ATOM 2811 C CA . GLY B 1 12 ? 20.625 -12.719 -11.789 1 92.19 12 GLY B CA 1
ATOM 2812 C C . GLY B 1 12 ? 19.516 -13.492 -11.109 1 92.19 12 GLY B C 1
ATOM 2813 O O . GLY B 1 12 ? 19.688 -14.008 -10.008 1 92.19 12 GLY B O 1
ATOM 2814 N N . ILE B 1 13 ? 18.406 -13.438 -11.711 1 94 13 ILE B N 1
ATOM 2815 C CA . ILE B 1 13 ? 17.234 -14.195 -11.258 1 94 13 ILE B CA 1
ATOM 2816 C C . ILE B 1 13 ? 16.922 -15.305 -12.258 1 94 13 ILE B C 1
ATOM 2818 O O . ILE B 1 13 ? 16.688 -15.031 -13.438 1 94 13 ILE B O 1
ATOM 2822 N N . ALA B 1 14 ? 16.812 -16.516 -11.781 1 92.94 14 ALA B N 1
ATOM 2823 C CA . ALA B 1 14 ? 16.688 -17.656 -12.688 1 92.94 14 ALA B CA 1
ATOM 2824 C C . ALA B 1 14 ? 15.273 -18.234 -12.633 1 92.94 14 ALA B C 1
ATOM 2826 O O . ALA B 1 14 ? 14.672 -18.328 -11.562 1 92.94 14 ALA B O 1
ATOM 2827 N N . TYR B 1 15 ? 14.766 -18.562 -13.742 1 93.12 15 TYR B N 1
ATOM 2828 C CA . TYR B 1 15 ? 13.555 -19.344 -13.945 1 93.12 15 TYR B CA 1
ATOM 2829 C C . TYR B 1 15 ? 13.859 -20.672 -14.641 1 93.12 15 TYR B C 1
ATOM 2831 O O . TYR B 1 15 ? 13.945 -20.719 -15.867 1 93.12 15 TYR B O 1
ATOM 2839 N N . GLY B 1 16 ? 13.992 -21.641 -13.844 1 88.81 16 GLY B N 1
ATOM 2840 C CA . GLY B 1 16 ? 14.484 -22.938 -14.289 1 88.81 16 GLY B CA 1
ATOM 2841 C C . GLY B 1 16 ? 15.758 -23.359 -13.578 1 88.81 16 GLY B C 1
ATOM 2842 O O . GLY B 1 16 ? 16.234 -22.672 -12.68 1 88.81 16 GLY B O 1
ATOM 2843 N N . PHE B 1 17 ? 16.266 -24.578 -13.922 1 82.94 17 PHE B N 1
ATOM 2844 C CA . PHE B 1 17 ? 17.406 -25.156 -13.203 1 82.94 17 PHE B CA 1
ATOM 2845 C C . PHE B 1 17 ? 18.391 -25.766 -14.18 1 82.94 17 PHE B C 1
ATOM 2847 O O . PHE B 1 17 ? 18.047 -26.062 -15.32 1 82.94 17 PHE B O 1
ATOM 2854 N N . GLY B 1 18 ? 19.641 -25.859 -13.578 1 84.75 18 GLY B N 1
ATOM 2855 C CA . GLY B 1 18 ? 20.641 -26.609 -14.312 1 84.75 18 GLY B CA 1
ATOM 2856 C C . GLY B 1 18 ? 21.828 -25.766 -14.742 1 84.75 18 GLY B C 1
ATOM 2857 O O . GLY B 1 18 ? 21.781 -24.531 -14.633 1 84.75 18 GLY B O 1
ATOM 2858 N N . ARG B 1 19 ? 22.859 -26.469 -15.117 1 88.31 19 ARG B N 1
ATOM 2859 C CA . ARG B 1 19 ? 24.062 -25.875 -15.695 1 88.31 19 ARG B CA 1
ATOM 2860 C C . ARG B 1 19 ? 24.188 -26.234 -17.172 1 88.31 19 ARG B C 1
ATOM 2862 O O . ARG B 1 19 ? 24.172 -27.422 -17.531 1 88.31 19 ARG B O 1
ATOM 2869 N N . HIS B 1 20 ? 24.25 -25.156 -17.984 1 88.19 20 HIS B N 1
ATOM 2870 C CA . HIS B 1 20 ? 24.234 -25.406 -19.422 1 88.19 20 HIS B CA 1
ATOM 2871 C C . HIS B 1 20 ? 25.422 -24.719 -20.109 1 88.19 20 HIS B C 1
ATOM 2873 O O . HIS B 1 20 ? 25.812 -23.625 -19.719 1 88.19 20 HIS B O 1
ATOM 2879 N N . ARG B 1 21 ? 25.922 -25.406 -21.094 1 86.81 21 ARG B N 1
ATOM 2880 C CA . ARG B 1 21 ? 27 -24.859 -21.938 1 86.81 21 ARG B CA 1
ATOM 2881 C C . ARG B 1 21 ? 26.516 -24.656 -23.375 1 86.81 21 ARG B C 1
ATOM 2883 O O . ARG B 1 21 ? 25.719 -25.438 -23.875 1 86.81 21 ARG B O 1
ATOM 2890 N N . GLY B 1 22 ? 27.031 -23.578 -23.969 1 86.31 22 GLY B N 1
ATOM 2891 C CA . GLY B 1 22 ? 26.703 -23.344 -25.375 1 86.31 22 GLY B CA 1
ATOM 2892 C C . GLY B 1 22 ? 27.297 -22.062 -25.922 1 86.31 22 GLY B C 1
ATOM 2893 O O . GLY B 1 22 ? 27.797 -21.234 -25.156 1 86.31 22 GLY B O 1
ATOM 2894 N N . LEU B 1 23 ? 27.188 -22.047 -27.25 1 90 23 LEU B N 1
ATOM 2895 C CA . LEU B 1 23 ? 27.562 -20.797 -27.922 1 90 23 LEU B CA 1
ATOM 2896 C C . LEU B 1 23 ? 26.562 -19.688 -27.609 1 90 23 LEU B C 1
ATOM 2898 O O . LEU B 1 23 ? 25.359 -19.875 -27.766 1 90 23 LEU B O 1
ATOM 2902 N N . LEU B 1 24 ? 27.141 -18.609 -27.094 1 92.38 24 LEU B N 1
ATOM 2903 C CA . LEU B 1 24 ? 26.266 -17.484 -26.797 1 92.38 24 LEU B CA 1
ATOM 2904 C C . LEU B 1 24 ? 25.984 -16.656 -28.047 1 92.38 24 LEU B C 1
ATOM 2906 O O . LEU B 1 24 ? 26.922 -16.203 -28.703 1 92.38 24 LEU B O 1
ATOM 2910 N N . VAL B 1 25 ? 24.703 -16.547 -28.344 1 92.69 25 VAL B N 1
ATOM 2911 C CA . VAL B 1 25 ? 24.344 -15.781 -29.531 1 92.69 25 VAL B CA 1
ATOM 2912 C C . VAL B 1 25 ? 23.234 -14.797 -29.188 1 92.69 25 VAL B C 1
ATOM 2914 O O . VAL B 1 25 ? 22.562 -14.938 -28.156 1 92.69 25 VAL B O 1
ATOM 2917 N N . ASP B 1 26 ? 23.078 -13.773 -29.984 1 91.94 26 ASP B N 1
ATOM 2918 C CA . ASP B 1 26 ? 21.953 -12.859 -29.875 1 91.94 26 ASP B CA 1
ATOM 2919 C C . ASP B 1 26 ? 20.906 -13.117 -30.953 1 91.94 26 ASP B C 1
ATOM 2921 O O . ASP B 1 26 ? 20.969 -14.141 -31.656 1 91.94 26 ASP B O 1
ATOM 2925 N N . ARG B 1 27 ? 19.922 -12.305 -31.031 1 86.56 27 ARG B N 1
ATOM 2926 C CA . ARG B 1 27 ? 18.828 -12.5 -31.969 1 86.56 27 ARG B CA 1
ATOM 2927 C C . ARG B 1 27 ? 19.328 -12.633 -33.406 1 86.56 27 ARG B C 1
ATOM 2929 O O . ARG B 1 27 ? 18.797 -13.414 -34.188 1 86.56 27 ARG B O 1
ATOM 2936 N N . THR B 1 28 ? 20.359 -11.914 -33.719 1 82.5 28 THR B N 1
ATOM 2937 C CA . THR B 1 28 ? 20.906 -11.922 -35.062 1 82.5 28 THR B CA 1
ATOM 2938 C C . THR B 1 28 ? 21.688 -13.211 -35.312 1 82.5 28 THR B C 1
ATOM 2940 O O . THR B 1 28 ? 21.609 -13.789 -36.406 1 82.5 28 THR B O 1
ATOM 2943 N N . GLY B 1 29 ? 22.375 -13.656 -34.375 1 79.56 29 GLY B N 1
ATOM 2944 C CA . GLY B 1 29 ? 23.25 -14.812 -34.5 1 79.56 29 GLY B CA 1
ATOM 2945 C C . GLY B 1 29 ? 22.5 -16.125 -34.594 1 79.56 29 GLY B C 1
ATOM 2946 O O . GLY B 1 29 ? 23.016 -17.109 -35.156 1 79.56 29 GLY B O 1
ATOM 2947 N N . ILE B 1 30 ? 21.328 -16.188 -34 1 76.62 30 ILE B N 1
ATOM 2948 C CA . ILE B 1 30 ? 20.609 -17.453 -33.938 1 76.62 30 ILE B CA 1
ATOM 2949 C C . ILE B 1 30 ? 20.156 -17.859 -35.344 1 76.62 30 ILE B C 1
ATOM 2951 O O . ILE B 1 30 ? 20 -19.047 -35.625 1 76.62 30 ILE B O 1
ATOM 2955 N N . GLU B 1 31 ? 19.969 -16.906 -36.156 1 71.88 31 GLU B N 1
ATOM 2956 C CA . GLU B 1 31 ? 19.578 -17.203 -37.531 1 71.88 31 GLU B CA 1
ATOM 2957 C C . GLU B 1 31 ? 20.703 -17.922 -38.281 1 71.88 31 GLU B C 1
ATOM 2959 O O . GLU B 1 31 ? 20.453 -18.641 -39.25 1 71.88 31 GLU B O 1
ATOM 2964 N N . GLU B 1 32 ? 21.875 -17.75 -37.75 1 66 32 GLU B N 1
ATOM 2965 C CA . GLU B 1 32 ? 23.047 -18.281 -38.469 1 66 32 GLU B CA 1
ATOM 2966 C C . GLU B 1 32 ? 23.375 -19.688 -37.969 1 66 32 GLU B C 1
ATOM 2968 O O . GLU B 1 32 ? 24.156 -20.406 -38.625 1 66 32 GLU B O 1
ATOM 2973 N N . ILE B 1 33 ? 22.844 -20.016 -36.812 1 64.38 33 ILE B N 1
ATOM 2974 C CA . ILE B 1 33 ? 23.266 -21.281 -36.219 1 64.38 33 ILE B CA 1
ATOM 2975 C C . ILE B 1 33 ? 22.391 -22.422 -36.75 1 64.38 33 ILE B C 1
ATOM 2977 O O . ILE B 1 33 ? 21.172 -22.391 -36.625 1 64.38 33 ILE B O 1
ATOM 2981 N N . VAL B 1 34 ? 23.094 -23.344 -37.5 1 57.44 34 VAL B N 1
ATOM 2982 C CA . VAL B 1 34 ? 22.469 -24.453 -38.219 1 57.44 34 VAL B CA 1
ATOM 2983 C C . VAL B 1 34 ? 22.422 -25.688 -37.312 1 57.44 34 VAL B C 1
ATOM 2985 O O . VAL B 1 34 ? 21.547 -26.531 -37.469 1 57.44 34 VAL B O 1
ATOM 2988 N N . PHE B 1 35 ? 23.453 -25.875 -36.344 1 63.5 35 PHE B N 1
ATOM 2989 C CA . PHE B 1 35 ? 23.438 -27.125 -35.594 1 63.5 35 PHE B CA 1
ATOM 2990 C C . PHE B 1 35 ? 23.766 -26.875 -34.125 1 63.5 35 PHE B C 1
ATOM 2992 O O . PHE B 1 35 ? 24.453 -25.906 -33.781 1 63.5 35 PHE B O 1
ATOM 2999 N N . GLY B 1 36 ? 23.172 -27.594 -33.219 1 69 36 GLY B N 1
ATOM 3000 C CA . GLY B 1 36 ? 23.453 -27.641 -31.781 1 69 36 GLY B CA 1
ATOM 3001 C C . GLY B 1 36 ? 22.594 -26.688 -30.969 1 69 36 GLY B C 1
ATOM 3002 O O . GLY B 1 36 ? 21.781 -25.938 -31.531 1 69 36 GLY B O 1
ATOM 3003 N N . ARG B 1 37 ? 22.625 -26.844 -29.656 1 82.31 37 ARG B N 1
ATOM 3004 C CA . ARG B 1 37 ? 21.891 -25.953 -28.75 1 82.31 37 ARG B CA 1
ATOM 3005 C C . ARG B 1 37 ? 22.766 -24.781 -28.328 1 82.31 37 ARG B C 1
ATOM 3007 O O . ARG B 1 37 ? 23.969 -24.938 -28.109 1 82.31 37 ARG B O 1
ATOM 3014 N N . VAL B 1 38 ? 22.188 -23.656 -28.484 1 90.19 38 VAL B N 1
ATOM 3015 C CA . VAL B 1 38 ? 22.922 -22.422 -28.172 1 90.19 38 VAL B CA 1
ATOM 3016 C C . VAL B 1 38 ? 22.281 -21.75 -26.969 1 90.19 38 VAL B C 1
ATOM 3018 O O . VAL B 1 38 ? 21.203 -22.156 -26.516 1 90.19 38 VAL B O 1
ATOM 3021 N N . LEU B 1 39 ? 23.062 -20.844 -26.422 1 93.12 39 LEU B N 1
ATOM 3022 C CA . LEU B 1 39 ? 22.547 -19.906 -25.438 1 93.12 39 LEU B CA 1
ATOM 3023 C C . LEU B 1 39 ? 22.172 -18.578 -26.094 1 93.12 39 LEU B C 1
ATOM 3025 O O . LEU B 1 39 ? 22.984 -17.984 -26.797 1 93.12 39 LEU B O 1
ATOM 3029 N N . LEU B 1 40 ? 20.938 -18.172 -25.875 1 94.56 40 LEU B N 1
ATOM 3030 C CA . LEU B 1 40 ? 20.422 -16.953 -26.5 1 94.56 40 LEU B CA 1
ATOM 3031 C C . LEU B 1 40 ? 20.484 -15.773 -25.531 1 94.56 40 LEU B C 1
ATOM 3033 O O . LEU B 1 40 ? 20.109 -15.898 -24.375 1 94.56 40 LEU B O 1
ATOM 3037 N N . TYR B 1 41 ? 21.016 -14.727 -25.984 1 94.5 41 TYR B N 1
ATOM 3038 C CA . TYR B 1 41 ? 21.062 -13.484 -25.234 1 94.5 41 TYR B CA 1
ATOM 3039 C C . TYR B 1 41 ? 20.031 -12.484 -25.75 1 94.5 41 TYR B C 1
ATOM 3041 O O . TYR B 1 41 ? 19.984 -12.219 -26.953 1 94.5 41 TYR B O 1
ATOM 3049 N N . LEU B 1 42 ? 19.156 -11.961 -24.875 1 95.88 42 LEU B N 1
ATOM 3050 C CA . LEU B 1 42 ? 18.156 -10.961 -25.219 1 95.88 42 LEU B CA 1
ATOM 3051 C C . LEU B 1 42 ? 18.25 -9.75 -24.281 1 95.88 42 LEU B C 1
ATOM 3053 O O . LEU B 1 42 ? 18.609 -9.898 -23.109 1 95.88 42 LEU B O 1
ATOM 3057 N N . GLU B 1 43 ? 17.953 -8.594 -24.797 1 95.25 43 GLU B N 1
ATOM 3058 C CA . GLU B 1 43 ? 17.906 -7.402 -23.953 1 95.25 43 GLU B CA 1
ATOM 3059 C C . GLU B 1 43 ? 16.656 -7.41 -23.062 1 95.25 43 GLU B C 1
ATOM 3061 O O . GLU B 1 43 ? 16.734 -7.062 -21.891 1 95.25 43 GLU B O 1
ATOM 3066 N N . LYS B 1 44 ? 15.523 -7.766 -23.672 1 96.19 44 LYS B N 1
ATOM 3067 C CA . LYS B 1 44 ? 14.234 -7.863 -23 1 96.19 44 LYS B CA 1
ATOM 3068 C C . LYS B 1 44 ? 13.625 -9.25 -23.156 1 96.19 44 LYS B C 1
ATOM 3070 O O . LYS B 1 44 ? 13.891 -9.938 -24.156 1 96.19 44 LYS B O 1
ATOM 3075 N N . PRO B 1 45 ? 12.867 -9.633 -22.172 1 95.31 45 PRO B N 1
ATOM 3076 C CA . PRO B 1 45 ? 12.227 -10.938 -22.328 1 95.31 45 PRO B CA 1
ATOM 3077 C C . PRO B 1 45 ? 11.305 -10.992 -23.547 1 95.31 45 PRO B C 1
ATOM 3079 O O . PRO B 1 45 ? 10.586 -10.023 -23.828 1 95.31 45 PRO B O 1
ATOM 3082 N N . ASP B 1 46 ? 11.367 -12.055 -24.281 1 95.75 46 ASP B N 1
ATOM 3083 C CA . ASP B 1 46 ? 10.5 -12.344 -25.422 1 95.75 46 ASP B CA 1
ATOM 3084 C C . ASP B 1 46 ? 10.031 -13.797 -25.406 1 95.75 46 ASP B C 1
ATOM 3086 O O . ASP B 1 46 ? 10.633 -14.664 -26.031 1 95.75 46 ASP B O 1
ATOM 3090 N N . VAL B 1 47 ? 8.969 -14 -24.719 1 96.06 47 VAL B N 1
ATOM 3091 C CA . VAL B 1 47 ? 8.484 -15.336 -24.391 1 96.06 47 VAL B CA 1
ATOM 3092 C C . VAL B 1 47 ? 8.133 -16.078 -25.688 1 96.06 47 VAL B C 1
ATOM 3094 O O . VAL B 1 47 ? 8.445 -17.266 -25.828 1 96.06 47 VAL B O 1
ATOM 3097 N N . ASP B 1 48 ? 7.527 -15.391 -26.594 1 94.81 48 ASP B N 1
ATOM 3098 C CA . ASP B 1 48 ? 7.129 -16.016 -27.859 1 94.81 48 ASP B CA 1
ATOM 3099 C C . ASP B 1 48 ? 8.344 -16.469 -28.656 1 94.81 48 ASP B C 1
ATOM 3101 O O . ASP B 1 48 ? 8.375 -17.578 -29.188 1 94.81 48 ASP B O 1
ATOM 3105 N N . LEU B 1 49 ? 9.289 -15.625 -28.719 1 94 49 LEU B N 1
ATOM 3106 C CA . LEU B 1 49 ? 10.523 -15.953 -29.438 1 94 49 LEU B CA 1
ATOM 3107 C C . LEU B 1 49 ? 11.219 -17.141 -28.797 1 94 49 LEU B C 1
ATOM 3109 O O . LEU B 1 49 ? 11.648 -18.078 -29.484 1 94 49 LEU B O 1
ATOM 3113 N N . ILE B 1 50 ? 11.328 -17.156 -27.516 1 95.19 50 ILE B N 1
ATOM 3114 C CA . ILE B 1 50 ? 12.008 -18.219 -26.781 1 95.19 50 ILE B CA 1
ATOM 3115 C C . ILE B 1 50 ? 11.289 -19.547 -27 1 95.19 50 ILE B C 1
ATOM 3117 O O . ILE B 1 50 ? 11.93 -20.578 -27.25 1 95.19 50 ILE B O 1
ATOM 3121 N N . ARG B 1 51 ? 10.008 -19.5 -26.938 1 94.25 51 ARG B N 1
ATOM 3122 C CA . ARG B 1 51 ? 9.227 -20.719 -27.141 1 94.25 51 ARG B CA 1
ATOM 3123 C C . ARG B 1 51 ? 9.453 -21.297 -28.531 1 94.25 51 ARG B C 1
ATOM 3125 O O . ARG B 1 51 ? 9.609 -22.516 -28.688 1 94.25 51 ARG B O 1
ATOM 3132 N N . THR B 1 52 ? 9.477 -20.406 -29.5 1 92.25 52 THR B N 1
ATOM 3133 C CA . THR B 1 52 ? 9.656 -20.828 -30.891 1 92.25 52 THR B CA 1
ATOM 3134 C C . THR B 1 52 ? 11.039 -21.438 -31.094 1 92.25 52 THR B C 1
ATOM 3136 O O . THR B 1 52 ? 11.18 -22.438 -31.797 1 92.25 52 THR B O 1
ATOM 3139 N N . LEU B 1 53 ? 12.023 -20.953 -30.391 1 91.94 53 LEU B N 1
ATOM 3140 C CA . LEU B 1 53 ? 13.414 -21.359 -30.609 1 91.94 53 LEU B CA 1
ATOM 3141 C C . LEU B 1 53 ? 13.828 -22.422 -29.594 1 91.94 53 LEU B C 1
ATOM 3143 O O . LEU B 1 53 ? 14.969 -22.891 -29.625 1 91.94 53 LEU B O 1
ATOM 3147 N N . ALA B 1 54 ? 12.961 -22.812 -28.766 1 92.5 54 ALA B N 1
ATOM 3148 C CA . ALA B 1 54 ? 13.273 -23.641 -27.594 1 92.5 54 ALA B CA 1
ATOM 3149 C C . ALA B 1 54 ? 14.023 -24.906 -28 1 92.5 54 ALA B C 1
ATOM 3151 O O . ALA B 1 54 ? 15 -25.281 -27.359 1 92.5 54 ALA B O 1
ATOM 3152 N N . PRO B 1 55 ? 13.633 -25.547 -29.094 1 89.94 55 PRO B N 1
ATOM 3153 C CA . PRO B 1 55 ? 14.328 -26.781 -29.469 1 89.94 55 PRO B CA 1
ATOM 3154 C C . PRO B 1 55 ? 15.805 -26.562 -29.781 1 89.94 55 PRO B C 1
ATOM 3156 O O . PRO B 1 55 ? 16.594 -27.5 -29.766 1 89.94 55 PRO B O 1
ATOM 3159 N N . ARG B 1 56 ? 16.172 -25.312 -30 1 90 56 ARG B N 1
ATOM 3160 C CA . ARG B 1 56 ? 17.547 -25 -30.391 1 90 56 ARG B CA 1
ATOM 3161 C C . ARG B 1 56 ? 18.297 -24.344 -29.234 1 90 56 ARG B C 1
ATOM 3163 O O . ARG B 1 56 ? 19.453 -23.953 -29.391 1 90 56 ARG B O 1
ATOM 3170 N N . LEU B 1 57 ? 17.672 -24.203 -28.156 1 92.81 57 LEU B N 1
ATOM 3171 C CA . LEU B 1 57 ? 18.266 -23.438 -27.078 1 92.81 57 LEU B CA 1
ATOM 3172 C C . LEU B 1 57 ? 18.609 -24.328 -25.891 1 92.81 57 LEU B C 1
ATOM 3174 O O . LEU B 1 57 ? 17.828 -25.219 -25.547 1 92.81 57 LEU B O 1
ATOM 3178 N N . SER B 1 58 ? 19.781 -24.078 -25.328 1 91.94 58 SER B N 1
ATOM 3179 C CA . SER B 1 58 ? 20.125 -24.688 -24.047 1 91.94 58 SER B CA 1
ATOM 3180 C C . SER B 1 58 ? 19.672 -23.812 -22.875 1 91.94 58 SER B C 1
ATOM 3182 O O . SER B 1 58 ? 19.594 -24.297 -21.75 1 91.94 58 SER B O 1
ATOM 3184 N N . GLY B 1 59 ? 19.438 -22.578 -23.125 1 93.94 59 GLY B N 1
ATOM 3185 C CA . GLY B 1 59 ? 19.031 -21.594 -22.156 1 93.94 59 GLY B CA 1
ATOM 3186 C C . GLY B 1 59 ? 19.031 -20.172 -22.703 1 93.94 59 GLY B C 1
ATOM 3187 O O . GLY B 1 59 ? 19.422 -19.938 -23.844 1 93.94 59 GLY B O 1
ATOM 3188 N N . VAL B 1 60 ? 18.5 -19.297 -21.922 1 94.94 60 VAL B N 1
ATOM 3189 C CA . VAL B 1 60 ? 18.375 -17.922 -22.359 1 94.94 60 VAL B CA 1
ATOM 3190 C C . VAL B 1 60 ? 18.875 -16.984 -21.266 1 94.94 60 VAL B C 1
ATOM 3192 O O . VAL B 1 60 ? 18.609 -17.203 -20.078 1 94.94 60 VAL B O 1
ATOM 3195 N N . ILE B 1 61 ? 19.641 -16 -21.625 1 94.44 61 ILE B N 1
ATOM 3196 C CA . ILE B 1 61 ? 20.062 -14.922 -20.75 1 94.44 61 ILE B CA 1
ATOM 3197 C C . ILE B 1 61 ? 19.375 -13.617 -21.156 1 94.44 61 ILE B C 1
ATOM 3199 O O . ILE B 1 61 ? 19.422 -13.242 -22.344 1 94.44 61 ILE B O 1
ATOM 3203 N N . VAL B 1 62 ? 18.703 -13.016 -20.234 1 95.94 62 VAL B N 1
ATOM 3204 C CA . VAL B 1 62 ? 18 -11.758 -20.5 1 95.94 62 VAL B CA 1
ATOM 3205 C C . VAL B 1 62 ? 18.641 -10.633 -19.688 1 95.94 62 VAL B C 1
ATOM 3207 O O . VAL B 1 62 ? 18.875 -10.789 -18.484 1 95.94 62 VAL B O 1
ATOM 3210 N N . GLU B 1 63 ? 18.953 -9.531 -20.312 1 95 63 GLU B N 1
ATOM 3211 C CA . GLU B 1 63 ? 19.578 -8.398 -19.625 1 95 63 GLU B CA 1
ATOM 3212 C C . GLU B 1 63 ? 18.625 -7.773 -18.609 1 95 63 GLU B C 1
ATOM 3214 O O . GLU B 1 63 ? 19 -7.531 -17.469 1 95 63 GLU B O 1
ATOM 3219 N N . GLU B 1 64 ? 17.422 -7.5 -19.016 1 96.25 64 GLU B N 1
ATOM 3220 C CA . GLU B 1 64 ? 16.422 -6.898 -18.125 1 96.25 64 GLU B CA 1
ATOM 3221 C C . GLU B 1 64 ? 15.984 -7.875 -17.047 1 96.25 64 GLU B C 1
ATOM 3223 O O . GLU B 1 64 ? 15.609 -9.016 -17.328 1 96.25 64 GLU B O 1
ATOM 3228 N N . PRO B 1 65 ? 16 -7.461 -15.805 1 95.25 65 PRO B N 1
ATOM 3229 C CA . PRO B 1 65 ? 15.562 -8.359 -14.742 1 95.25 65 PRO B CA 1
ATOM 3230 C C . PRO B 1 65 ? 14.047 -8.523 -14.695 1 95.25 65 PRO B C 1
ATOM 3232 O O . PRO B 1 65 ? 13.312 -7.582 -15 1 95.25 65 PRO B O 1
ATOM 3235 N N . VAL B 1 66 ? 13.633 -9.703 -14.352 1 95.31 66 VAL B N 1
ATOM 3236 C CA . VAL B 1 66 ? 12.234 -9.992 -14.047 1 95.31 66 VAL B CA 1
ATOM 3237 C C . VAL B 1 66 ? 12.125 -10.57 -12.641 1 95.31 66 VAL B C 1
ATOM 3239 O O . VAL B 1 66 ? 12.562 -11.688 -12.383 1 95.31 66 VAL B O 1
ATOM 3242 N N . THR B 1 67 ? 11.562 -9.766 -11.805 1 94.88 67 THR B N 1
ATOM 3243 C CA . THR B 1 67 ? 11.367 -10.234 -10.438 1 94.88 67 THR B CA 1
ATOM 3244 C C . THR B 1 67 ? 10.289 -11.312 -10.383 1 94.88 67 THR B C 1
ATOM 3246 O O . THR B 1 67 ? 9.328 -11.273 -11.156 1 94.88 67 THR B O 1
ATOM 3249 N N . PRO B 1 68 ? 10.438 -12.258 -9.453 1 94.88 68 PRO B N 1
ATOM 3250 C CA . PRO B 1 68 ? 9.43 -13.32 -9.367 1 94.88 68 PRO B CA 1
ATOM 3251 C C . PRO B 1 68 ? 8.078 -12.805 -8.891 1 94.88 68 PRO B C 1
ATOM 3253 O O . PRO B 1 68 ? 7.074 -13.516 -8.977 1 94.88 68 PRO B O 1
ATOM 3256 N N . TYR B 1 69 ? 7.996 -11.609 -8.43 1 93.94 69 TYR B N 1
ATOM 3257 C CA . TYR B 1 69 ? 6.746 -11.016 -7.969 1 93.94 69 TYR B CA 1
ATOM 3258 C C . TYR B 1 69 ? 5.945 -10.453 -9.133 1 93.94 69 TYR B C 1
ATOM 3260 O O . TYR B 1 69 ? 4.766 -10.125 -8.984 1 93.94 69 TYR B O 1
ATOM 3268 N N . ALA B 1 70 ? 6.594 -10.32 -10.242 1 92.44 70 ALA B N 1
ATOM 3269 C CA . ALA B 1 70 ? 5.949 -9.734 -11.414 1 92.44 70 ALA B CA 1
ATOM 3270 C C . ALA B 1 70 ? 5.02 -10.742 -12.094 1 92.44 70 ALA B C 1
ATOM 3272 O O . ALA B 1 70 ? 5.316 -11.938 -12.133 1 92.44 70 ALA B O 1
ATOM 3273 N N . PRO B 1 71 ? 3.965 -10.188 -12.688 1 86.88 71 PRO B N 1
ATOM 3274 C CA . PRO B 1 71 ? 3.08 -11.086 -13.438 1 86.88 71 PRO B CA 1
ATOM 3275 C C . PRO B 1 71 ? 3.799 -11.805 -14.57 1 86.88 71 PRO B C 1
ATOM 3277 O O . PRO B 1 71 ? 3.457 -12.945 -14.898 1 86.88 71 PRO B O 1
ATOM 3280 N N . GLU B 1 72 ? 4.836 -11.242 -15.156 1 90.44 72 GLU B N 1
ATOM 3281 C CA . GLU B 1 72 ? 5.586 -11.797 -16.281 1 90.44 72 GLU B CA 1
ATOM 3282 C C . GLU B 1 72 ? 6.371 -13.031 -15.867 1 90.44 72 GLU B C 1
ATOM 3284 O O . GLU B 1 72 ? 6.789 -13.828 -16.719 1 90.44 72 GLU B O 1
ATOM 3289 N N . ALA B 1 73 ? 6.59 -13.148 -14.609 1 93.56 73 ALA B N 1
ATOM 3290 C CA . ALA B 1 73 ? 7.41 -14.25 -14.117 1 93.56 73 ALA B CA 1
ATOM 3291 C C . ALA B 1 73 ? 6.766 -15.602 -14.43 1 93.56 73 ALA B C 1
ATOM 3293 O O . ALA B 1 73 ? 7.461 -16.578 -14.711 1 93.56 73 ALA B O 1
ATOM 3294 N N . ARG B 1 74 ? 5.492 -15.664 -14.375 1 92.5 74 ARG B N 1
ATOM 3295 C CA . ARG B 1 74 ? 4.77 -16.906 -14.625 1 92.5 74 ARG B CA 1
ATOM 3296 C C . ARG B 1 74 ? 5.113 -17.469 -16 1 92.5 74 ARG B C 1
ATOM 3298 O O . ARG B 1 74 ? 5.336 -18.672 -16.141 1 92.5 74 ARG B O 1
ATOM 3305 N N . ALA B 1 75 ? 5.125 -16.594 -16.969 1 94 75 ALA B N 1
ATOM 3306 C CA . ALA B 1 75 ? 5.41 -17.031 -18.344 1 94 75 ALA B CA 1
ATOM 3307 C C . ALA B 1 75 ? 6.824 -17.594 -18.453 1 94 75 ALA B C 1
ATOM 3309 O O . ALA B 1 75 ? 7.07 -18.516 -19.219 1 94 75 ALA B O 1
ATOM 3310 N N . LEU B 1 76 ? 7.703 -17.047 -17.719 1 95.06 76 LEU B N 1
ATOM 3311 C CA . LEU B 1 76 ? 9.078 -17.531 -17.75 1 95.06 76 LEU B CA 1
ATOM 3312 C C . LEU B 1 76 ? 9.18 -18.922 -17.156 1 95.06 76 LEU B C 1
ATOM 3314 O O . LEU B 1 76 ? 9.898 -19.781 -17.688 1 95.06 76 LEU B O 1
ATOM 3318 N N . TRP B 1 77 ? 8.414 -19.203 -16.156 1 92.69 77 TRP B N 1
ATOM 3319 C CA . TRP B 1 77 ? 8.398 -20.531 -15.539 1 92.69 77 TRP B CA 1
ATOM 3320 C C . TRP B 1 77 ? 7.84 -21.578 -16.5 1 92.69 77 TRP B C 1
ATOM 3322 O O . TRP B 1 77 ? 8.188 -22.75 -16.422 1 92.69 77 TRP B O 1
ATOM 3332 N N . ALA B 1 78 ? 7.02 -21.125 -17.422 1 93.06 78 ALA B N 1
ATOM 3333 C CA . ALA B 1 78 ? 6.312 -22.031 -18.312 1 93.06 78 ALA B CA 1
ATOM 3334 C C . ALA B 1 78 ? 7.176 -22.406 -19.516 1 93.06 78 ALA B C 1
ATOM 3336 O O . ALA B 1 78 ? 6.82 -23.297 -20.297 1 93.06 78 ALA B O 1
ATOM 3337 N N . LEU B 1 79 ? 8.32 -21.781 -19.656 1 94.31 79 LEU B N 1
ATOM 3338 C CA . LEU B 1 79 ? 9.188 -22.031 -20.812 1 94.31 79 LEU B CA 1
ATOM 3339 C C . LEU B 1 79 ? 9.914 -23.375 -20.641 1 94.31 79 LEU B C 1
ATOM 3341 O O . LEU B 1 79 ? 10.281 -23.75 -19.531 1 94.31 79 LEU B O 1
ATOM 3345 N N . PRO B 1 80 ? 10.156 -24.062 -21.75 1 92.44 80 PRO B N 1
ATOM 3346 C CA . PRO B 1 80 ? 10.789 -25.375 -21.672 1 92.44 80 PRO B CA 1
ATOM 3347 C C . PRO B 1 80 ? 12.305 -25.297 -21.484 1 92.44 80 PRO B C 1
ATOM 3349 O O . PRO B 1 80 ? 12.977 -26.328 -21.391 1 92.44 80 PRO B O 1
ATOM 3352 N N . VAL B 1 81 ? 12.891 -24.109 -21.547 1 93.75 81 VAL B N 1
ATOM 3353 C CA . VAL B 1 81 ? 14.312 -23.906 -21.312 1 93.75 81 VAL B CA 1
ATOM 3354 C C . VAL B 1 81 ? 14.508 -22.922 -20.156 1 93.75 81 VAL B C 1
ATOM 3356 O O . VAL B 1 81 ? 13.664 -22.062 -19.922 1 93.75 81 VAL B O 1
ATOM 3359 N N . PRO B 1 82 ? 15.602 -23.062 -19.453 1 94.12 82 PRO B N 1
ATOM 3360 C CA . PRO B 1 82 ? 15.828 -22.125 -18.344 1 94.12 82 PRO B CA 1
ATOM 3361 C C . PRO B 1 82 ? 16.172 -20.719 -18.828 1 94.12 82 PRO B C 1
ATOM 3363 O O . PRO B 1 82 ? 16.781 -20.562 -19.891 1 94.12 82 PRO B O 1
ATOM 3366 N N . VAL B 1 83 ? 15.773 -19.766 -18.031 1 95.38 83 VAL B N 1
ATOM 3367 C CA . VAL B 1 83 ? 16.016 -18.359 -18.344 1 95.38 83 VAL B CA 1
ATOM 3368 C C . VAL B 1 83 ? 16.672 -17.672 -17.156 1 95.38 83 VAL B C 1
ATOM 3370 O O . VAL B 1 83 ? 16.25 -17.844 -16.016 1 95.38 83 VAL B O 1
ATOM 3373 N N . LEU B 1 84 ? 17.766 -16.984 -17.375 1 94.56 84 LEU B N 1
ATOM 3374 C CA . LEU B 1 84 ? 18.438 -16.141 -16.391 1 94.56 84 LEU B CA 1
ATOM 3375 C C . LEU B 1 84 ? 18.25 -14.664 -16.719 1 94.56 84 LEU B C 1
ATOM 3377 O O . LEU B 1 84 ? 18.656 -14.203 -17.781 1 94.56 84 LEU B O 1
ATOM 3381 N N . THR B 1 85 ? 17.641 -13.906 -15.805 1 95.88 85 THR B N 1
ATOM 3382 C CA . THR B 1 85 ? 17.344 -12.508 -16.094 1 95.88 85 THR B CA 1
ATOM 3383 C C . THR B 1 85 ? 18.203 -11.586 -15.227 1 95.88 85 THR B C 1
ATOM 3385 O O . THR B 1 85 ? 18.766 -12.016 -14.227 1 95.88 85 THR B O 1
ATOM 3388 N N . GLY B 1 86 ? 18.297 -10.305 -15.656 1 94 86 GLY B N 1
ATOM 3389 C CA . GLY B 1 86 ? 19 -9.289 -14.906 1 94 86 GLY B CA 1
ATOM 3390 C C . GLY B 1 86 ? 20.516 -9.383 -15.055 1 94 86 GLY B C 1
ATOM 3391 O O . GLY B 1 86 ? 21.25 -9.031 -14.133 1 94 86 GLY B O 1
ATOM 3392 N N . VAL B 1 87 ? 20.969 -9.953 -16.141 1 92.62 87 VAL B N 1
ATOM 3393 C CA . VAL B 1 87 ? 22.406 -10.148 -16.344 1 92.62 87 VAL B CA 1
ATOM 3394 C C . VAL B 1 87 ? 22.844 -9.445 -17.625 1 92.62 87 VAL B C 1
ATOM 3396 O O . VAL B 1 87 ? 22.562 -9.922 -18.734 1 92.62 87 VAL B O 1
ATOM 3399 N N . PRO B 1 88 ? 23.547 -8.352 -17.484 1 91.75 88 PRO B N 1
ATOM 3400 C CA . PRO B 1 88 ? 24.141 -7.73 -18.656 1 91.75 88 PRO B CA 1
ATOM 3401 C C . PRO B 1 88 ? 25.344 -8.516 -19.203 1 91.75 88 PRO B C 1
ATOM 3403 O O . PRO B 1 88 ? 26.141 -9.023 -18.422 1 91.75 88 PRO B O 1
ATOM 3406 N N . VAL B 1 89 ? 25.359 -8.711 -20.484 1 88.69 89 VAL B N 1
ATOM 3407 C CA . VAL B 1 89 ? 26.453 -9.445 -21.125 1 88.69 89 VAL B CA 1
ATOM 3408 C C . VAL B 1 89 ? 27.203 -8.516 -22.078 1 88.69 89 VAL B C 1
ATOM 3410 O O . VAL B 1 89 ? 26.594 -7.812 -22.891 1 88.69 89 VAL B O 1
ATOM 3413 N N . ASP B 1 90 ? 28.516 -8.516 -21.875 1 89.06 90 ASP B N 1
ATOM 3414 C CA . ASP B 1 90 ? 29.375 -7.785 -22.797 1 89.06 90 ASP B CA 1
ATOM 3415 C C . ASP B 1 90 ? 29.359 -8.43 -24.188 1 89.06 90 ASP B C 1
ATOM 3417 O O . ASP B 1 90 ? 29.391 -9.656 -24.297 1 89.06 90 ASP B O 1
ATOM 3421 N N . ASP B 1 91 ? 29.328 -7.605 -25.156 1 88 91 ASP B N 1
ATOM 3422 C CA . ASP B 1 91 ? 29.266 -8.062 -26.547 1 88 91 ASP B CA 1
ATOM 3423 C C . ASP B 1 91 ? 30.438 -8.984 -26.875 1 88 91 ASP B C 1
ATOM 3425 O O . ASP B 1 91 ? 30.344 -9.805 -27.781 1 88 91 ASP B O 1
ATOM 3429 N N . SER B 1 92 ? 31.5 -8.805 -26.125 1 90.12 92 SER B N 1
ATOM 3430 C CA . SER B 1 92 ? 32.688 -9.617 -26.391 1 90.12 92 SER B CA 1
ATOM 3431 C C . SER B 1 92 ? 32.406 -11.094 -26.125 1 90.12 92 SER B C 1
ATOM 3433 O O . SER B 1 92 ? 33.188 -11.961 -26.578 1 90.12 92 SER B O 1
ATOM 3435 N N . TRP B 1 93 ? 31.359 -11.32 -25.422 1 90.75 93 TRP B N 1
ATOM 3436 C CA . TRP B 1 93 ? 31.031 -12.703 -25.094 1 90.75 93 TRP B CA 1
ATOM 3437 C C . TRP B 1 93 ? 30.234 -13.352 -26.203 1 90.75 93 TRP B C 1
ATOM 3439 O O . TRP B 1 93 ? 30.094 -14.578 -26.25 1 90.75 93 TRP B O 1
ATOM 3449 N N . LEU B 1 94 ? 29.656 -12.555 -27.062 1 89.56 94 LEU B N 1
ATOM 3450 C CA . LEU B 1 94 ? 28.859 -13.109 -28.156 1 89.56 94 LEU B CA 1
ATOM 3451 C C . LEU B 1 94 ? 29.734 -13.922 -29.094 1 89.56 94 LEU B C 1
ATOM 3453 O O . LEU B 1 94 ? 30.828 -13.492 -29.469 1 89.56 94 LEU B O 1
ATOM 3457 N N . GLY B 1 95 ? 29.312 -15.047 -29.406 1 87.69 95 GLY B N 1
ATOM 3458 C CA . GLY B 1 95 ? 30.062 -15.93 -30.281 1 87.69 95 GLY B CA 1
ATOM 3459 C C . GLY B 1 95 ? 31.031 -16.828 -29.531 1 87.69 95 GLY B C 1
ATOM 3460 O O . GLY B 1 95 ? 31.75 -17.625 -30.141 1 87.69 95 GLY B O 1
ATOM 3461 N N . GLN B 1 96 ? 31.047 -16.734 -28.234 1 87.94 96 GLN B N 1
ATOM 3462 C CA . GLN B 1 96 ? 31.922 -17.562 -27.406 1 87.94 96 GLN B CA 1
ATOM 3463 C C . GLN B 1 96 ? 31.125 -18.688 -26.75 1 87.94 96 GLN B C 1
ATOM 3465 O O . GLN B 1 96 ? 29.922 -18.562 -26.547 1 87.94 96 GLN B O 1
ATOM 3470 N N . ASP B 1 97 ? 31.859 -19.75 -26.484 1 88.81 97 ASP B N 1
ATOM 3471 C CA . ASP B 1 97 ? 31.281 -20.812 -25.656 1 88.81 97 ASP B CA 1
ATOM 3472 C C . ASP B 1 97 ? 31.266 -20.422 -24.188 1 88.81 97 ASP B C 1
ATOM 3474 O O . ASP B 1 97 ? 32.312 -20.094 -23.609 1 88.81 97 ASP B O 1
ATOM 3478 N N . VAL B 1 98 ? 30.078 -20.438 -23.641 1 89.94 98 VAL B N 1
ATOM 3479 C CA . VAL B 1 98 ? 29.953 -20.016 -22.25 1 89.94 98 VAL B CA 1
ATOM 3480 C C . VAL B 1 98 ? 29.188 -21.062 -21.453 1 89.94 98 VAL B C 1
ATOM 3482 O O . VAL B 1 98 ? 28.484 -21.891 -22.031 1 89.94 98 VAL B O 1
ATOM 3485 N N . VAL B 1 99 ? 29.438 -21.078 -20.172 1 89.25 99 VAL B N 1
ATOM 3486 C CA . VAL B 1 99 ? 28.688 -21.906 -19.219 1 89.25 99 VAL B CA 1
ATOM 3487 C C . VAL B 1 99 ? 27.812 -21.016 -18.344 1 89.25 99 VAL B C 1
ATOM 3489 O O . VAL B 1 99 ? 28.297 -20.031 -17.766 1 89.25 99 VAL B O 1
ATOM 3492 N N . VAL B 1 100 ? 26.531 -21.344 -18.328 1 88.25 100 VAL B N 1
ATOM 3493 C CA . VAL B 1 100 ? 25.594 -20.609 -17.484 1 88.25 100 VAL B CA 1
ATOM 3494 C C . VAL B 1 100 ? 25.016 -21.547 -16.422 1 88.25 100 VAL B C 1
ATOM 3496 O O . VAL B 1 100 ? 24.516 -22.625 -16.75 1 88.25 100 VAL B O 1
ATOM 3499 N N . ASP B 1 101 ? 25.156 -21.141 -15.141 1 85.75 101 ASP B N 1
ATOM 3500 C CA . ASP B 1 101 ? 24.562 -21.859 -14.016 1 85.75 101 ASP B CA 1
ATOM 3501 C C . ASP B 1 101 ? 23.25 -21.219 -13.586 1 85.75 101 ASP B C 1
ATOM 3503 O O . ASP B 1 101 ? 23.234 -20.172 -12.953 1 85.75 101 ASP B O 1
ATOM 3507 N N . PHE B 1 102 ? 22.203 -21.875 -13.898 1 83.62 102 PHE B N 1
ATOM 3508 C CA . PHE B 1 102 ? 20.875 -21.359 -13.578 1 83.62 102 PHE B CA 1
ATOM 3509 C C . PHE B 1 102 ? 20.5 -21.688 -12.141 1 83.62 102 PHE B C 1
ATOM 3511 O O . PHE B 1 102 ? 19.453 -21.234 -11.641 1 83.62 102 PHE B O 1
ATOM 3518 N N . ASP B 1 103 ? 21.375 -22.531 -11.461 1 70.69 103 ASP B N 1
ATOM 3519 C CA . ASP B 1 103 ? 21.125 -22.922 -10.078 1 70.69 103 ASP B CA 1
ATOM 3520 C C . ASP B 1 103 ? 21.797 -21.953 -9.102 1 70.69 103 ASP B C 1
ATOM 3522 O O . ASP B 1 103 ? 21.5 -21.969 -7.906 1 70.69 103 ASP B O 1
ATOM 3526 N N . GLU B 1 104 ? 22.922 -21.484 -9.586 1 57.25 104 GLU B N 1
ATOM 3527 C CA . GLU B 1 104 ? 23.797 -20.766 -8.672 1 57.25 104 GLU B CA 1
ATOM 3528 C C . GLU B 1 104 ? 23 -19.844 -7.75 1 57.25 104 GLU B C 1
ATOM 3530 O O . GLU B 1 104 ? 23.391 -19.609 -6.605 1 57.25 104 GLU B O 1
ATOM 3535 N N . ALA B 1 105 ? 21.969 -19.359 -8.188 1 49.25 105 ALA B N 1
ATOM 3536 C CA . ALA B 1 105 ? 21.297 -18.609 -7.133 1 49.25 105 ALA B CA 1
ATOM 3537 C C . ALA B 1 105 ? 20.766 -19.531 -6.043 1 49.25 105 ALA B C 1
ATOM 3539 O O . ALA B 1 105 ? 20.344 -19.078 -4.98 1 49.25 105 ALA B O 1
ATOM 3540 N N . THR B 1 106 ? 20.766 -20.969 -6.316 1 46.38 106 THR B N 1
ATOM 3541 C CA . THR B 1 106 ? 20.094 -21.891 -5.41 1 46.38 106 THR B CA 1
ATOM 3542 C C . THR B 1 106 ? 21.062 -22.938 -4.867 1 46.38 106 THR B C 1
ATOM 3544 O O . THR B 1 106 ? 21.219 -24.016 -5.449 1 46.38 106 THR B O 1
ATOM 3547 N N . THR B 1 107 ? 22.203 -22.656 -4.555 1 40.84 107 THR B N 1
ATOM 3548 C CA . THR B 1 107 ? 23.109 -23.719 -4.148 1 40.84 107 THR B CA 1
ATOM 3549 C C . THR B 1 107 ? 22.594 -24.406 -2.889 1 40.84 107 THR B C 1
ATOM 3551 O O . THR B 1 107 ? 23.375 -24.953 -2.111 1 40.84 107 THR B O 1
ATOM 3554 N N . ALA B 1 108 ? 21.391 -24.281 -2.541 1 46.84 108 ALA B N 1
ATOM 3555 C CA . ALA B 1 108 ? 21.234 -24.734 -1.164 1 46.84 108 ALA B CA 1
ATOM 3556 C C . ALA B 1 108 ? 21.016 -26.25 -1.111 1 46.84 108 ALA B C 1
ATOM 3558 O O . ALA B 1 108 ? 20.484 -26.828 -2.061 1 46.84 108 ALA B O 1
ATOM 3559 N N . PRO B 1 109 ? 21.625 -26.938 -0.064 1 48.09 109 PRO B N 1
ATOM 3560 C CA . PRO B 1 109 ? 21.375 -28.344 0.285 1 48.09 109 PRO B CA 1
ATOM 3561 C C . PRO B 1 109 ? 19.891 -28.703 0.303 1 48.09 109 PRO B C 1
ATOM 3563 O O . PRO B 1 109 ? 19.047 -27.812 0.447 1 48.09 109 PRO B O 1
ATOM 3566 N N . PRO B 1 110 ? 19.641 -30.062 0.06 1 50.84 110 PRO B N 1
ATOM 3567 C CA . PRO B 1 110 ? 18.266 -30.578 0.036 1 50.84 110 PRO B CA 1
ATOM 3568 C C . PRO B 1 110 ? 17.484 -30.266 1.314 1 50.84 110 PRO B C 1
ATOM 3570 O O . PRO B 1 110 ? 18.094 -30.125 2.383 1 50.84 110 PRO B O 1
ATOM 3573 N N . ALA B 1 111 ? 16.234 -29.844 1.177 1 53.72 111 ALA B N 1
ATOM 3574 C CA . ALA B 1 111 ? 15.328 -29.578 2.281 1 53.72 111 ALA B CA 1
ATOM 3575 C C . ALA B 1 111 ? 15.18 -30.797 3.188 1 53.72 111 ALA B C 1
ATOM 3577 O O . ALA B 1 111 ? 15.227 -31.938 2.717 1 53.72 111 ALA B O 1
ATOM 3578 N N . PRO B 1 112 ? 15.32 -30.594 4.59 1 51.47 112 PRO B N 1
ATOM 3579 C CA . PRO B 1 112 ? 15.102 -31.719 5.512 1 51.47 112 PRO B CA 1
ATOM 3580 C C . PRO B 1 112 ? 13.766 -32.406 5.285 1 51.47 112 PRO B C 1
ATOM 3582 O O . PRO B 1 112 ? 12.805 -31.781 4.836 1 51.47 112 PRO B O 1
ATOM 3585 N N . ALA B 1 113 ? 13.703 -33.719 5.234 1 47.5 113 ALA B N 1
ATOM 3586 C CA . ALA B 1 113 ? 12.68 -34.719 4.879 1 47.5 113 ALA B CA 1
ATOM 3587 C C . ALA B 1 113 ? 11.344 -34.375 5.543 1 47.5 113 ALA B C 1
ATOM 3589 O O . ALA B 1 113 ? 10.289 -34.781 5.074 1 47.5 113 ALA B O 1
ATOM 3590 N N . ALA B 1 114 ? 11.266 -33.906 6.848 1 48.84 114 ALA B N 1
ATOM 3591 C CA . ALA B 1 114 ? 10.055 -34.25 7.586 1 48.84 114 ALA B CA 1
ATOM 3592 C C . ALA B 1 114 ? 8.852 -33.469 7.051 1 48.84 114 ALA B C 1
ATOM 3594 O O . ALA B 1 114 ? 7.77 -34.031 6.879 1 48.84 114 ALA B O 1
ATOM 3595 N N . ALA B 1 115 ? 8.617 -32.156 7.445 1 56.06 115 ALA B N 1
ATOM 3596 C CA . ALA B 1 115 ? 7.293 -31.531 7.465 1 56.06 115 ALA B CA 1
ATOM 3597 C C . ALA B 1 115 ? 6.871 -31.094 6.062 1 56.06 115 ALA B C 1
ATOM 3599 O O . ALA B 1 115 ? 7.59 -30.344 5.402 1 56.06 115 ALA B O 1
ATOM 3600 N N . THR B 1 116 ? 5.852 -31.922 5.328 1 77.31 116 THR B N 1
ATOM 3601 C CA . THR B 1 116 ? 5.531 -31.953 3.904 1 77.31 116 THR B CA 1
ATOM 3602 C C . THR B 1 116 ? 4.566 -30.828 3.545 1 77.31 116 THR B C 1
ATOM 3604 O O . THR B 1 116 ? 3.639 -30.531 4.305 1 77.31 116 THR B O 1
ATOM 3607 N N . LEU B 1 117 ? 4.961 -29.922 2.783 1 92.12 117 LEU B N 1
ATOM 3608 C CA . LEU B 1 117 ? 4.117 -28.938 2.111 1 92.12 117 LEU B CA 1
ATOM 3609 C C . LEU B 1 117 ? 3.223 -29.609 1.075 1 92.12 117 LEU B C 1
ATOM 3611 O O . LEU B 1 117 ? 3.676 -30.484 0.334 1 92.12 117 LEU B O 1
ATOM 3615 N N . ARG B 1 118 ? 1.958 -29.391 1.183 1 95.88 118 ARG B N 1
ATOM 3616 C CA . ARG B 1 118 ? 1.048 -29.75 0.1 1 95.88 118 ARG B CA 1
ATOM 3617 C C . ARG B 1 118 ? 1 -28.656 -0.962 1 95.88 118 ARG B C 1
ATOM 3619 O O . ARG B 1 118 ? 0.976 -27.469 -0.637 1 95.88 118 ARG B O 1
ATOM 3626 N N . ILE B 1 119 ? 0.971 -29.094 -2.23 1 97 119 ILE B N 1
ATOM 3627 C CA . ILE B 1 119 ? 1.052 -28.141 -3.332 1 97 119 ILE B CA 1
ATOM 3628 C C . ILE B 1 119 ? -0.282 -28.094 -4.074 1 97 119 ILE B C 1
ATOM 3630 O O . ILE B 1 119 ? -0.765 -29.125 -4.562 1 97 119 ILE B O 1
ATOM 3634 N N . HIS B 1 120 ? -0.864 -26.922 -4.121 1 98.31 120 HIS B N 1
ATOM 3635 C CA . HIS B 1 120 ? -2.062 -26.672 -4.914 1 98.31 120 HIS B CA 1
ATOM 3636 C C . HIS B 1 120 ? -1.725 -25.906 -6.191 1 98.31 120 HIS B C 1
ATOM 3638 O O . HIS B 1 120 ? -1.091 -24.859 -6.145 1 98.31 120 HIS B O 1
ATOM 3644 N N . ALA B 1 121 ? -2.16 -26.375 -7.336 1 98.19 121 ALA B N 1
ATOM 3645 C CA . ALA B 1 121 ? -1.78 -25.812 -8.625 1 98.19 121 ALA B CA 1
ATOM 3646 C C . ALA B 1 121 ? -2.736 -24.688 -9.031 1 98.19 121 ALA B C 1
ATOM 3648 O O . ALA B 1 121 ? -3.955 -24.875 -9.039 1 98.19 121 ALA B O 1
ATOM 3649 N N . GLU B 1 122 ? -2.16 -23.578 -9.289 1 97.94 122 GLU B N 1
ATOM 3650 C CA . GLU B 1 122 ? -2.895 -22.531 -9.984 1 97.94 122 GLU B CA 1
ATOM 3651 C C . GLU B 1 122 ? -2.914 -22.766 -11.492 1 97.94 122 GLU B C 1
ATOM 3653 O O . GLU B 1 122 ? -1.877 -22.688 -12.156 1 97.94 122 GLU B O 1
ATOM 3658 N N . VAL B 1 123 ? -4.102 -22.984 -12.047 1 97.88 123 VAL B N 1
ATOM 3659 C CA . VAL B 1 123 ? -4.188 -23.312 -13.469 1 97.88 123 VAL B CA 1
ATOM 3660 C C . VAL B 1 123 ? -5.027 -22.266 -14.188 1 97.88 123 VAL B C 1
ATOM 3662 O O . VAL B 1 123 ? -6.02 -21.766 -13.641 1 97.88 123 VAL B O 1
ATOM 3665 N N . THR B 1 124 ? -4.625 -21.922 -15.398 1 96.62 124 THR B N 1
ATOM 3666 C CA . THR B 1 124 ? -5.32 -20.891 -16.156 1 96.62 124 THR B CA 1
ATOM 3667 C C . THR B 1 124 ? -6.059 -21.5 -17.344 1 96.62 124 THR B C 1
ATOM 3669 O O . THR B 1 124 ? -6.871 -20.828 -17.984 1 96.62 124 THR B O 1
ATOM 3672 N N . ASN B 1 125 ? -5.805 -22.781 -17.641 1 97.25 125 ASN B N 1
ATOM 3673 C CA . ASN B 1 125 ? -6.434 -23.484 -18.766 1 97.25 125 ASN B CA 1
ATOM 3674 C C . ASN B 1 125 ? -6.352 -25 -18.594 1 97.25 125 ASN B C 1
ATOM 3676 O O . ASN B 1 125 ? -5.793 -25.484 -17.609 1 97.25 125 ASN B O 1
ATOM 3680 N N . LEU B 1 126 ? -6.965 -25.688 -19.578 1 98 126 LEU B N 1
ATOM 3681 C CA . LEU B 1 126 ? -7.062 -27.141 -19.516 1 98 126 LEU B CA 1
ATOM 3682 C C . LEU B 1 126 ? -5.68 -27.781 -19.594 1 98 126 LEU B C 1
ATOM 3684 O O . LEU B 1 126 ? -5.383 -28.719 -18.859 1 98 126 LEU B O 1
ATOM 3688 N N . ALA B 1 127 ? -4.816 -27.281 -20.438 1 96.25 127 ALA B N 1
ATOM 3689 C CA . ALA B 1 127 ? -3.482 -27.844 -20.641 1 96.25 127 ALA B CA 1
ATOM 3690 C C . ALA B 1 127 ? -2.666 -27.797 -19.359 1 96.25 127 ALA B C 1
ATOM 3692 O O . ALA B 1 127 ? -2.021 -28.766 -18.984 1 96.25 127 ALA B O 1
ATOM 3693 N N . GLU B 1 128 ? -2.729 -26.75 -18.672 1 96.44 128 GLU B N 1
ATOM 3694 C CA . GLU B 1 128 ? -2.016 -26.609 -17.406 1 96.44 128 GLU B CA 1
ATOM 3695 C C . GLU B 1 128 ? -2.564 -27.562 -16.344 1 96.44 128 GLU B C 1
ATOM 3697 O O . GLU B 1 128 ? -1.805 -28.125 -15.555 1 96.44 128 GLU B O 1
ATOM 3702 N N . ALA B 1 129 ? -3.893 -27.656 -16.359 1 98 129 ALA B N 1
ATOM 3703 C CA . ALA B 1 129 ? -4.512 -28.578 -15.406 1 98 129 ALA B CA 1
ATOM 3704 C C . ALA B 1 129 ? -4.043 -30.016 -15.656 1 98 129 ALA B C 1
ATOM 3706 O O . ALA B 1 129 ? -3.73 -30.75 -14.711 1 98 129 ALA B O 1
ATOM 3707 N N . GLN B 1 130 ? -4.008 -30.375 -16.906 1 97.12 130 GLN B N 1
ATOM 3708 C CA . GLN B 1 130 ? -3.555 -31.703 -17.281 1 97.12 130 GLN B CA 1
ATOM 3709 C C . GLN B 1 130 ? -2.105 -31.938 -16.859 1 97.12 130 GLN B C 1
ATOM 3711 O O . GLN B 1 130 ? -1.773 -32.969 -16.297 1 97.12 130 GLN B O 1
ATOM 3716 N N . ASP B 1 131 ? -1.299 -30.938 -17.078 1 94.25 131 ASP B N 1
ATOM 3717 C CA . ASP B 1 131 ? 0.12 -31.031 -16.75 1 94.25 131 ASP B CA 1
ATOM 3718 C C . ASP B 1 131 ? 0.333 -31.125 -15.242 1 94.25 131 ASP B C 1
ATOM 3720 O O . ASP B 1 131 ? 1.197 -31.875 -14.781 1 94.25 131 ASP B O 1
ATOM 3724 N N . ALA B 1 132 ? -0.472 -30.438 -14.492 1 95.44 132 ALA B N 1
ATOM 3725 C CA . ALA B 1 132 ? -0.274 -30.359 -13.047 1 95.44 132 ALA B CA 1
ATOM 3726 C C . ALA B 1 132 ? -0.982 -31.5 -12.328 1 95.44 132 ALA B C 1
ATOM 3728 O O . ALA B 1 132 ? -0.7 -31.766 -11.156 1 95.44 132 ALA B O 1
ATOM 3729 N N . ALA B 1 133 ? -1.888 -32.188 -12.969 1 94.62 133 ALA B N 1
ATOM 3730 C CA . ALA B 1 133 ? -2.793 -33.156 -12.352 1 94.62 133 ALA B CA 1
ATOM 3731 C C . ALA B 1 133 ? -2.014 -34.281 -11.672 1 94.62 133 ALA B C 1
ATOM 3733 O O . ALA B 1 133 ? -2.428 -34.781 -10.625 1 94.62 133 ALA B O 1
ATOM 3734 N N . HIS B 1 134 ? -0.847 -34.625 -12.141 1 92.12 134 HIS B N 1
ATOM 3735 C CA . HIS B 1 134 ? -0.134 -35.781 -11.602 1 92.12 134 HIS B CA 1
ATOM 3736 C C . HIS B 1 134 ? 0.849 -35.375 -10.516 1 92.12 134 HIS B C 1
ATOM 3738 O O . HIS B 1 134 ? 1.353 -36.219 -9.773 1 92.12 134 HIS B O 1
ATOM 3744 N N . LEU B 1 135 ? 1.022 -34.094 -10.383 1 93.88 135 LEU B N 1
ATOM 3745 C CA . LEU B 1 135 ? 2.068 -33.625 -9.469 1 93.88 135 LEU B CA 1
ATOM 37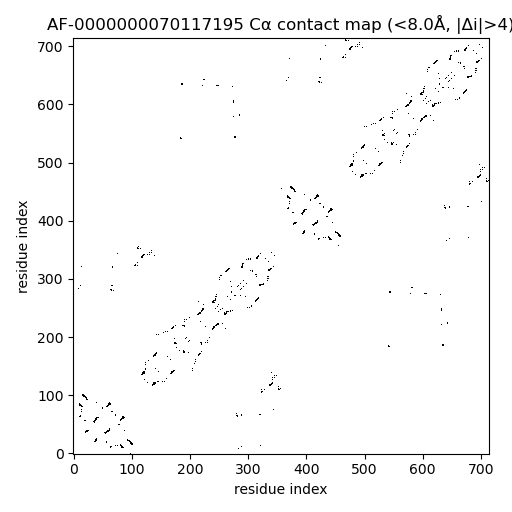46 C C . LEU B 1 135 ? 1.473 -32.844 -8.305 1 93.88 135 LEU B C 1
ATOM 3748 O O . LEU B 1 135 ? 2.047 -32.812 -7.211 1 93.88 135 LEU B O 1
ATOM 3752 N N . ALA B 1 136 ? 0.339 -32.25 -8.477 1 96.12 136 ALA B N 1
ATOM 3753 C CA . ALA B 1 136 ? -0.253 -31.391 -7.461 1 96.12 136 ALA B CA 1
ATOM 3754 C C . ALA B 1 136 ? -1.074 -32.188 -6.461 1 96.12 136 ALA B C 1
ATOM 3756 O O . ALA B 1 136 ? -1.663 -33.219 -6.812 1 96.12 136 ALA B O 1
ATOM 3757 N N . ASP B 1 137 ? -1.151 -31.703 -5.234 1 96.12 137 ASP B N 1
ATOM 3758 C CA . ASP B 1 137 ? -1.973 -32.312 -4.195 1 96.12 137 ASP B CA 1
ATOM 3759 C C . ASP B 1 137 ? -3.404 -31.781 -4.242 1 96.12 137 ASP B C 1
ATOM 3761 O O . ASP B 1 137 ? -4.316 -32.375 -3.684 1 96.12 137 ASP B O 1
ATOM 3765 N N . GLY B 1 138 ? -3.592 -30.672 -4.863 1 97.38 138 GLY B N 1
ATOM 3766 C CA . GLY B 1 138 ? -4.887 -30.031 -4.992 1 97.38 138 GLY B CA 1
ATOM 3767 C C . GLY B 1 138 ? -4.887 -28.875 -5.988 1 97.38 138 GLY B C 1
ATOM 3768 O O . GLY B 1 138 ? -3.938 -28.719 -6.762 1 97.38 138 GLY B O 1
ATOM 3769 N N . TRP B 1 139 ? -6.031 -28.172 -5.945 1 98.19 139 TRP B N 1
ATOM 3770 C CA . TRP B 1 139 ? -6.203 -27.062 -6.883 1 98.19 139 TRP B CA 1
ATOM 3771 C C . TRP B 1 139 ? -6.355 -25.75 -6.141 1 98.19 139 TRP B C 1
ATOM 3773 O O . TRP B 1 139 ? -7.047 -25.672 -5.121 1 98.19 139 TRP B O 1
ATOM 3783 N N . ALA B 1 140 ? -5.645 -24.734 -6.629 1 98.44 140 ALA B N 1
ATOM 3784 C CA . ALA B 1 140 ? -5.863 -23.359 -6.164 1 98.44 140 ALA B CA 1
ATOM 3785 C C . ALA B 1 140 ? -7.129 -22.766 -6.777 1 98.44 140 ALA B C 1
ATOM 3787 O O . ALA B 1 140 ? -7.645 -23.297 -7.77 1 98.44 140 ALA B O 1
ATOM 3788 N N . PRO B 1 141 ? -7.605 -21.656 -6.18 1 98.56 141 PRO B N 1
ATOM 3789 C CA . PRO B 1 141 ? -8.789 -21.016 -6.762 1 98.56 141 PRO B CA 1
ATOM 3790 C C . PRO B 1 141 ? -8.586 -20.625 -8.219 1 98.56 141 PRO B C 1
ATOM 3792 O O . PRO B 1 141 ? -7.52 -20.109 -8.586 1 98.56 141 PRO B O 1
ATOM 3795 N N . LEU B 1 142 ? -9.625 -20.891 -9.023 1 98.44 142 LEU B N 1
ATOM 3796 C CA . LEU B 1 142 ? -9.617 -20.422 -10.406 1 98.44 142 LEU B CA 1
ATOM 3797 C C . LEU B 1 142 ? -9.953 -18.938 -10.477 1 98.44 142 LEU B C 1
ATOM 3799 O O . LEU B 1 142 ? -10.875 -18.469 -9.797 1 98.44 142 LEU B O 1
ATOM 3803 N N . ARG B 1 143 ? -9.227 -18.281 -11.289 1 96.88 143 ARG B N 1
ATOM 3804 C CA . ARG B 1 143 ? -9.492 -16.859 -11.445 1 96.88 143 ARG B CA 1
ATOM 3805 C C . ARG B 1 143 ? -10.602 -16.609 -12.461 1 96.88 143 ARG B C 1
ATOM 3807 O O . ARG B 1 143 ? -10.586 -17.188 -13.555 1 96.88 143 ARG B O 1
ATOM 3814 N N . ALA B 1 144 ? -11.469 -15.703 -12.109 1 96.75 144 ALA B N 1
ATOM 3815 C CA . ALA B 1 144 ? -12.586 -15.398 -13 1 96.75 144 ALA B CA 1
ATOM 3816 C C . ALA B 1 144 ? -12.094 -14.836 -14.328 1 96.75 144 ALA B C 1
ATOM 3818 O O . ALA B 1 144 ? -12.672 -15.109 -15.383 1 96.75 144 ALA B O 1
ATOM 3819 N N . GLU B 1 145 ? -11 -14.078 -14.273 1 95 145 GLU B N 1
ATOM 3820 C CA . GLU B 1 145 ? -10.43 -13.516 -15.492 1 95 145 GLU B CA 1
ATOM 3821 C C . GLU B 1 145 ? -9.969 -14.617 -16.438 1 95 145 GLU B C 1
ATOM 3823 O O . GLU B 1 145 ? -10.219 -14.547 -17.656 1 95 145 GLU B O 1
ATOM 3828 N N . ASP B 1 146 ? -9.375 -15.602 -15.875 1 95.38 146 ASP B N 1
ATOM 3829 C CA . ASP B 1 146 ? -8.859 -16.703 -16.688 1 95.38 146 ASP B CA 1
ATOM 3830 C C . ASP B 1 146 ? -10.008 -17.547 -17.25 1 95.38 146 ASP B C 1
ATOM 3832 O O . ASP B 1 146 ? -9.984 -17.938 -18.406 1 95.38 146 ASP B O 1
ATOM 3836 N N . LEU B 1 147 ? -11.016 -17.812 -16.406 1 97.31 147 LEU B N 1
ATOM 3837 C CA . LEU B 1 147 ? -12.18 -18.578 -16.859 1 97.31 147 LEU B CA 1
ATOM 3838 C C . LEU B 1 147 ? -12.898 -17.844 -17.984 1 97.31 147 LEU B C 1
ATOM 3840 O O . LEU B 1 147 ? -13.266 -18.453 -18.984 1 97.31 147 LEU B O 1
ATOM 3844 N N . ARG B 1 148 ? -13.055 -16.578 -17.812 1 95.62 148 ARG B N 1
ATOM 3845 C CA . ARG B 1 148 ? -13.766 -15.766 -18.797 1 95.62 148 ARG B CA 1
ATOM 3846 C C . ARG B 1 148 ? -13.039 -15.781 -20.141 1 95.62 148 ARG B C 1
ATOM 3848 O O . ARG B 1 148 ? -13.672 -15.703 -21.188 1 95.62 148 ARG B O 1
ATOM 3855 N N . ALA B 1 149 ? -11.75 -15.867 -20.125 1 95.31 149 ALA B N 1
ATOM 3856 C CA . ALA B 1 149 ? -10.922 -15.797 -21.328 1 95.31 149 ALA B CA 1
ATOM 3857 C C . ALA B 1 149 ? -10.977 -17.109 -22.094 1 95.31 149 ALA B C 1
ATOM 3859 O O . ALA B 1 149 ? -10.594 -17.156 -23.266 1 95.31 149 ALA B O 1
ATOM 3860 N N . LEU B 1 150 ? -11.43 -18.25 -21.547 1 97.62 150 LEU B N 1
ATOM 3861 C CA . LEU B 1 150 ? -11.484 -19.562 -22.172 1 97.62 150 LEU B CA 1
ATOM 3862 C C . LEU B 1 150 ? -12.758 -19.719 -23 1 97.62 150 LEU B C 1
ATOM 3864 O O . LEU B 1 150 ? -13.828 -19.25 -22.594 1 97.62 150 LEU B O 1
ATOM 3868 N N . PRO B 1 151 ? -12.656 -20.438 -24.125 1 97.69 151 PRO B N 1
ATOM 3869 C CA . PRO B 1 151 ? -13.883 -20.859 -24.812 1 97.69 151 PRO B CA 1
ATOM 3870 C C . PRO B 1 151 ? -14.766 -21.75 -23.953 1 97.69 151 PRO B C 1
ATOM 3872 O O . PRO B 1 151 ? -14.258 -22.516 -23.125 1 97.69 151 PRO B O 1
ATOM 3875 N N . GLU B 1 152 ? -16.047 -21.672 -24.172 1 97.56 152 GLU B N 1
ATOM 3876 C CA . GLU B 1 152 ? -17.016 -22.438 -23.391 1 97.56 152 GLU B CA 1
ATOM 3877 C C . GLU B 1 152 ? -16.672 -23.922 -23.406 1 97.56 152 GLU B C 1
ATOM 3879 O O . GLU B 1 152 ? -16.688 -24.594 -22.375 1 97.56 152 GLU B O 1
ATOM 3884 N N . ALA B 1 153 ? -16.344 -24.391 -24.547 1 97.94 153 ALA B N 1
ATOM 3885 C CA . ALA B 1 153 ? -16.031 -25.812 -24.688 1 97.94 153 ALA B CA 1
ATOM 3886 C C . ALA B 1 153 ? -14.844 -26.203 -23.812 1 97.94 153 ALA B C 1
ATOM 3888 O O . ALA B 1 153 ? -14.82 -27.297 -23.234 1 97.94 153 ALA B O 1
ATOM 3889 N N . GLU B 1 154 ? -13.852 -25.359 -23.703 1 98.31 154 GLU B N 1
ATOM 3890 C CA . GLU B 1 154 ? -12.672 -25.625 -22.891 1 98.31 154 GLU B CA 1
ATOM 3891 C C . GLU B 1 154 ? -12.992 -25.562 -21.391 1 98.31 154 GLU B C 1
ATOM 3893 O O . GLU B 1 154 ? -12.461 -26.328 -20.594 1 98.31 154 GLU B O 1
ATOM 3898 N N . ARG B 1 155 ? -13.852 -24.641 -21.016 1 98.38 155 ARG B N 1
ATOM 3899 C CA . ARG B 1 155 ? -14.258 -24.547 -19.625 1 98.38 155 ARG B CA 1
ATOM 3900 C C . ARG B 1 155 ? -14.961 -25.828 -19.172 1 98.38 155 ARG B C 1
ATOM 3902 O O . ARG B 1 155 ? -14.719 -26.312 -18.078 1 98.38 155 ARG B O 1
ATOM 3909 N N . VAL B 1 156 ? -15.812 -26.328 -20.031 1 98.12 156 VAL B N 1
ATOM 3910 C CA . VAL B 1 156 ? -16.547 -27.562 -19.719 1 98.12 156 VAL B CA 1
ATOM 3911 C C . VAL B 1 156 ? -15.555 -28.703 -19.484 1 98.12 156 VAL B C 1
ATOM 3913 O O . VAL B 1 156 ? -15.672 -29.438 -18.516 1 98.12 156 VAL B O 1
ATOM 3916 N N . ARG B 1 157 ? -14.609 -28.781 -20.375 1 98.38 157 ARG B N 1
ATOM 3917 C CA . ARG B 1 157 ? -13.609 -29.844 -20.266 1 98.38 157 ARG B CA 1
ATOM 3918 C C . ARG B 1 157 ? -12.742 -29.656 -19.016 1 98.38 157 ARG B C 1
ATOM 3920 O O . ARG B 1 157 ? -12.344 -30.625 -18.375 1 98.38 157 ARG B O 1
ATOM 3927 N N . LEU B 1 158 ? -12.406 -28.453 -18.703 1 98.62 158 LEU B N 1
ATOM 3928 C CA . LEU B 1 158 ? -11.617 -28.141 -17.516 1 98.62 158 LEU B CA 1
ATOM 3929 C C . LEU B 1 158 ? -12.344 -28.594 -16.25 1 98.62 158 LEU B C 1
ATOM 3931 O O . LEU B 1 158 ? -11.773 -29.312 -15.43 1 98.62 158 LEU B O 1
ATOM 3935 N N . TRP B 1 159 ? -13.625 -28.25 -16.141 1 98.44 159 TRP B N 1
ATOM 3936 C CA . TRP B 1 159 ? -14.406 -28.625 -14.969 1 98.44 159 TRP B CA 1
ATOM 3937 C C . TRP B 1 159 ? -14.523 -30.141 -14.859 1 98.44 159 TRP B C 1
ATOM 3939 O O . TRP B 1 159 ? -14.477 -30.703 -13.766 1 98.44 159 TRP B O 1
ATOM 3949 N N . ARG B 1 160 ? -14.688 -30.766 -15.984 1 97.94 160 ARG B N 1
ATOM 3950 C CA . ARG B 1 160 ? -14.766 -32.219 -15.977 1 97.94 160 ARG B CA 1
ATOM 3951 C C . ARG B 1 160 ? -13.484 -32.844 -15.438 1 97.94 160 ARG B C 1
ATOM 3953 O O . ARG B 1 160 ? -13.523 -33.719 -14.586 1 97.94 160 ARG B O 1
ATOM 3960 N N . LEU B 1 161 ? -12.367 -32.344 -15.953 1 98 161 LEU B N 1
ATOM 3961 C CA . LEU B 1 161 ? -11.07 -32.844 -15.484 1 98 161 LEU B CA 1
ATOM 3962 C C . LEU B 1 161 ? -10.922 -32.625 -13.984 1 98 161 LEU B C 1
ATOM 3964 O O . LEU B 1 161 ? -10.492 -33.531 -13.266 1 98 161 LEU B O 1
ATOM 3968 N N . LEU B 1 162 ? -11.273 -31.469 -13.523 1 97.94 162 LEU B N 1
ATOM 3969 C CA . LEU B 1 162 ? -11.141 -31.125 -12.109 1 97.94 162 LEU B CA 1
ATOM 3970 C C . LEU B 1 162 ? -12.055 -32 -11.25 1 97.94 162 LEU B C 1
ATOM 3972 O O . LEU B 1 162 ? -11.641 -32.469 -10.188 1 97.94 162 LEU B O 1
ATOM 3976 N N . ALA B 1 163 ? -13.258 -32.281 -11.695 1 96.88 163 ALA B N 1
ATOM 3977 C CA . ALA B 1 163 ? -14.234 -33.094 -10.969 1 96.88 163 ALA B CA 1
ATOM 3978 C C . ALA B 1 163 ? -13.789 -34.531 -10.898 1 96.88 163 ALA B C 1
ATOM 3980 O O . ALA B 1 163 ? -14.062 -35.219 -9.906 1 96.88 163 ALA B O 1
ATOM 3981 N N . GLU B 1 164 ? -13.062 -35 -11.883 1 96 164 GLU B N 1
ATOM 3982 C CA . GLU B 1 164 ? -12.695 -36.406 -11.984 1 96 164 GLU B CA 1
ATOM 3983 C C . GLU B 1 164 ? -11.328 -36.656 -11.359 1 96 164 GLU B C 1
ATOM 3985 O O . GLU B 1 164 ? -10.883 -37.812 -11.281 1 96 164 GLU B O 1
ATOM 3990 N N . SER B 1 165 ? -10.672 -35.625 -10.891 1 94.12 165 SER B N 1
ATOM 3991 C CA . SER B 1 165 ? -9.289 -35.719 -10.414 1 94.12 165 SER B CA 1
ATOM 3992 C C . SER B 1 165 ? -9.219 -36.406 -9.047 1 94.12 165 SER B C 1
ATOM 3994 O O . SER B 1 165 ? -8.141 -36.781 -8.594 1 94.12 165 SER B O 1
ATOM 3996 N N . GLY B 1 166 ? -10.352 -36.531 -8.359 1 93.62 166 GLY B N 1
ATOM 3997 C CA . GLY B 1 166 ? -10.375 -37.125 -7.023 1 93.62 166 GLY B CA 1
ATOM 3998 C C . GLY B 1 166 ? -10.023 -36.125 -5.938 1 93.62 166 GLY B C 1
ATOM 3999 O O . GLY B 1 166 ? -9.93 -36.469 -4.762 1 93.62 166 GLY B O 1
ATOM 4000 N N . ARG B 1 167 ? -9.758 -34.969 -6.281 1 95.12 167 ARG B N 1
ATOM 4001 C CA . ARG B 1 167 ? -9.477 -33.875 -5.355 1 95.12 167 ARG B CA 1
ATOM 4002 C C . ARG B 1 167 ? -10.672 -32.938 -5.234 1 95.12 167 ARG B C 1
ATOM 4004 O O . ARG B 1 167 ? -11.562 -32.938 -6.09 1 95.12 167 ARG B O 1
ATOM 4011 N N . PRO B 1 168 ? -10.727 -32.188 -4.102 1 95.56 168 PRO B N 1
ATOM 4012 C CA . PRO B 1 168 ? -11.805 -31.188 -4.004 1 95.56 168 PRO B CA 1
ATOM 4013 C C . PRO B 1 168 ? -11.805 -30.203 -5.16 1 95.56 168 PRO B C 1
ATOM 4015 O O . PRO B 1 168 ? -10.734 -29.797 -5.637 1 95.56 168 PRO B O 1
ATOM 4018 N N . LEU B 1 169 ? -13 -29.828 -5.57 1 97.44 169 LEU B N 1
ATOM 4019 C CA . LEU B 1 169 ? -13.117 -28.797 -6.598 1 97.44 169 LEU B CA 1
ATOM 4020 C C . LEU B 1 169 ? -12.539 -27.469 -6.109 1 97.44 169 LEU B C 1
ATOM 4022 O O . LEU B 1 169 ? -12.695 -27.125 -4.938 1 97.44 169 LEU B O 1
ATOM 4026 N N . PRO B 1 170 ? -11.891 -26.766 -7.012 1 98.19 170 PRO B N 1
ATOM 4027 C CA . PRO B 1 170 ? -11.328 -25.469 -6.613 1 98.19 170 PRO B CA 1
ATOM 4028 C C . PRO B 1 170 ? -12.398 -24.406 -6.391 1 98.19 170 PRO B C 1
ATOM 4030 O O . PRO B 1 170 ? -13.469 -24.469 -7 1 98.19 170 PRO B O 1
ATOM 4033 N N . ALA B 1 171 ? -12.078 -23.469 -5.516 1 98.62 171 ALA B N 1
ATOM 4034 C CA . ALA B 1 171 ? -12.867 -22.234 -5.418 1 98.62 171 ALA B CA 1
ATOM 4035 C C . ALA B 1 171 ? -12.719 -21.391 -6.676 1 98.62 171 ALA B C 1
ATOM 4037 O O . ALA B 1 171 ? -11.891 -21.688 -7.535 1 98.62 171 ALA B O 1
ATOM 4038 N N . ILE B 1 172 ? -13.586 -20.438 -6.809 1 98.62 172 ILE B N 1
ATOM 4039 C CA . ILE B 1 172 ? -13.5 -19.453 -7.883 1 98.62 172 ILE B CA 1
ATOM 4040 C C . ILE B 1 172 ? -13.266 -18.062 -7.297 1 98.62 172 ILE B C 1
ATOM 4042 O O . ILE B 1 172 ? -14.008 -17.625 -6.418 1 98.62 172 ILE B O 1
ATOM 4046 N N . ARG B 1 173 ? -12.227 -17.469 -7.719 1 98.38 173 ARG B N 1
ATOM 4047 C CA . ARG B 1 173 ? -11.938 -16.125 -7.219 1 98.38 173 ARG B CA 1
ATOM 4048 C C . ARG B 1 173 ? -12.641 -15.07 -8.062 1 98.38 173 ARG B C 1
ATOM 4050 O O . ARG B 1 173 ? -12.578 -15.102 -9.289 1 98.38 173 ARG B O 1
ATOM 4057 N N . TYR B 1 174 ? -13.211 -14.07 -7.391 1 97.31 174 TYR B N 1
ATOM 4058 C CA . TYR B 1 174 ? -13.844 -12.938 -8.055 1 97.31 174 TYR B CA 1
ATOM 4059 C C . TYR B 1 174 ? -12.82 -12.125 -8.844 1 97.31 174 TYR B C 1
ATOM 4061 O O . TYR B 1 174 ? -11.617 -12.25 -8.609 1 97.31 174 TYR B O 1
ATOM 4069 N N . PHE B 1 175 ? -13.305 -11.305 -9.711 1 95 175 PHE B N 1
ATOM 4070 C CA . PHE B 1 175 ? -12.477 -10.484 -10.586 1 95 175 PHE B CA 1
ATOM 4071 C C . PHE B 1 175 ? -11.555 -9.586 -9.781 1 95 175 PHE B C 1
ATOM 4073 O O . PHE B 1 175 ? -11.977 -9.008 -8.773 1 95 175 PHE B O 1
ATOM 4080 N N . ASP B 1 176 ? -10.305 -9.492 -10.211 1 90.94 176 ASP B N 1
ATOM 4081 C CA . ASP B 1 176 ? -9.336 -8.648 -9.516 1 90.94 176 ASP B CA 1
ATOM 4082 C C . ASP B 1 176 ? -8.688 -7.648 -10.477 1 90.94 176 ASP B C 1
ATOM 4084 O O . ASP B 1 176 ? -7.727 -6.969 -10.125 1 90.94 176 ASP B O 1
ATOM 4088 N N . GLU B 1 177 ? -8.969 -7.551 -11.648 1 74.69 177 GLU B N 1
ATOM 4089 C CA . GLU B 1 177 ? -8.422 -6.598 -12.609 1 74.69 177 GLU B CA 1
ATOM 4090 C C . GLU B 1 177 ? -9.203 -5.285 -12.594 1 74.69 177 GLU B C 1
ATOM 4092 O O . GLU B 1 177 ? -10.414 -5.281 -12.383 1 74.69 177 GLU B O 1
ATOM 4097 N N . PRO B 1 178 ? -8.234 -4.133 -12.469 1 60.84 178 PRO B N 1
ATOM 4098 C CA . PRO B 1 178 ? -8.945 -2.854 -12.508 1 60.84 178 PRO B CA 1
ATOM 4099 C C . PRO B 1 178 ? -9.789 -2.684 -13.766 1 60.84 178 PRO B C 1
ATOM 4101 O O . PRO B 1 178 ? -9.461 -3.244 -14.812 1 60.84 178 PRO B O 1
ATOM 4104 N N . ALA B 1 179 ? -11.062 -2.184 -13.539 1 49.47 179 ALA B N 1
ATOM 4105 C CA . ALA B 1 179 ? -11.812 -1.791 -14.727 1 49.47 179 ALA B CA 1
ATOM 4106 C C . ALA B 1 179 ? -11.141 -0.625 -15.445 1 49.47 179 ALA B C 1
ATOM 4108 O O . ALA B 1 179 ? -10.961 0.449 -14.859 1 49.47 179 ALA B O 1
ATOM 4109 N N . GLY B 1 180 ? -10.398 -0.712 -16.625 1 47.72 180 GLY B N 1
ATOM 4110 C CA . GLY B 1 180 ? -10.039 0.356 -17.531 1 47.72 180 GLY B CA 1
ATOM 4111 C C . GLY B 1 180 ? -8.664 0.935 -17.281 1 47.72 180 GLY B C 1
ATOM 4112 O O . GLY B 1 180 ? -8.234 1.87 -17.953 1 47.72 180 GLY B O 1
ATOM 4113 N N . GLY B 1 181 ? -7.805 0.443 -16.172 1 45.88 181 GLY B N 1
ATOM 4114 C CA . GLY B 1 181 ? -6.52 1.109 -16.047 1 45.88 181 GLY B CA 1
ATOM 4115 C C . GLY B 1 181 ? -5.469 0.247 -15.375 1 45.88 181 GLY B C 1
ATOM 4116 O O . GLY B 1 181 ? -5.758 -0.871 -14.938 1 45.88 181 GLY B O 1
ATOM 4117 N N . PRO B 1 182 ? -4.176 0.686 -15.602 1 46.75 182 PRO B N 1
ATOM 4118 C CA . PRO B 1 182 ? -3.057 -0.113 -15.094 1 46.75 182 PRO B CA 1
ATOM 4119 C C . PRO B 1 182 ? -3.184 -0.434 -13.609 1 46.75 182 PRO B C 1
ATOM 4121 O O . PRO B 1 182 ? -3.631 0.409 -12.82 1 46.75 182 PRO B O 1
ATOM 4124 N N . PRO B 1 183 ? -2.984 -1.668 -13.305 1 46.47 183 PRO B N 1
ATOM 4125 C CA . PRO B 1 183 ? -3.135 -2.234 -11.961 1 46.47 183 PRO B CA 1
ATOM 4126 C C . PRO B 1 183 ? -2.553 -1.335 -10.875 1 46.47 183 PRO B C 1
ATOM 4128 O O . PRO B 1 183 ? -3.172 -1.15 -9.828 1 46.47 183 PRO B O 1
ATOM 4131 N N . ALA B 1 184 ? -1.206 -1.016 -10.977 1 46.34 184 ALA B N 1
ATOM 4132 C CA . ALA B 1 184 ? -0.479 -0.257 -9.961 1 46.34 184 ALA B CA 1
ATOM 4133 C C . ALA B 1 184 ? -1.135 1.099 -9.711 1 46.34 184 ALA B C 1
ATOM 4135 O O . ALA B 1 184 ? -1.095 1.622 -8.602 1 46.34 184 ALA B O 1
ATOM 4136 N N . ALA B 1 185 ? -1.702 1.531 -10.875 1 46.59 185 ALA B N 1
ATOM 4137 C CA . ALA B 1 185 ? -2.291 2.867 -10.906 1 46.59 185 ALA B CA 1
ATOM 4138 C C . ALA B 1 185 ? -3.615 2.898 -10.148 1 46.59 185 ALA B C 1
ATOM 4140 O O . ALA B 1 185 ? -4.035 3.951 -9.656 1 46.59 185 ALA B O 1
ATOM 4141 N N . ALA B 1 186 ? -4.234 1.738 -10.117 1 56.91 186 ALA B N 1
ATOM 4142 C CA . ALA B 1 186 ? -5.605 1.759 -9.609 1 56.91 186 ALA B CA 1
ATOM 4143 C C . ALA B 1 186 ? -5.625 1.739 -8.086 1 56.91 186 ALA B C 1
ATOM 4145 O O . ALA B 1 186 ? -6.652 2.035 -7.469 1 56.91 186 ALA B O 1
ATOM 4146 N N . PHE B 1 187 ? -4.449 2.006 -7.555 1 70 187 PHE B N 1
ATOM 4147 C CA . PHE B 1 187 ? -4.188 1.921 -6.121 1 70 187 PHE B CA 1
ATOM 4148 C C . PHE B 1 187 ? -5.461 1.585 -5.355 1 70 187 PHE B C 1
ATOM 4150 O O . PHE B 1 187 ? -5.953 2.398 -4.57 1 70 187 PHE B O 1
ATOM 4157 N N . GLY B 1 188 ? -6.145 0.407 -5.645 1 73.19 188 GLY B N 1
ATOM 4158 C CA . GLY B 1 188 ? -7.129 -0.202 -4.762 1 73.19 188 GLY B CA 1
ATOM 4159 C C . GLY B 1 188 ? -8.492 -0.353 -5.406 1 73.19 188 GLY B C 1
ATOM 4160 O O . GLY B 1 188 ? -9.344 -1.082 -4.898 1 73.19 188 GLY B O 1
ATOM 4161 N N . ARG B 1 189 ? -8.688 0.169 -6.566 1 81.19 189 ARG B N 1
ATOM 4162 C CA . ARG B 1 189 ? -10 0.071 -7.199 1 81.19 189 ARG B CA 1
ATOM 4163 C C . ARG B 1 189 ? -10.117 -1.212 -8.016 1 81.19 189 ARG B C 1
ATOM 4165 O O . ARG B 1 189 ? -10.25 -1.165 -9.242 1 81.19 189 ARG B O 1
ATOM 4172 N N . ARG B 1 190 ? -10.156 -2.227 -7.363 1 87.06 190 ARG B N 1
ATOM 4173 C CA . ARG B 1 190 ? -10.211 -3.562 -7.949 1 87.06 190 ARG B CA 1
ATOM 4174 C C . ARG B 1 190 ? -10.766 -4.574 -6.957 1 87.06 190 ARG B C 1
ATOM 4176 O O . ARG B 1 190 ? -11.039 -4.234 -5.805 1 87.06 190 ARG B O 1
ATOM 4183 N N . GLY B 1 191 ? -11.039 -5.773 -7.477 1 91.81 191 GLY B N 1
ATOM 4184 C CA . GLY B 1 191 ? -11.5 -6.848 -6.609 1 91.81 191 GLY B CA 1
ATOM 4185 C C . GLY B 1 191 ? -12.883 -6.602 -6.043 1 91.81 191 GLY B C 1
ATOM 4186 O O . GLY B 1 191 ? -13.797 -6.199 -6.77 1 91.81 191 GLY B O 1
ATOM 4187 N N . VAL B 1 192 ? -13 -6.766 -4.77 1 93.81 192 VAL B N 1
ATOM 4188 C CA . VAL B 1 192 ? -14.281 -6.68 -4.074 1 93.81 192 VAL B CA 1
ATOM 4189 C C . VAL B 1 192 ? -14.797 -5.246 -4.129 1 93.81 192 VAL B C 1
ATOM 4191 O O . VAL B 1 192 ? -15.969 -4.992 -3.844 1 93.81 192 VAL B O 1
ATOM 4194 N N . ARG B 1 193 ? -13.977 -4.32 -4.582 1 91 193 ARG B N 1
ATOM 4195 C CA . ARG B 1 193 ? -14.344 -2.906 -4.617 1 91 193 ARG B CA 1
ATOM 4196 C C . ARG B 1 193 ? -14.961 -2.535 -5.957 1 91 193 ARG B C 1
ATOM 4198 O O . ARG B 1 193 ? -15.422 -1.404 -6.141 1 91 193 ARG B O 1
ATOM 4205 N N . SER B 1 194 ? -15.008 -3.445 -6.867 1 88.88 194 SER B N 1
ATOM 4206 C CA . SER B 1 194 ? -15.648 -3.283 -8.172 1 88.88 194 SER B CA 1
ATOM 4207 C C . SER B 1 194 ? -16.859 -4.211 -8.312 1 88.88 194 SER B C 1
ATOM 4209 O O . SER B 1 194 ? -16.734 -5.328 -8.812 1 88.88 194 SER B O 1
ATOM 4211 N N . LEU B 1 195 ? -18.047 -3.762 -7.922 1 92.56 195 LEU B N 1
ATOM 4212 C CA . LEU B 1 195 ? -19.25 -4.594 -7.93 1 92.56 195 LEU B CA 1
ATOM 4213 C C . LEU B 1 195 ? -20.25 -4.082 -8.945 1 92.56 195 LEU B C 1
ATOM 4215 O O . LEU B 1 195 ? -21.453 -4.012 -8.656 1 92.56 195 LEU B O 1
ATOM 4219 N N . HIS B 1 196 ? -19.75 -3.795 -10.078 1 90.06 196 HIS B N 1
ATOM 4220 C CA . HIS B 1 196 ? -20.656 -3.359 -11.141 1 90.06 196 HIS B CA 1
ATOM 4221 C C . HIS B 1 196 ? -21.578 -4.496 -11.578 1 90.06 196 HIS B C 1
ATOM 4223 O O . HIS B 1 196 ? -21.141 -5.652 -11.648 1 90.06 196 HIS B O 1
ATOM 4229 N N . PRO B 1 197 ? -22.766 -4.227 -11.938 1 92.75 197 PRO B N 1
ATOM 4230 C CA . PRO B 1 197 ? -23.75 -5.25 -12.312 1 92.75 197 PRO B CA 1
ATOM 4231 C C . PRO B 1 197 ? -23.25 -6.172 -13.422 1 92.75 197 PRO B C 1
ATOM 4233 O O . PRO B 1 197 ? -23.484 -7.383 -13.383 1 92.75 197 PRO B O 1
ATOM 4236 N N . GLU B 1 198 ? -22.578 -5.602 -14.359 1 92.56 198 GLU B N 1
ATOM 4237 C CA . GLU B 1 198 ? -22.062 -6.406 -15.469 1 92.56 198 GLU B CA 1
ATOM 4238 C C . GLU B 1 198 ? -21.047 -7.43 -14.984 1 92.56 198 GLU B C 1
ATOM 4240 O O . GLU B 1 198 ? -21.047 -8.578 -15.414 1 92.56 198 GLU B O 1
ATOM 4245 N N . ALA B 1 199 ? -20.172 -7.004 -14.102 1 92.44 199 ALA B N 1
ATOM 4246 C CA . ALA B 1 199 ? -19.188 -7.91 -13.539 1 92.44 199 ALA B CA 1
ATOM 4247 C C . ALA B 1 199 ? -19.844 -8.992 -12.688 1 92.44 199 ALA B C 1
ATOM 4249 O O . ALA B 1 199 ? -19.469 -10.164 -12.758 1 92.44 199 ALA B O 1
ATOM 4250 N N . LEU B 1 200 ? -20.828 -8.578 -11.984 1 94.94 200 LEU B N 1
ATOM 4251 C CA . LEU B 1 200 ? -21.531 -9.516 -11.117 1 94.94 200 LEU B CA 1
ATOM 4252 C C . LEU B 1 200 ? -22.281 -10.562 -11.93 1 94.94 200 LEU B C 1
ATOM 4254 O O . LEU B 1 200 ? -22.25 -11.75 -11.602 1 94.94 200 LEU B O 1
ATOM 4258 N N . ALA B 1 201 ? -22.891 -10.141 -12.984 1 95.88 201 ALA B N 1
ATOM 4259 C CA . ALA B 1 201 ? -23.609 -11.07 -13.859 1 95.88 201 ALA B CA 1
ATOM 4260 C C . ALA B 1 201 ? -22.656 -12.055 -14.523 1 95.88 201 ALA B C 1
ATOM 4262 O O . ALA B 1 201 ? -22.938 -13.25 -14.594 1 95.88 201 ALA B O 1
ATOM 4263 N N . ALA B 1 202 ? -21.578 -11.516 -14.992 1 95.5 202 ALA B N 1
ATOM 4264 C CA . ALA B 1 202 ? -20.562 -12.367 -15.617 1 95.5 202 ALA B CA 1
ATOM 4265 C C . ALA B 1 202 ? -20.016 -13.391 -14.617 1 95.5 202 ALA B C 1
ATOM 4267 O O . ALA B 1 202 ? -19.828 -14.562 -14.953 1 95.5 202 ALA B O 1
ATOM 4268 N N . PHE B 1 203 ? -19.844 -12.93 -13.453 1 96.81 203 PHE B N 1
ATOM 4269 C CA . PHE B 1 203 ? -19.312 -13.805 -12.414 1 96.81 203 PHE B CA 1
ATOM 4270 C C . PHE B 1 203 ? -20.328 -14.883 -12.047 1 96.81 203 PHE B C 1
ATOM 4272 O O . PHE B 1 203 ? -19.969 -16.047 -11.883 1 96.81 203 PHE B O 1
ATOM 4279 N N . ASP B 1 204 ? -21.5 -14.492 -11.922 1 96.81 204 ASP B N 1
ATOM 4280 C CA . ASP B 1 204 ? -22.578 -15.43 -11.641 1 96.81 204 ASP B CA 1
ATOM 4281 C C . ASP B 1 204 ? -22.625 -16.531 -12.695 1 96.81 204 ASP B C 1
ATOM 4283 O O . ASP B 1 204 ? -22.781 -17.719 -12.359 1 96.81 204 ASP B O 1
ATOM 4287 N N . ALA B 1 205 ? -22.5 -16.156 -13.898 1 97.19 205 ALA B N 1
ATOM 4288 C CA . ALA B 1 205 ? -22.531 -17.109 -14.992 1 97.19 205 ALA B CA 1
ATOM 4289 C C . ALA B 1 205 ? -21.359 -18.094 -14.883 1 97.19 205 ALA B C 1
ATOM 4291 O O . ALA B 1 205 ? -21.531 -19.297 -15.055 1 97.19 205 ALA B O 1
ATOM 4292 N N . LEU B 1 206 ? -20.203 -17.609 -14.57 1 97.56 206 LEU B N 1
ATOM 4293 C CA . LEU B 1 206 ? -19.016 -18.453 -14.438 1 97.56 206 LEU B CA 1
ATOM 42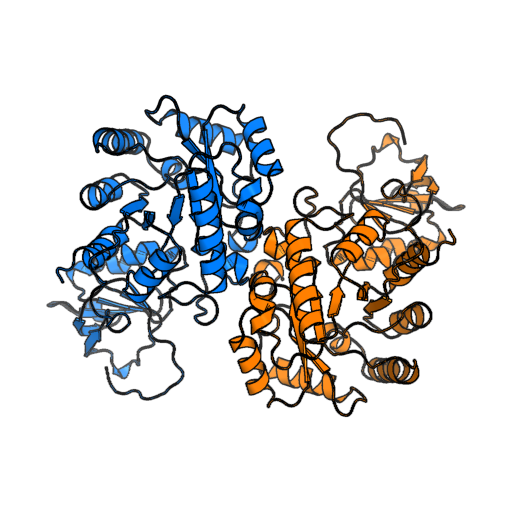94 C C . LEU B 1 206 ? -19.172 -19.422 -13.273 1 97.56 206 LEU B C 1
ATOM 4296 O O . LEU B 1 206 ? -18.859 -20.609 -13.414 1 97.56 206 LEU B O 1
ATOM 4300 N N . VAL B 1 207 ? -19.672 -18.938 -12.156 1 98.06 207 VAL B N 1
ATOM 4301 C CA . VAL B 1 207 ? -19.844 -19.781 -10.977 1 98.06 207 VAL B CA 1
ATOM 4302 C C . VAL B 1 207 ? -20.891 -20.859 -11.258 1 98.06 207 VAL B C 1
ATOM 4304 O O . VAL B 1 207 ? -20.766 -22 -10.797 1 98.06 207 VAL B O 1
ATOM 4307 N N . GLY B 1 208 ? -21.875 -20.5 -12.031 1 97.12 208 GLY B N 1
ATOM 4308 C CA . GLY B 1 208 ? -22.922 -21.438 -12.391 1 97.12 208 GLY B CA 1
ATOM 4309 C C . GLY B 1 208 ? -22.422 -22.641 -13.156 1 97.12 208 GLY B C 1
ATOM 4310 O O . GLY B 1 208 ? -23.094 -23.672 -13.188 1 97.12 208 GLY B O 1
ATOM 4311 N N . GLU B 1 209 ? -21.312 -22.516 -13.781 1 97.56 209 GLU B N 1
ATOM 4312 C CA . GLU B 1 209 ? -20.734 -23.609 -14.57 1 97.56 209 GLU B CA 1
ATOM 4313 C C . GLU B 1 209 ? -20.031 -24.609 -13.688 1 97.56 209 GLU B C 1
ATOM 4315 O O . GLU B 1 209 ? -19.703 -25.719 -14.125 1 97.56 209 GLU B O 1
ATOM 4320 N N . CYS B 1 210 ? -19.734 -24.219 -12.453 1 96.81 210 CYS B N 1
ATOM 4321 C CA . CYS B 1 210 ? -19.109 -25.109 -11.5 1 96.81 210 CYS B CA 1
ATOM 4322 C C . CYS B 1 210 ? -20.016 -26.297 -11.164 1 96.81 210 CYS B C 1
ATOM 4324 O O . CYS B 1 210 ? -21.203 -26.094 -10.859 1 96.81 210 CYS B O 1
ATOM 4326 N N . PRO B 1 211 ? -19.5 -27.516 -11.203 1 95.94 211 PRO B N 1
ATOM 4327 C CA . PRO B 1 211 ? -20.359 -28.688 -10.961 1 95.94 211 PRO B CA 1
ATOM 4328 C C . PRO B 1 211 ? -20.703 -28.859 -9.484 1 95.94 211 PRO B C 1
ATOM 4330 O O . PRO B 1 211 ? -21.531 -29.703 -9.141 1 95.94 211 PRO B O 1
ATOM 4333 N N . SER B 1 212 ? -20.266 -28.047 -8.625 1 92.5 212 SER B N 1
ATOM 4334 C CA . SER B 1 212 ? -20.578 -28.125 -7.207 1 92.5 212 SER B CA 1
ATOM 4335 C C . SER B 1 212 ? -21.953 -27.531 -6.914 1 92.5 212 SER B C 1
ATOM 4337 O O . SER B 1 212 ? -22.328 -26.5 -7.488 1 92.5 212 SER B O 1
ATOM 4339 N N . GLY B 1 213 ? -22.672 -28.203 -5.996 1 90.19 213 GLY B N 1
ATOM 4340 C CA . GLY B 1 213 ? -23.938 -27.656 -5.523 1 90.19 213 GLY B CA 1
ATOM 4341 C C . GLY B 1 213 ? -23.75 -26.531 -4.523 1 90.19 213 GLY B C 1
ATOM 4342 O O . GLY B 1 213 ? -24.703 -25.828 -4.188 1 90.19 213 GLY B O 1
ATOM 4343 N N . ASP B 1 214 ? -22.578 -26.375 -4.059 1 94.56 214 ASP B N 1
ATOM 4344 C CA . ASP B 1 214 ? -22.234 -25.359 -3.07 1 94.56 214 ASP B CA 1
ATOM 4345 C C . ASP B 1 214 ? -20.875 -24.734 -3.369 1 94.56 214 ASP B C 1
ATOM 4347 O O . ASP B 1 214 ? -19.922 -24.906 -2.6 1 94.56 214 ASP B O 1
ATOM 4351 N N . PRO B 1 215 ? -20.828 -23.938 -4.473 1 97.19 215 PRO B N 1
ATOM 4352 C CA . PRO B 1 215 ? -19.531 -23.391 -4.902 1 97.19 215 PRO B CA 1
ATOM 4353 C C . PRO B 1 215 ? -18.922 -22.453 -3.875 1 97.19 215 PRO B C 1
ATOM 4355 O O . PRO B 1 215 ? -19.641 -21.75 -3.168 1 97.19 215 PRO B O 1
ATOM 4358 N N . LEU B 1 216 ? -17.625 -22.516 -3.756 1 98.31 216 LEU B N 1
ATOM 4359 C CA . LEU B 1 216 ? -16.828 -21.625 -2.92 1 98.31 216 LEU B CA 1
ATOM 4360 C C . LEU B 1 216 ? -16.25 -20.484 -3.75 1 98.31 216 LEU B C 1
ATOM 4362 O O . LEU B 1 216 ? -15.633 -20.719 -4.789 1 98.31 216 LEU B O 1
ATOM 4366 N N . VAL B 1 217 ? -16.5 -19.234 -3.264 1 98.44 217 VAL B N 1
ATOM 4367 C CA . VAL B 1 217 ? -16.016 -18.031 -3.943 1 98.44 217 VAL B CA 1
ATOM 4368 C C . VAL B 1 217 ? -15.016 -17.312 -3.049 1 98.44 217 VAL B C 1
ATOM 4370 O O . VAL B 1 217 ? -15.242 -17.156 -1.846 1 98.44 217 VAL B O 1
ATOM 4373 N N . VAL B 1 218 ? -13.93 -16.859 -3.668 1 98.62 218 VAL B N 1
ATOM 4374 C CA . VAL B 1 218 ? -12.898 -16.156 -2.914 1 98.62 218 VAL B CA 1
ATOM 4375 C C . VAL B 1 218 ? -12.898 -14.68 -3.289 1 98.62 218 VAL B C 1
ATOM 4377 O O . VAL B 1 218 ? -12.914 -14.336 -4.473 1 98.62 218 VAL B O 1
ATOM 4380 N N . LEU B 1 219 ? -12.852 -13.805 -2.277 1 97.88 219 LEU B N 1
ATOM 4381 C CA . LEU B 1 219 ? -12.875 -12.359 -2.498 1 97.88 219 LEU B CA 1
ATOM 4382 C C . LEU B 1 219 ? -11.469 -11.773 -2.412 1 97.88 219 LEU B C 1
ATOM 4384 O O . LEU B 1 219 ? -10.805 -11.891 -1.381 1 97.88 219 LEU B O 1
ATOM 4388 N N . PRO B 1 220 ? -11.07 -11.141 -3.502 1 96.5 220 PRO B N 1
ATOM 4389 C CA . PRO B 1 220 ? -9.766 -10.477 -3.467 1 96.5 220 PRO B CA 1
ATOM 4390 C C . PRO B 1 220 ? -9.844 -9.047 -2.947 1 96.5 220 PRO B C 1
ATOM 4392 O O . PRO B 1 220 ? -10.898 -8.414 -3.023 1 96.5 220 PRO B O 1
ATOM 4395 N N . MET B 1 221 ? -8.82 -8.531 -2.328 1 94 221 MET B N 1
ATOM 4396 C CA . MET B 1 221 ? -8.562 -7.129 -2.004 1 94 221 MET B CA 1
ATOM 4397 C C . MET B 1 221 ? -9.477 -6.648 -0.882 1 94 221 MET B C 1
ATOM 4399 O O . MET B 1 221 ? -9.914 -5.5 -0.884 1 94 221 MET B O 1
ATOM 4403 N N . VAL B 1 222 ? -9.812 -7.5 -0.025 1 96.5 222 VAL B N 1
ATOM 4404 C CA . VAL B 1 222 ? -10.609 -7.113 1.135 1 96.5 222 VAL B CA 1
ATOM 4405 C C . VAL B 1 222 ? -9.734 -6.355 2.133 1 96.5 222 VAL B C 1
ATOM 4407 O O . VAL B 1 222 ? -8.578 -6.727 2.363 1 96.5 222 VAL B O 1
ATOM 4410 N N . SER B 1 223 ? -10.312 -5.285 2.736 1 96.75 223 SER B N 1
ATOM 4411 C CA . SER B 1 223 ? -9.617 -4.559 3.795 1 96.75 223 SER B CA 1
ATOM 4412 C C . SER B 1 223 ? -10.523 -4.336 5 1 96.75 223 SER B C 1
ATOM 4414 O O . SER B 1 223 ? -10.047 -4.02 6.094 1 96.75 223 SER B O 1
ATOM 4416 N N . ALA B 1 224 ? -11.836 -4.508 4.773 1 96.75 224 ALA B N 1
ATOM 4417 C CA . ALA B 1 224 ? -12.805 -4.25 5.836 1 96.75 224 ALA B CA 1
ATOM 4418 C C . ALA B 1 224 ? -14.008 -5.184 5.723 1 96.75 224 ALA B C 1
ATOM 4420 O O . ALA B 1 224 ? -14.352 -5.629 4.629 1 96.75 224 ALA B O 1
ATOM 4421 N N . ARG B 1 225 ? -14.656 -5.434 6.797 1 97.25 225 ARG B N 1
ATOM 4422 C CA . ARG B 1 225 ? -15.805 -6.328 6.852 1 97.25 225 ARG B CA 1
ATOM 4423 C C . ARG B 1 225 ? -16.938 -5.816 5.977 1 97.25 225 ARG B C 1
ATOM 4425 O O . ARG B 1 225 ? -17.672 -6.602 5.359 1 97.25 225 ARG B O 1
ATOM 4432 N N . GLN B 1 226 ? -17.062 -4.512 5.918 1 96.94 226 GLN B N 1
ATOM 4433 C CA . GLN B 1 226 ? -18.141 -3.896 5.16 1 96.94 226 GLN B CA 1
ATOM 4434 C C . GLN B 1 226 ? -18.047 -4.234 3.678 1 96.94 226 GLN B C 1
ATOM 4436 O O . GLN B 1 226 ? -19.047 -4.301 2.979 1 96.94 226 GLN B O 1
ATOM 4441 N N . GLU B 1 227 ? -16.875 -4.441 3.211 1 96.94 227 GLU B N 1
ATOM 4442 C CA . GLU B 1 227 ? -16.688 -4.82 1.813 1 96.94 227 GLU B CA 1
ATOM 4443 C C . GLU B 1 227 ? -17.219 -6.223 1.545 1 96.94 227 GLU B C 1
ATOM 4445 O O . GLU B 1 227 ? -17.797 -6.484 0.487 1 96.94 227 GLU B O 1
ATOM 4450 N N . ILE B 1 228 ? -17.016 -7.102 2.496 1 97.94 228 ILE B N 1
ATOM 4451 C CA . ILE B 1 228 ? -17.547 -8.453 2.406 1 97.94 228 ILE B CA 1
ATOM 4452 C C . ILE B 1 228 ? -19.078 -8.398 2.408 1 97.94 228 ILE B C 1
ATOM 4454 O O . ILE B 1 228 ? -19.734 -9.016 1.567 1 97.94 228 ILE B O 1
ATOM 4458 N N . SER B 1 229 ? -19.609 -7.566 3.295 1 97.25 229 SER B N 1
ATOM 4459 C CA . SER B 1 229 ? -21.062 -7.422 3.404 1 97.25 229 SER B CA 1
ATOM 4460 C C . SER B 1 229 ? -21.656 -6.859 2.119 1 97.25 229 SER B C 1
ATOM 4462 O O . SER B 1 229 ? -22.75 -7.266 1.703 1 97.25 229 SER B O 1
ATOM 4464 N N . ALA B 1 230 ? -20.938 -5.922 1.531 1 96.44 230 ALA B N 1
ATOM 4465 C CA . ALA B 1 230 ? -21.406 -5.332 0.279 1 96.44 230 ALA B CA 1
ATOM 4466 C C . ALA B 1 230 ? -21.484 -6.383 -0.825 1 96.44 230 ALA B C 1
ATOM 4468 O O . ALA B 1 230 ? -22.453 -6.41 -1.596 1 96.44 230 ALA B O 1
ATOM 4469 N N . PHE B 1 231 ? -20.531 -7.234 -0.93 1 97.12 231 PHE B N 1
ATOM 4470 C CA . PHE B 1 231 ? -20.531 -8.305 -1.925 1 97.12 231 PHE B CA 1
ATOM 4471 C C . PHE B 1 231 ? -21.672 -9.281 -1.673 1 97.12 231 PHE B C 1
ATOM 4473 O O . PHE B 1 231 ? -22.375 -9.664 -2.604 1 97.12 231 PHE B O 1
ATOM 4480 N N . VAL B 1 232 ? -21.875 -9.695 -0.427 1 97.44 232 VAL B N 1
ATOM 4481 C CA . VAL B 1 232 ? -22.938 -10.625 -0.054 1 97.44 232 VAL B CA 1
ATOM 4482 C C . VAL B 1 232 ? -24.297 -10.031 -0.427 1 97.44 232 VAL B C 1
ATOM 4484 O O . VAL B 1 232 ? -25.141 -10.719 -1.007 1 97.44 232 VAL B O 1
ATOM 4487 N N . ALA B 1 233 ? -24.406 -8.75 -0.128 1 97 233 ALA B N 1
ATOM 4488 C CA . ALA B 1 233 ? -25.656 -8.086 -0.459 1 97 233 ALA B CA 1
ATOM 4489 C C . ALA B 1 233 ? -25.875 -8.055 -1.969 1 97 233 ALA B C 1
ATOM 4491 O O . ALA B 1 233 ? -26.984 -8.328 -2.443 1 97 233 ALA B O 1
ATOM 4492 N N . ALA B 1 234 ? -24.844 -7.77 -2.723 1 95.94 234 ALA B N 1
ATOM 4493 C CA . ALA B 1 234 ? -24.938 -7.625 -4.176 1 95.94 234 ALA B CA 1
ATOM 4494 C C . ALA B 1 234 ? -25.203 -8.969 -4.84 1 95.94 234 ALA B C 1
ATOM 4496 O O . ALA B 1 234 ? -25.781 -9.023 -5.93 1 95.94 234 ALA B O 1
ATOM 4497 N N . THR B 1 235 ? -24.844 -10.094 -4.18 1 96 235 THR B N 1
ATOM 4498 C CA . THR B 1 235 ? -24.953 -11.406 -4.809 1 96 235 THR B CA 1
ATOM 4499 C C . THR B 1 235 ? -26.062 -12.227 -4.152 1 96 235 THR B C 1
ATOM 4501 O O . THR B 1 235 ? -26.297 -13.375 -4.535 1 96 235 THR B O 1
ATOM 4504 N N . GLY B 1 236 ? -26.688 -11.734 -3.117 1 94.88 236 GLY B N 1
ATOM 4505 C CA . GLY B 1 236 ? -27.766 -12.422 -2.426 1 94.88 236 GLY B CA 1
ATOM 4506 C C . GLY B 1 236 ? -27.281 -13.492 -1.471 1 94.88 236 GLY B C 1
ATOM 4507 O O . GLY B 1 236 ? -28.031 -14.406 -1.116 1 94.88 236 GLY B O 1
ATOM 4508 N N . GLY B 1 237 ? -26.031 -13.508 -1.206 1 94.19 237 GLY B N 1
ATOM 4509 C CA . GLY B 1 237 ? -25.453 -14.43 -0.238 1 94.19 237 GLY B CA 1
ATOM 4510 C C . GLY B 1 237 ? -25.562 -15.883 -0.667 1 94.19 237 GLY B C 1
ATOM 4511 O O . GLY B 1 237 ? -25.781 -16.766 0.166 1 94.19 237 GLY B O 1
ATOM 4512 N N . ARG B 1 238 ? -25.328 -16.188 -1.901 1 92.25 238 ARG B N 1
ATOM 4513 C CA . ARG B 1 238 ? -25.641 -17.5 -2.438 1 92.25 238 ARG B CA 1
ATOM 4514 C C . ARG B 1 238 ? -24.438 -18.422 -2.371 1 92.25 238 ARG B C 1
ATOM 4516 O O . ARG B 1 238 ? -24.562 -19.641 -2.518 1 92.25 238 ARG B O 1
ATOM 4523 N N . TRP B 1 239 ? -23.312 -17.906 -2.082 1 96.75 239 TRP B N 1
ATOM 4524 C CA . TRP B 1 239 ? -22.109 -18.719 -2.168 1 96.75 239 TRP B CA 1
ATOM 4525 C C . TRP B 1 239 ? -21.391 -18.781 -0.824 1 96.75 239 TRP B C 1
ATOM 4527 O O . TRP B 1 239 ? -21.484 -17.828 -0.031 1 96.75 239 TRP B O 1
ATOM 4537 N N . ARG B 1 240 ? -20.734 -19.906 -0.552 1 97.44 240 ARG B N 1
ATOM 4538 C CA . ARG B 1 240 ? -19.719 -19.891 0.486 1 97.44 240 ARG B CA 1
ATOM 4539 C C . ARG B 1 240 ? -18.578 -18.938 0.123 1 97.44 240 ARG B C 1
ATOM 4541 O O . ARG B 1 240 ? -18.25 -18.781 -1.054 1 97.44 240 ARG B O 1
ATOM 4548 N N . LEU B 1 241 ? -17.984 -18.359 1.232 1 98.31 241 LEU B N 1
ATOM 4549 C CA . LEU B 1 241 ? -17 -17.328 0.936 1 98.31 241 LEU B CA 1
ATOM 4550 C C . LEU B 1 241 ? -15.633 -17.719 1.495 1 98.31 241 LEU B C 1
ATOM 4552 O O . LEU B 1 241 ? -15.547 -18.328 2.561 1 98.31 241 LEU B O 1
ATOM 4556 N N . GLY B 1 242 ? -14.617 -17.453 0.727 1 98.69 242 GLY B N 1
ATOM 4557 C CA . GLY B 1 242 ? -13.234 -17.344 1.161 1 98.69 242 GLY B CA 1
ATOM 4558 C C . GLY B 1 242 ? -12.648 -15.969 0.96 1 98.69 242 GLY B C 1
ATOM 4559 O O . GLY B 1 242 ? -13.273 -15.102 0.353 1 98.69 242 GLY B O 1
ATOM 4560 N N . LEU B 1 243 ? -11.5 -15.797 1.544 1 98.69 243 LEU B N 1
ATOM 4561 C CA . LEU B 1 243 ? -10.875 -14.484 1.459 1 98.69 243 LEU B CA 1
ATOM 4562 C C . LEU B 1 243 ? -9.438 -14.594 0.962 1 98.69 243 LEU B C 1
ATOM 4564 O O . LEU B 1 243 ? -8.711 -15.516 1.347 1 98.69 243 LEU B O 1
ATOM 4568 N N . ASP B 1 244 ? -9.141 -13.695 0.072 1 97.38 244 ASP B N 1
ATOM 4569 C CA . ASP B 1 244 ? -7.762 -13.508 -0.357 1 97.38 244 ASP B CA 1
ATOM 4570 C C . ASP B 1 244 ? -7.105 -12.352 0.393 1 97.38 244 ASP B C 1
ATOM 4572 O O . ASP B 1 244 ? -7.445 -11.188 0.172 1 97.38 244 ASP B O 1
ATOM 4576 N N . ILE B 1 245 ? -6.191 -12.664 1.249 1 98.06 245 ILE B N 1
ATOM 4577 C CA . ILE B 1 245 ? -5.484 -11.672 2.051 1 98.06 245 ILE B CA 1
ATOM 4578 C C . ILE B 1 245 ? -4.355 -11.055 1.229 1 98.06 245 ILE B C 1
ATOM 4580 O O . ILE B 1 245 ? -3.279 -11.641 1.099 1 98.06 245 ILE B O 1
ATOM 4584 N N . ALA B 1 246 ? -4.641 -9.82 0.719 1 96.5 246 ALA B N 1
ATOM 4585 C CA . ALA B 1 246 ? -3.713 -9.156 -0.191 1 96.5 246 ALA B CA 1
ATOM 4586 C C . ALA B 1 246 ? -3.355 -7.762 0.313 1 96.5 246 ALA B C 1
ATOM 4588 O O . ALA B 1 246 ? -2.51 -7.082 -0.273 1 96.5 246 ALA B O 1
ATOM 4589 N N . THR B 1 247 ? -3.986 -7.301 1.371 1 96.69 247 THR B N 1
ATOM 4590 C CA . THR B 1 247 ? -3.734 -5.984 1.947 1 96.69 247 THR B CA 1
ATOM 4591 C C . THR B 1 247 ? -3.223 -6.109 3.379 1 96.69 247 THR B C 1
ATOM 4593 O O . THR B 1 247 ? -3.58 -7.047 4.094 1 96.69 247 THR B O 1
ATOM 4596 N N . PRO B 1 248 ? -2.404 -5.145 3.766 1 98 248 PRO B N 1
ATOM 4597 C CA . PRO B 1 248 ? -1.977 -5.168 5.168 1 98 248 PRO B CA 1
ATOM 4598 C C . PRO B 1 248 ? -3.148 -5.094 6.145 1 98 248 PRO B C 1
ATOM 4600 O O . PRO B 1 248 ? -3.129 -5.75 7.188 1 98 248 PRO B O 1
ATOM 4603 N N . ALA B 1 249 ? -4.148 -4.348 5.801 1 98.44 249 ALA B N 1
ATOM 4604 C CA . ALA B 1 249 ? -5.316 -4.238 6.668 1 98.44 249 ALA B CA 1
ATOM 4605 C C . ALA B 1 249 ? -5.977 -5.598 6.875 1 98.44 249 ALA B C 1
ATOM 4607 O O . ALA B 1 249 ? -6.324 -5.961 8 1 98.44 249 ALA B O 1
ATOM 4608 N N . ALA B 1 250 ? -6.133 -6.332 5.824 1 98.31 250 ALA B N 1
ATOM 4609 C CA . ALA B 1 250 ? -6.754 -7.652 5.918 1 98.31 250 ALA B CA 1
ATOM 4610 C C . ALA B 1 250 ? -5.898 -8.602 6.742 1 98.31 250 ALA B C 1
ATOM 4612 O O . ALA B 1 250 ? -6.418 -9.375 7.551 1 98.31 250 ALA B O 1
ATOM 4613 N N . ALA B 1 251 ? -4.602 -8.531 6.484 1 98.69 251 ALA B N 1
ATOM 4614 C CA . ALA B 1 251 ? -3.701 -9.414 7.219 1 98.69 251 ALA B CA 1
ATOM 4615 C C . ALA B 1 251 ? -3.74 -9.117 8.711 1 98.69 251 ALA B C 1
ATOM 4617 O O . ALA B 1 251 ? -3.873 -10.023 9.531 1 98.69 251 ALA B O 1
ATOM 4618 N N . LEU B 1 252 ? -3.668 -7.859 9.039 1 98.31 252 LEU B N 1
ATOM 4619 C CA . LEU B 1 252 ? -3.65 -7.43 10.43 1 98.31 252 LEU B CA 1
ATOM 4620 C C . LEU B 1 252 ? -4.996 -7.695 11.102 1 98.31 252 LEU B C 1
ATOM 4622 O O . LEU B 1 252 ? -5.043 -8.102 12.266 1 98.31 252 LEU B O 1
ATOM 4626 N N . GLY B 1 253 ? -6.051 -7.5 10.375 1 97.69 253 GLY B N 1
ATOM 4627 C CA . GLY B 1 253 ? -7.391 -7.625 10.93 1 97.69 253 GLY B CA 1
ATOM 4628 C C . GLY B 1 253 ? -8.055 -8.945 10.586 1 97.69 253 GLY B C 1
ATOM 4629 O O . GLY B 1 253 ? -9.281 -9.062 10.641 1 97.69 253 GLY B O 1
ATOM 4630 N N . VAL B 1 254 ? -7.344 -9.93 10.258 1 98.31 254 VAL B N 1
ATOM 4631 C CA . VAL B 1 254 ? -7.871 -11.156 9.672 1 98.31 254 VAL B CA 1
ATOM 4632 C C . VAL B 1 254 ? -8.836 -11.82 10.648 1 98.31 254 VAL B C 1
ATOM 4634 O O . VAL B 1 254 ? -9.844 -12.406 10.242 1 98.31 254 VAL B O 1
ATOM 4637 N N . ALA B 1 255 ? -8.633 -11.727 11.914 1 97.56 255 ALA B N 1
ATOM 4638 C CA . ALA B 1 255 ? -9.484 -12.352 12.922 1 97.56 255 ALA B CA 1
ATOM 4639 C C . ALA B 1 255 ? -10.914 -11.812 12.844 1 97.56 255 ALA B C 1
ATOM 4641 O O . ALA B 1 255 ? -11.875 -12.547 13.07 1 97.56 255 ALA B O 1
ATOM 4642 N N . ASP B 1 256 ? -11.008 -10.555 12.5 1 96 256 ASP B N 1
ATOM 4643 C CA . ASP B 1 256 ? -12.32 -9.906 12.445 1 96 256 ASP B CA 1
ATOM 4644 C C . ASP B 1 256 ? -12.977 -10.117 11.086 1 96 256 ASP B C 1
ATOM 4646 O O . ASP B 1 256 ? -14.164 -9.828 10.914 1 96 256 ASP B O 1
ATOM 4650 N N . LEU B 1 257 ? -12.281 -10.625 10.148 1 97.94 257 LEU B N 1
ATOM 4651 C CA . LEU B 1 257 ? -12.781 -10.727 8.781 1 97.94 257 LEU B CA 1
ATOM 4652 C C . LEU B 1 257 ? -13.273 -12.141 8.484 1 97.94 257 LEU B C 1
ATOM 4654 O O . LEU B 1 257 ? -14.047 -12.352 7.551 1 97.94 257 LEU B O 1
ATOM 4658 N N . VAL B 1 258 ? -12.891 -13.117 9.273 1 97.44 258 VAL B N 1
ATOM 4659 C CA . VAL B 1 258 ? -12.969 -14.5 8.805 1 97.44 258 VAL B CA 1
ATOM 4660 C C . VAL B 1 258 ? -14.211 -15.172 9.398 1 97.44 258 VAL B C 1
ATOM 4662 O O . VAL B 1 258 ? -14.344 -16.391 9.344 1 97.44 258 VAL B O 1
ATOM 4665 N N . ASP B 1 259 ? -15.094 -14.242 9.875 1 93.25 259 ASP B N 1
ATOM 4666 C CA . ASP B 1 259 ? -16.359 -14.836 10.305 1 93.25 259 ASP B CA 1
ATOM 4667 C C . ASP B 1 259 ? -17.094 -15.477 9.125 1 93.25 259 ASP B C 1
ATOM 4669 O O . ASP B 1 259 ? -17.344 -14.812 8.117 1 93.25 259 ASP B O 1
ATOM 4673 N N . ASP B 1 260 ? -17.297 -16.719 8.93 1 91.88 260 ASP B N 1
ATOM 4674 C CA . ASP B 1 260 ? -17.953 -17.484 7.875 1 91.88 260 ASP B CA 1
ATOM 4675 C C . ASP B 1 260 ? -17.031 -17.688 6.684 1 91.88 260 ASP B C 1
ATOM 4677 O O . ASP B 1 260 ? -17.484 -17.766 5.539 1 91.88 260 ASP B O 1
ATOM 4681 N N . CYS B 1 261 ? -15.852 -17.578 6.91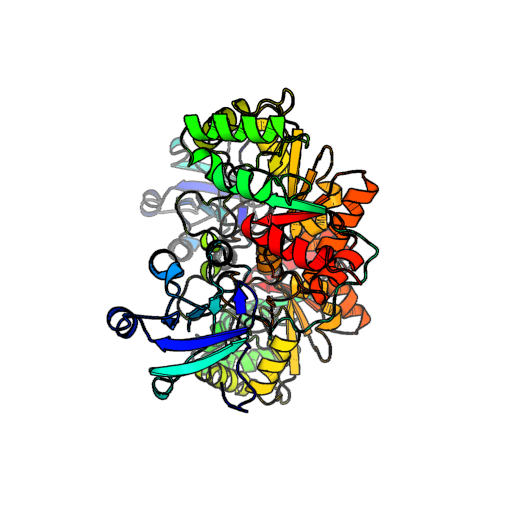4 1 97.75 261 CYS B N 1
ATOM 4682 C CA . CYS B 1 261 ? -14.852 -17.828 5.887 1 97.75 261 CYS B CA 1
ATOM 4683 C C . CYS B 1 261 ? -14.539 -19.312 5.773 1 97.75 261 CYS B C 1
ATOM 4685 O O . CYS B 1 261 ? -14.312 -19.984 6.781 1 97.75 261 CYS B O 1
ATOM 4687 N N . HIS B 1 262 ? -14.469 -19.828 4.559 1 98.19 262 HIS B N 1
ATOM 4688 C CA . HIS B 1 262 ? -14.289 -21.266 4.359 1 98.19 262 HIS B CA 1
ATOM 4689 C C . HIS B 1 262 ? -12.93 -21.562 3.744 1 98.19 262 HIS B C 1
ATOM 4691 O O . HIS B 1 262 ? -12.508 -22.734 3.686 1 98.19 262 HIS B O 1
ATOM 4697 N N . LEU B 1 263 ? -12.258 -20.625 3.289 1 98.69 263 LEU B N 1
ATOM 4698 C CA . LEU B 1 263 ? -10.906 -20.719 2.752 1 98.69 263 LEU B CA 1
ATOM 4699 C C . LEU B 1 263 ? -10.164 -19.391 2.902 1 98.69 263 LEU B C 1
ATOM 4701 O O . LEU B 1 263 ? -10.648 -18.359 2.457 1 98.69 263 LEU B O 1
ATOM 4705 N N . LEU B 1 264 ? -9.047 -19.469 3.572 1 98.75 264 LEU B N 1
ATOM 4706 C CA . LEU B 1 264 ? -8.188 -18.297 3.674 1 98.75 264 LEU B CA 1
ATOM 4707 C C . LEU B 1 264 ? -6.969 -18.438 2.766 1 98.75 264 LEU B C 1
ATOM 4709 O O . LEU B 1 264 ? -6.191 -19.391 2.902 1 98.75 264 LEU B O 1
ATOM 4713 N N . ARG B 1 265 ? -6.883 -17.531 1.852 1 98.5 265 ARG B N 1
ATOM 4714 C CA . ARG B 1 265 ? -5.723 -17.484 0.97 1 98.5 265 ARG B CA 1
ATOM 4715 C C . ARG B 1 265 ? -4.879 -16.234 1.254 1 98.5 265 ARG B C 1
ATOM 4717 O O . ARG B 1 265 ? -5.418 -15.141 1.422 1 98.5 265 ARG B O 1
ATOM 4724 N N . VAL B 1 266 ? -3.605 -16.438 1.354 1 98.56 266 VAL B N 1
ATOM 4725 C CA . VAL B 1 266 ? -2.713 -15.289 1.474 1 98.56 266 VAL B CA 1
ATOM 4726 C C . VAL B 1 266 ? -1.974 -15.07 0.156 1 98.56 266 VAL B C 1
ATOM 4728 O O . VAL B 1 266 ? -1.203 -15.922 -0.281 1 98.56 266 VAL B O 1
ATOM 4731 N N . SER B 1 267 ? -2.252 -13.969 -0.477 1 96.62 267 SER B N 1
ATOM 4732 C CA . SER B 1 267 ? -1.575 -13.602 -1.717 1 96.62 267 SER B CA 1
ATOM 4733 C C . SER B 1 267 ? -0.268 -12.867 -1.437 1 96.62 267 SER B C 1
ATOM 4735 O O . SER B 1 267 ? -0.255 -11.648 -1.295 1 96.62 267 SER B O 1
ATOM 4737 N N . THR B 1 268 ? 0.801 -13.555 -1.491 1 96.94 268 THR B N 1
ATOM 4738 C CA . THR B 1 268 ? 2.062 -13.055 -0.963 1 96.94 268 THR B CA 1
ATOM 4739 C C . THR B 1 268 ? 2.588 -11.906 -1.822 1 96.94 268 THR B C 1
ATOM 4741 O O . THR B 1 268 ? 3.139 -10.93 -1.301 1 96.94 268 THR B O 1
ATOM 4744 N N . ALA B 1 269 ? 2.475 -12.031 -3.16 1 94.69 269 ALA B N 1
ATOM 4745 C CA . ALA B 1 269 ? 3.008 -10.992 -4.043 1 94.69 269 ALA B CA 1
ATOM 4746 C C . ALA B 1 269 ? 2.311 -9.656 -3.801 1 94.69 269 ALA B C 1
ATOM 4748 O O . ALA B 1 269 ? 2.969 -8.633 -3.604 1 94.69 269 ALA B O 1
ATOM 4749 N N . ASP B 1 270 ? 1.02 -9.695 -3.748 1 93.12 270 ASP B N 1
ATOM 4750 C CA . ASP B 1 270 ? 0.253 -8.484 -3.488 1 93.12 270 ASP B CA 1
ATOM 4751 C C . ASP B 1 270 ? 0.49 -7.977 -2.068 1 93.12 270 ASP B C 1
ATOM 4753 O O . ASP B 1 270 ? 0.704 -6.781 -1.855 1 93.12 270 ASP B O 1
ATOM 4757 N N . LEU B 1 271 ? 0.438 -8.875 -1.142 1 96.81 271 LEU B N 1
ATOM 4758 C CA . LEU B 1 271 ? 0.638 -8.477 0.249 1 96.81 271 LEU B CA 1
ATOM 4759 C C . LEU B 1 271 ? 2.002 -7.824 0.436 1 96.81 271 LEU B C 1
ATOM 4761 O O . LEU B 1 271 ? 2.115 -6.801 1.114 1 96.81 271 LEU B O 1
ATOM 4765 N N . ALA B 1 272 ? 2.988 -8.398 -0.169 1 96.38 272 ALA B N 1
ATOM 4766 C CA . ALA B 1 272 ? 4.344 -7.867 -0.041 1 96.38 272 ALA B CA 1
ATOM 4767 C C . ALA B 1 272 ? 4.441 -6.473 -0.65 1 96.38 272 ALA B C 1
ATOM 4769 O O . ALA B 1 272 ? 4.945 -5.543 -0.012 1 96.38 272 ALA B O 1
ATOM 4770 N N . GLN B 1 273 ? 3.965 -6.32 -1.906 1 94 273 GLN B N 1
ATOM 4771 C CA . GLN B 1 273 ? 4.027 -5.027 -2.58 1 94 273 GLN B CA 1
ATOM 4772 C C . GLN B 1 273 ? 3.33 -3.943 -1.762 1 94 273 GLN B C 1
ATOM 4774 O O . GLN B 1 273 ? 3.826 -2.82 -1.659 1 94 273 GLN B O 1
ATOM 4779 N N . HIS B 1 274 ? 2.207 -4.332 -1.154 1 94.12 274 HIS B N 1
ATOM 4780 C CA . HIS B 1 274 ? 1.423 -3.359 -0.401 1 94.12 274 HIS B CA 1
ATOM 4781 C C . HIS B 1 274 ? 2.062 -3.064 0.952 1 94.12 274 HIS B C 1
ATOM 4783 O O . HIS B 1 274 ? 1.958 -1.947 1.463 1 94.12 274 HIS B O 1
ATOM 4789 N N . THR B 1 275 ? 2.732 -4.004 1.511 1 96.81 275 THR B N 1
ATOM 4790 C CA . THR B 1 275 ? 3.338 -3.848 2.828 1 96.81 275 THR B CA 1
ATOM 4791 C C . THR B 1 275 ? 4.59 -2.975 2.75 1 96.81 275 THR B C 1
ATOM 4793 O O . THR B 1 275 ? 4.762 -2.059 3.557 1 96.81 275 THR B O 1
ATOM 4796 N N . VAL B 1 276 ? 5.363 -3.201 1.765 1 95.81 276 VAL B N 1
ATOM 4797 C CA . VAL B 1 276 ? 6.617 -2.463 1.655 1 95.81 276 VAL B CA 1
ATOM 4798 C C . VAL B 1 276 ? 6.418 -1.228 0.78 1 95.81 276 VAL B C 1
ATOM 4800 O O . VAL B 1 276 ? 7.297 -0.368 0.696 1 95.81 276 VAL B O 1
ATOM 4803 N N . VAL B 1 277 ? 5.301 -1.153 0.166 1 92.31 277 VAL B N 1
ATOM 4804 C CA . VAL B 1 277 ? 4.926 -0.055 -0.718 1 92.31 277 VAL B CA 1
ATOM 4805 C C . VAL B 1 277 ? 5.941 0.065 -1.852 1 92.31 277 VAL B C 1
ATOM 4807 O O . VAL B 1 277 ? 6.652 1.069 -1.954 1 92.31 277 VAL B O 1
ATOM 4810 N N . TRP B 1 278 ? 5.902 -0.907 -2.713 1 91.69 278 TRP B N 1
ATOM 4811 C CA . TRP B 1 278 ? 6.777 -0.979 -3.879 1 91.69 278 TRP B CA 1
ATOM 4812 C C . TRP B 1 278 ? 6.109 -1.74 -5.016 1 91.69 278 TRP B C 1
ATOM 4814 O O . TRP B 1 278 ? 5.477 -2.775 -4.793 1 91.69 278 TRP B O 1
ATOM 4824 N N . ASP B 1 279 ? 6.219 -1.178 -6.199 1 87.94 279 ASP B N 1
ATOM 4825 C CA . ASP B 1 279 ? 5.695 -1.864 -7.379 1 87.94 279 ASP B CA 1
ATOM 4826 C C . ASP B 1 279 ? 6.402 -3.199 -7.594 1 87.94 279 ASP B C 1
ATOM 4828 O O . ASP B 1 279 ? 7.586 -3.234 -7.934 1 87.94 279 ASP B O 1
ATOM 4832 N N . ARG B 1 280 ? 5.664 -4.242 -7.516 1 90.31 280 ARG B N 1
ATOM 4833 C CA . ARG B 1 280 ? 6.25 -5.578 -7.527 1 90.31 280 ARG B CA 1
ATOM 4834 C C . ARG B 1 280 ? 6.777 -5.93 -8.914 1 90.31 280 ARG B C 1
ATOM 4836 O O . ARG B 1 280 ? 7.461 -6.941 -9.086 1 90.31 280 ARG B O 1
ATOM 4843 N N . SER B 1 281 ? 6.484 -5.164 -9.953 1 88.56 281 SER B N 1
ATOM 4844 C CA . SER B 1 281 ? 7 -5.43 -11.297 1 88.56 281 SER B CA 1
ATOM 4845 C C . SER B 1 281 ? 8.406 -4.871 -11.469 1 88.56 281 SER B C 1
ATOM 4847 O O . SER B 1 281 ? 9.086 -5.176 -12.453 1 88.56 281 SER B O 1
ATOM 4849 N N . VAL B 1 282 ? 8.82 -4.098 -10.523 1 89.31 282 VAL B N 1
ATOM 4850 C CA . VAL B 1 282 ? 10.148 -3.492 -10.578 1 89.31 282 VAL B CA 1
ATOM 4851 C C . VAL B 1 282 ? 11.062 -4.164 -9.555 1 89.31 282 VAL B C 1
ATOM 4853 O O . VAL B 1 282 ? 10.727 -4.242 -8.367 1 89.31 282 VAL B O 1
ATOM 4856 N N . ARG B 1 283 ? 12.195 -4.59 -9.969 1 92.81 283 ARG B N 1
ATOM 4857 C CA . ARG B 1 283 ? 13.117 -5.309 -9.102 1 92.81 283 ARG B CA 1
ATOM 4858 C C . ARG B 1 283 ? 13.625 -4.41 -7.977 1 92.81 283 ARG B C 1
ATOM 4860 O O . ARG B 1 283 ? 14.031 -3.271 -8.219 1 92.81 283 ARG B O 1
ATOM 4867 N N . ASN B 1 284 ? 13.57 -4.793 -6.805 1 93.88 284 ASN B N 1
ATOM 4868 C CA . ASN B 1 284 ? 14.148 -4.25 -5.582 1 93.88 284 ASN B CA 1
ATOM 4869 C C . ASN B 1 284 ? 14.422 -5.348 -4.559 1 93.88 284 ASN B C 1
ATOM 4871 O O . ASN B 1 284 ? 13.531 -5.738 -3.803 1 93.88 284 ASN B O 1
ATOM 4875 N N . ASP B 1 285 ? 15.648 -5.809 -4.508 1 94.75 285 ASP B N 1
ATOM 4876 C CA . ASP B 1 285 ? 15.977 -6.992 -3.719 1 94.75 285 ASP B CA 1
ATOM 4877 C C . ASP B 1 285 ? 15.977 -6.676 -2.225 1 94.75 285 ASP B C 1
ATOM 4879 O O . ASP B 1 285 ? 15.883 -7.582 -1.393 1 94.75 285 ASP B O 1
ATOM 4883 N N . VAL B 1 286 ? 16.156 -5.414 -1.927 1 94.69 286 VAL B N 1
ATOM 4884 C CA . VAL B 1 286 ? 16.125 -5.008 -0.525 1 94.69 286 VAL B CA 1
ATOM 4885 C C . VAL B 1 286 ? 14.703 -5.172 0.029 1 94.69 286 VAL B C 1
ATOM 4887 O O . VAL B 1 286 ? 14.516 -5.707 1.125 1 94.69 286 VAL B O 1
ATOM 4890 N N . LEU B 1 287 ? 13.742 -4.773 -0.732 1 96 287 LEU B N 1
ATOM 4891 C CA . LEU B 1 287 ? 12.359 -4.75 -0.271 1 96 287 LEU B CA 1
ATOM 4892 C C . LEU B 1 287 ? 11.648 -6.059 -0.614 1 96 287 LEU B C 1
ATOM 4894 O O . LEU B 1 287 ? 10.797 -6.527 0.147 1 96 287 LEU B O 1
ATOM 4898 N N . LEU B 1 288 ? 12.016 -6.605 -1.779 1 96.06 288 LEU B N 1
ATOM 4899 C CA . LEU B 1 288 ? 11.383 -7.812 -2.309 1 96.06 288 LEU B CA 1
ATOM 4900 C C . LEU B 1 288 ? 12.43 -8.797 -2.818 1 96.06 288 LEU B C 1
ATOM 4902 O O . LEU B 1 288 ? 12.594 -8.961 -4.031 1 96.06 288 LEU B O 1
ATOM 4906 N N . PRO B 1 289 ? 13.039 -9.469 -1.878 1 95.81 289 PRO B N 1
ATOM 4907 C CA . PRO B 1 289 ? 14.047 -10.438 -2.305 1 95.81 289 PRO B CA 1
ATOM 4908 C C . PRO B 1 289 ? 13.461 -11.578 -3.143 1 95.81 289 PRO B C 1
ATOM 4910 O O . PRO B 1 289 ? 12.344 -12.023 -2.877 1 95.81 289 PRO B O 1
ATOM 4913 N N . PRO B 1 290 ? 14.242 -12.039 -4.094 1 93.62 290 PRO B N 1
ATOM 4914 C CA . PRO B 1 290 ? 13.695 -13.023 -5.035 1 93.62 290 PRO B CA 1
ATOM 4915 C C . PRO B 1 290 ? 13.656 -14.438 -4.453 1 93.62 290 PRO B C 1
ATOM 4917 O O . PRO B 1 290 ? 12.992 -15.32 -5.008 1 93.62 290 PRO B O 1
ATOM 4920 N N . ASP B 1 291 ? 14.352 -14.75 -3.342 1 91.25 291 ASP B N 1
ATOM 4921 C CA . ASP B 1 291 ? 14.523 -16.141 -2.93 1 91.25 291 ASP B CA 1
ATOM 4922 C C . ASP B 1 291 ? 13.875 -16.391 -1.571 1 91.25 291 ASP B C 1
ATOM 4924 O O . ASP B 1 291 ? 13.883 -17.516 -1.075 1 91.25 291 ASP B O 1
ATOM 4928 N N . HIS B 1 292 ? 13.398 -15.383 -0.949 1 95.62 292 HIS B N 1
ATOM 4929 C CA . HIS B 1 292 ? 12.688 -15.516 0.321 1 95.62 292 HIS B CA 1
ATOM 4930 C C . HIS B 1 292 ? 11.727 -14.352 0.536 1 95.62 292 HIS B C 1
ATOM 4932 O O . HIS B 1 292 ? 11.75 -13.375 -0.22 1 95.62 292 HIS B O 1
ATOM 4938 N N . LEU B 1 293 ? 10.914 -14.539 1.495 1 97.25 293 LEU B N 1
ATOM 4939 C CA . LEU B 1 293 ? 9.969 -13.477 1.815 1 97.25 293 LEU B CA 1
ATOM 4940 C C . LEU B 1 293 ? 10.547 -12.516 2.846 1 97.25 293 LEU B C 1
ATOM 4942 O O . LEU B 1 293 ? 11.258 -12.938 3.764 1 97.25 293 LEU B O 1
ATOM 4946 N N . PRO B 1 294 ? 10.227 -11.203 2.668 1 96.81 294 PRO B N 1
ATOM 4947 C CA . PRO B 1 294 ? 10.641 -10.266 3.711 1 96.81 294 PRO B CA 1
ATOM 4948 C C . PRO B 1 294 ? 10.086 -10.625 5.086 1 96.81 294 PRO B C 1
ATOM 4950 O O . PRO B 1 294 ? 8.977 -11.148 5.195 1 96.81 294 PRO B O 1
ATOM 4953 N N . LEU B 1 295 ? 10.82 -10.281 6.102 1 96.06 295 LEU B N 1
ATOM 4954 C CA . LEU B 1 295 ? 10.477 -10.656 7.469 1 96.06 295 LEU B CA 1
ATOM 4955 C C . LEU B 1 295 ? 9.094 -10.141 7.844 1 96.06 295 LEU B C 1
ATOM 4957 O O . LEU B 1 295 ? 8.273 -10.883 8.391 1 96.06 295 LEU B O 1
ATOM 4961 N N . VAL B 1 296 ? 8.82 -8.875 7.555 1 97.31 296 VAL B N 1
ATOM 4962 C CA . VAL B 1 296 ? 7.555 -8.258 7.938 1 97.31 296 VAL B CA 1
ATOM 4963 C C . VAL B 1 296 ? 6.398 -8.969 7.242 1 97.31 296 VAL B C 1
ATOM 4965 O O . VAL B 1 296 ? 5.324 -9.141 7.824 1 97.31 296 VAL B O 1
ATOM 4968 N N . VAL B 1 297 ? 6.598 -9.398 6.066 1 98 297 VAL B N 1
ATOM 4969 C CA . VAL B 1 297 ? 5.582 -10.133 5.316 1 98 297 VAL B CA 1
ATOM 4970 C C . VAL B 1 297 ? 5.391 -11.523 5.922 1 98 297 VAL B C 1
ATOM 4972 O O . VAL B 1 297 ? 4.262 -11.977 6.098 1 98 297 VAL B O 1
ATOM 4975 N N . THR B 1 298 ? 6.477 -12.164 6.25 1 98.19 298 THR B N 1
ATOM 4976 C CA . THR B 1 298 ? 6.422 -13.477 6.883 1 98.19 298 THR B CA 1
ATOM 4977 C C . THR B 1 298 ? 5.633 -13.414 8.188 1 98.19 298 THR B C 1
ATOM 4979 O O . THR B 1 298 ? 4.848 -14.312 8.484 1 98.19 298 THR B O 1
ATOM 4982 N N . GLN B 1 299 ? 5.812 -12.367 8.906 1 97.75 299 GLN B N 1
ATOM 4983 C CA . GLN B 1 299 ? 5.105 -12.195 10.172 1 97.75 299 GLN B CA 1
ATOM 4984 C C . GLN B 1 299 ? 3.602 -12.055 9.938 1 97.75 299 GLN B C 1
ATOM 4986 O O . GLN B 1 299 ? 2.799 -12.594 10.703 1 97.75 299 GLN B O 1
ATOM 4991 N N . LEU B 1 300 ? 3.24 -11.336 8.953 1 98.56 300 LEU B N 1
ATOM 4992 C CA . LEU B 1 300 ? 1.831 -11.195 8.602 1 98.56 300 LEU B CA 1
ATOM 4993 C C . LEU B 1 300 ? 1.241 -12.539 8.18 1 98.56 300 LEU B C 1
ATOM 4995 O O . LEU B 1 300 ? 0.112 -12.867 8.547 1 98.56 300 LEU B O 1
ATOM 4999 N N . ILE B 1 301 ? 2.006 -13.273 7.414 1 98.56 301 ILE B N 1
ATOM 5000 C CA . ILE B 1 301 ? 1.596 -14.602 6.973 1 98.56 301 ILE B CA 1
ATOM 5001 C C . ILE B 1 301 ? 1.401 -15.516 8.188 1 98.56 301 ILE B C 1
ATOM 5003 O O . ILE B 1 301 ? 0.393 -16.219 8.289 1 98.56 301 ILE B O 1
ATOM 5007 N N . GLU B 1 302 ? 2.352 -15.461 9.055 1 98.5 302 GLU B N 1
ATOM 5008 C CA . GLU B 1 302 ? 2.283 -16.266 10.266 1 98.5 302 GLU B CA 1
ATOM 5009 C C . GLU B 1 302 ? 1.026 -15.953 11.07 1 98.5 302 GLU B C 1
ATOM 5011 O O . GLU B 1 302 ? 0.342 -16.859 11.547 1 98.5 302 GLU B O 1
ATOM 5016 N N . TRP B 1 303 ? 0.726 -14.703 11.18 1 98.31 303 TRP B N 1
ATOM 5017 C CA . TRP B 1 303 ? -0.469 -14.281 11.906 1 98.31 303 TRP B CA 1
ATOM 5018 C C . TRP B 1 303 ? -1.73 -14.805 11.227 1 98.31 303 TRP B C 1
ATOM 5020 O O . TRP B 1 303 ? -2.584 -15.414 11.875 1 98.31 303 TRP B O 1
ATOM 5030 N N . ALA B 1 304 ? -1.819 -14.617 9.977 1 98.38 304 ALA B N 1
ATOM 5031 C CA . ALA B 1 304 ? -2.98 -15.086 9.227 1 98.38 304 ALA B CA 1
ATOM 5032 C C . ALA B 1 304 ? -3.143 -16.594 9.352 1 98.38 304 ALA B C 1
ATOM 5034 O O . ALA B 1 304 ? -4.25 -17.094 9.578 1 98.38 304 ALA B O 1
ATOM 5035 N N . ALA B 1 305 ? -2.049 -17.297 9.219 1 98.06 305 ALA B N 1
ATOM 5036 C CA . ALA B 1 305 ? -2.068 -18.75 9.328 1 98.06 305 ALA B CA 1
ATOM 5037 C C . ALA B 1 305 ? -2.508 -19.188 10.719 1 98.06 305 ALA B C 1
ATOM 5039 O O . ALA B 1 305 ? -3.262 -20.156 10.867 1 98.06 305 ALA B O 1
ATOM 5040 N N . SER B 1 306 ? -2.037 -18.516 11.719 1 98.5 306 SER B N 1
ATOM 5041 C CA . SER B 1 306 ? -2.395 -18.844 13.094 1 98.5 306 SER B CA 1
ATOM 5042 C C . SER B 1 306 ? -3.887 -18.656 13.336 1 98.5 306 SER B C 1
ATOM 5044 O O . SER B 1 306 ? -4.52 -19.453 14.023 1 98.5 306 SER B O 1
ATOM 5046 N N . VAL B 1 307 ? -4.426 -17.578 12.812 1 98.44 307 VAL B N 1
ATOM 5047 C CA . VAL B 1 307 ? -5.852 -17.328 12.945 1 98.44 307 VAL B CA 1
ATOM 5048 C C . VAL B 1 307 ? -6.648 -18.406 12.219 1 98.44 307 VAL B C 1
ATOM 5050 O O . VAL B 1 307 ? -7.629 -18.922 12.758 1 98.44 307 VAL B O 1
ATOM 5053 N N . ALA B 1 308 ? -6.238 -18.719 11.031 1 98.31 308 ALA B N 1
ATOM 5054 C CA . ALA B 1 308 ? -6.91 -19.781 10.281 1 98.31 308 ALA B CA 1
ATOM 5055 C C . ALA B 1 308 ? -6.91 -21.094 11.055 1 98.31 308 ALA B C 1
ATOM 5057 O O . ALA B 1 308 ? -7.934 -21.766 11.148 1 98.31 308 ALA B O 1
ATOM 5058 N N . ALA B 1 309 ? -5.801 -21.453 11.633 1 97.69 309 ALA B N 1
ATOM 5059 C CA . ALA B 1 309 ? -5.672 -22.672 12.414 1 97.69 309 ALA B CA 1
ATOM 5060 C C . ALA B 1 309 ? -6.586 -22.656 13.633 1 97.69 309 ALA B C 1
ATOM 5062 O O . ALA B 1 309 ? -7.289 -23.625 13.914 1 97.69 309 ALA B O 1
ATOM 5063 N N . ALA B 1 310 ? -6.57 -21.547 14.297 1 97.88 310 ALA B N 1
ATOM 5064 C CA . ALA B 1 310 ? -7.375 -21.422 15.508 1 97.88 310 ALA B CA 1
ATOM 5065 C C . ALA B 1 310 ? -8.867 -21.531 15.195 1 97.88 310 ALA B C 1
ATOM 5067 O O . ALA B 1 310 ? -9.641 -22 16.031 1 97.88 310 ALA B O 1
ATOM 5068 N N . ARG B 1 311 ? -9.203 -21.188 14.016 1 97.62 311 ARG B N 1
ATOM 5069 C CA . ARG B 1 311 ? -10.609 -21.156 13.633 1 97.62 311 ARG B CA 1
ATOM 5070 C C . ARG B 1 311 ? -10.961 -22.359 12.75 1 97.62 311 ARG B C 1
ATOM 5072 O O . ARG B 1 311 ? -12.078 -22.453 12.234 1 97.62 311 ARG B O 1
ATOM 5079 N N . ASP B 1 312 ? -10.055 -23.219 12.477 1 97.5 312 ASP B N 1
ATOM 5080 C CA . ASP B 1 312 ? -10.219 -24.422 11.664 1 97.5 312 ASP B CA 1
ATOM 5081 C C . ASP B 1 312 ? -10.625 -24.062 10.234 1 97.5 312 ASP B C 1
ATOM 5083 O O . ASP B 1 312 ? -11.586 -24.625 9.695 1 97.5 312 ASP B O 1
ATOM 5087 N N . ILE B 1 313 ? -10.008 -23.047 9.742 1 98.25 313 ILE B N 1
ATOM 5088 C CA . ILE B 1 313 ? -10.203 -22.641 8.359 1 98.25 313 ILE B CA 1
ATOM 5089 C C . ILE B 1 313 ? -9.023 -23.109 7.512 1 98.25 313 ILE B C 1
ATOM 5091 O O . ILE B 1 313 ? -7.867 -22.953 7.906 1 98.25 313 ILE B O 1
ATOM 5095 N N . ALA B 1 314 ? -9.336 -23.766 6.387 1 97.62 314 ALA B N 1
ATOM 5096 C CA . ALA B 1 314 ? -8.258 -24.094 5.453 1 97.62 314 ALA B CA 1
ATOM 5097 C C . ALA B 1 314 ? -7.492 -22.859 5.031 1 97.62 314 ALA B C 1
ATOM 5099 O O . ALA B 1 314 ? -8.086 -21.797 4.789 1 97.62 314 ALA B O 1
ATOM 5100 N N . CYS B 1 315 ? -6.141 -22.984 5.012 1 98.19 315 CYS B N 1
ATOM 5101 C CA . CYS B 1 315 ? -5.285 -21.844 4.664 1 98.19 315 CYS B CA 1
ATOM 5102 C C . CYS B 1 315 ? -4.277 -22.234 3.59 1 98.19 315 CYS B C 1
ATOM 5104 O O . CYS B 1 315 ? -3.588 -23.25 3.715 1 98.19 315 CYS B O 1
ATOM 5106 N N . GLN B 1 316 ? -4.258 -21.453 2.506 1 98.38 316 GLN B N 1
ATOM 5107 C CA . GLN B 1 316 ? -3.305 -21.641 1.417 1 98.38 316 GLN B CA 1
ATOM 5108 C C . GLN B 1 316 ? -2.467 -20.391 1.188 1 98.38 316 GLN B C 1
ATOM 5110 O O . GLN B 1 316 ? -2.998 -19.281 1.171 1 98.38 316 GLN B O 1
ATOM 5115 N N . LEU B 1 317 ? -1.222 -20.562 1.06 1 98.62 317 LEU B N 1
ATOM 5116 C CA . LEU B 1 317 ? -0.333 -19.453 0.73 1 98.62 317 LEU B CA 1
ATOM 5117 C C . LEU B 1 317 ? -0.007 -19.438 -0.76 1 98.62 317 LEU B C 1
ATOM 5119 O O . LEU B 1 317 ? 0.577 -20.391 -1.278 1 98.62 317 LEU B O 1
ATOM 5123 N N . ALA B 1 318 ? -0.416 -18.375 -1.428 1 97.88 318 ALA B N 1
ATOM 5124 C CA . ALA B 1 318 ? -0.029 -18.203 -2.828 1 97.88 318 ALA B CA 1
ATOM 5125 C C . ALA B 1 318 ? 1.41 -17.719 -2.945 1 97.88 318 ALA B C 1
ATOM 5127 O O . ALA B 1 318 ? 1.759 -16.656 -2.406 1 97.88 318 ALA B O 1
ATOM 5128 N N . LEU B 1 319 ? 2.223 -18.438 -3.68 1 95.75 319 LEU B N 1
ATOM 5129 C CA . LEU B 1 319 ? 3.654 -18.172 -3.732 1 95.75 319 LEU B CA 1
ATOM 5130 C C . LEU B 1 319 ? 4.18 -18.297 -5.16 1 95.75 319 LEU B C 1
ATOM 5132 O O . LEU B 1 319 ? 3.967 -19.328 -5.812 1 95.75 319 LEU B O 1
ATOM 5136 N N . ASP B 1 320 ? 4.949 -17.297 -5.609 1 93.06 320 ASP B N 1
ATOM 5137 C CA . ASP B 1 320 ? 5.492 -17.297 -6.965 1 93.06 320 ASP B CA 1
ATOM 5138 C C . ASP B 1 320 ? 7.016 -17.406 -6.945 1 93.06 320 ASP B C 1
ATOM 5140 O O . ASP B 1 320 ? 7.648 -17.5 -8 1 93.06 320 ASP B O 1
ATOM 5144 N N . LEU B 1 321 ? 7.598 -17.438 -5.77 1 94.81 321 LEU B N 1
ATOM 5145 C CA . LEU B 1 321 ? 9.055 -17.438 -5.645 1 94.81 321 LEU B CA 1
ATOM 5146 C C . LEU B 1 321 ? 9.633 -18.797 -6.016 1 94.81 321 LEU B C 1
ATOM 5148 O O . LEU B 1 321 ? 8.945 -19.812 -5.926 1 94.81 321 LEU B O 1
ATOM 5152 N N . ARG B 1 322 ? 10.82 -18.734 -6.379 1 91.31 322 ARG B N 1
ATOM 5153 C CA . ARG B 1 322 ? 11.539 -19.953 -6.715 1 91.31 322 ARG B CA 1
ATOM 5154 C C . ARG B 1 322 ? 11.633 -20.875 -5.504 1 91.31 322 ARG B C 1
ATOM 5156 O O . ARG B 1 322 ? 12.039 -20.453 -4.422 1 91.31 322 ARG B O 1
ATOM 5163 N N . PRO B 1 323 ? 11.273 -22.141 -5.73 1 91.38 323 PRO B N 1
ATOM 5164 C CA . PRO B 1 323 ? 11.445 -23.094 -4.641 1 91.38 323 PRO B CA 1
ATOM 5165 C C . PRO B 1 323 ? 12.906 -23.266 -4.227 1 91.38 323 PRO B C 1
ATOM 5167 O O . PRO B 1 323 ? 13.789 -23.359 -5.086 1 91.38 323 PRO B O 1
ATOM 5170 N N . GLY B 1 324 ? 13.172 -23.234 -2.945 1 87.94 324 GLY B N 1
ATOM 5171 C CA . GLY B 1 324 ? 14.484 -23.438 -2.361 1 87.94 324 GLY B CA 1
ATOM 5172 C C . GLY B 1 324 ? 14.438 -23.766 -0.879 1 87.94 324 GLY B C 1
ATOM 5173 O O . GLY B 1 324 ? 13.406 -23.578 -0.232 1 87.94 324 GLY B O 1
ATOM 5174 N N . PRO B 1 325 ? 15.492 -24.281 -0.399 1 88 325 PRO B N 1
ATOM 5175 C CA . PRO B 1 325 ? 15.508 -24.703 1.005 1 88 325 PRO B CA 1
ATOM 5176 C C . PRO B 1 325 ? 15.227 -23.547 1.968 1 88 325 PRO B C 1
ATOM 5178 O O . PRO B 1 325 ? 14.531 -23.734 2.969 1 88 325 PRO B O 1
ATOM 5181 N N . ARG B 1 326 ? 15.805 -22.453 1.666 1 90.12 326 ARG B N 1
ATOM 5182 C CA . ARG B 1 326 ? 15.609 -21.312 2.539 1 90.12 326 ARG B CA 1
ATOM 5183 C C . ARG B 1 326 ? 14.133 -20.922 2.613 1 90.12 326 ARG B C 1
ATOM 5185 O O . ARG B 1 326 ? 13.602 -20.703 3.699 1 90.12 326 ARG B O 1
ATOM 5192 N N . LEU B 1 327 ? 13.531 -20.844 1.469 1 93.81 327 LEU B N 1
ATOM 5193 C CA . LEU B 1 327 ? 12.117 -20.516 1.411 1 93.81 327 LEU B CA 1
ATOM 5194 C C . LEU B 1 327 ? 11.281 -21.609 2.092 1 93.81 327 LEU B C 1
ATOM 5196 O O . LEU B 1 327 ? 10.367 -21.297 2.857 1 93.81 327 LEU B O 1
ATOM 5200 N N . HIS B 1 328 ? 11.594 -22.812 1.847 1 92.75 328 HIS B N 1
ATOM 5201 C CA . HIS B 1 328 ? 10.891 -23.953 2.445 1 92.75 328 HIS B CA 1
ATOM 5202 C C . HIS B 1 328 ? 10.922 -23.875 3.969 1 92.75 328 HIS B C 1
ATOM 5204 O O . HIS B 1 328 ? 9.883 -24 4.625 1 92.75 328 HIS B O 1
ATOM 5210 N N . GLU B 1 329 ? 12.094 -23.625 4.48 1 92.5 329 GLU B N 1
ATOM 5211 C CA . GLU B 1 329 ? 12.258 -23.516 5.926 1 92.5 329 GLU B CA 1
ATOM 5212 C C . GLU B 1 329 ? 11.469 -22.344 6.484 1 92.5 329 GLU B C 1
ATOM 5214 O O . GLU B 1 329 ? 10.844 -22.453 7.543 1 92.5 329 GLU B O 1
ATOM 5219 N N . GLN B 1 330 ? 11.5 -21.281 5.758 1 95.31 330 GLN B N 1
ATOM 5220 C CA . GLN B 1 330 ? 10.766 -20.078 6.156 1 95.31 330 GLN B CA 1
ATOM 5221 C C . GLN B 1 330 ? 9.266 -20.344 6.23 1 95.31 330 GLN B C 1
ATOM 5223 O O . GLN B 1 330 ? 8.602 -19.938 7.184 1 95.31 330 GLN B O 1
ATOM 5228 N N . LEU B 1 331 ? 8.742 -21.031 5.301 1 96.44 331 LEU B N 1
ATOM 5229 C CA . LEU B 1 331 ? 7.316 -21.344 5.238 1 96.44 331 LEU B CA 1
ATOM 5230 C C . LEU B 1 331 ? 6.914 -22.266 6.387 1 96.44 331 LEU B C 1
ATOM 5232 O O . LEU B 1 331 ? 5.91 -22.031 7.059 1 96.44 331 LEU B O 1
ATOM 5236 N N . LEU B 1 332 ? 7.703 -23.25 6.641 1 94.56 332 LEU B N 1
ATOM 5237 C CA . LEU B 1 332 ? 7.406 -24.188 7.719 1 94.56 332 LEU B CA 1
ATOM 5238 C C . LEU B 1 332 ? 7.438 -23.484 9.07 1 94.56 332 LEU B C 1
ATOM 5240 O O . LEU B 1 332 ? 6.566 -23.703 9.914 1 94.56 332 LEU B O 1
ATOM 5244 N N . ALA B 1 333 ? 8.406 -22.672 9.195 1 95.12 333 ALA B N 1
ATOM 5245 C CA . ALA B 1 333 ? 8.539 -21.922 10.445 1 95.12 333 ALA B CA 1
ATOM 5246 C C . ALA B 1 333 ? 7.348 -21 10.664 1 95.12 333 ALA B C 1
ATOM 5248 O O . ALA B 1 333 ? 6.949 -20.734 11.797 1 95.12 333 ALA B O 1
ATOM 5249 N N . ALA B 1 334 ? 6.711 -20.594 9.586 1 96.5 334 ALA B N 1
ATOM 5250 C CA . ALA B 1 334 ? 5.574 -19.688 9.656 1 96.5 334 ALA B CA 1
ATOM 5251 C C . ALA B 1 334 ? 4.266 -20.453 9.82 1 96.5 334 ALA B C 1
ATOM 5253 O O . ALA B 1 334 ? 3.188 -19.859 9.875 1 96.5 334 ALA B O 1
ATOM 5254 N N . GLY B 1 335 ? 4.309 -21.75 9.836 1 95.31 335 GLY B N 1
ATOM 5255 C CA . GLY B 1 335 ? 3.129 -22.578 10.062 1 95.31 335 GLY B CA 1
ATOM 5256 C C . GLY B 1 335 ? 2.377 -22.906 8.781 1 95.31 335 GLY B C 1
ATOM 5257 O O . GLY B 1 335 ? 1.222 -23.328 8.828 1 95.31 335 GLY B O 1
ATOM 5258 N N . ILE B 1 336 ? 3.023 -22.75 7.691 1 97.19 336 ILE B N 1
ATOM 5259 C CA . ILE B 1 336 ? 2.373 -22.984 6.406 1 97.19 336 ILE B CA 1
ATOM 5260 C C . ILE B 1 336 ? 2.529 -24.469 6.023 1 97.19 336 ILE B C 1
ATOM 5262 O O . ILE B 1 336 ? 3.625 -25.016 6.113 1 97.19 336 ILE B O 1
ATOM 5266 N N . ARG B 1 337 ? 1.438 -25.031 5.57 1 95.88 337 ARG B N 1
ATOM 5267 C CA . ARG B 1 337 ? 1.468 -26.422 5.164 1 95.88 337 ARG B CA 1
ATOM 5268 C C . ARG B 1 337 ? 0.904 -26.594 3.756 1 95.88 337 ARG B C 1
ATOM 5270 O O . ARG B 1 337 ? 1.11 -27.641 3.121 1 95.88 337 ARG B O 1
ATOM 5277 N N . ASP B 1 338 ? 0.175 -25.641 3.316 1 97.62 338 ASP B N 1
ATOM 5278 C CA . ASP B 1 338 ? -0.426 -25.641 1.986 1 97.62 338 ASP B CA 1
ATOM 5279 C C . ASP B 1 338 ? 0.015 -24.422 1.182 1 97.62 338 ASP B C 1
ATOM 5281 O O . ASP B 1 338 ? -0.211 -23.281 1.596 1 97.62 338 ASP B O 1
ATOM 5285 N N . ILE B 1 339 ? 0.603 -24.688 0.048 1 97.88 339 ILE B N 1
ATOM 5286 C CA . ILE B 1 339 ? 0.971 -23.578 -0.821 1 97.88 339 ILE B CA 1
ATOM 5287 C C . ILE B 1 339 ? 0.234 -23.688 -2.152 1 97.88 339 ILE B C 1
ATOM 5289 O O . ILE B 1 339 ? -0.121 -24.797 -2.576 1 97.88 339 ILE B O 1
ATOM 5293 N N . ALA B 1 340 ? -0.088 -22.594 -2.711 1 98.25 340 ALA B N 1
ATOM 5294 C CA . ALA B 1 340 ? -0.582 -22.484 -4.082 1 98.25 340 ALA B CA 1
ATOM 5295 C C . ALA B 1 340 ? 0.447 -21.812 -4.98 1 98.25 340 ALA B C 1
ATOM 5297 O O . ALA B 1 340 ? 1.02 -20.781 -4.613 1 98.25 340 ALA B O 1
ATOM 5298 N N . CYS B 1 341 ? 0.723 -22.406 -6.102 1 97.19 341 CYS B N 1
ATOM 5299 C CA . CYS B 1 341 ? 1.681 -21.812 -7.027 1 97.19 341 CYS B CA 1
ATOM 5300 C C . CYS B 1 341 ? 1.271 -22.062 -8.477 1 97.19 341 CYS B C 1
ATOM 5302 O O . CYS B 1 341 ? 0.435 -22.922 -8.742 1 97.19 341 CYS B O 1
ATOM 5304 N N . PRO B 1 342 ? 1.821 -21.297 -9.375 1 96.38 342 PRO B N 1
ATOM 5305 C CA . PRO B 1 342 ? 1.526 -21.547 -10.789 1 96.38 342 PRO B CA 1
ATOM 5306 C C . PRO B 1 342 ? 1.89 -22.953 -11.227 1 96.38 342 PRO B C 1
ATOM 5308 O O . PRO B 1 342 ? 2.898 -23.5 -10.781 1 96.38 342 PRO B O 1
ATOM 5311 N N . ALA B 1 343 ? 1.114 -23.484 -12.148 1 96.31 343 ALA B N 1
ATOM 5312 C CA . ALA B 1 343 ? 1.229 -24.875 -12.586 1 96.31 343 ALA B CA 1
ATOM 5313 C C . ALA B 1 343 ? 2.658 -25.188 -13.016 1 96.31 343 ALA B C 1
ATOM 5315 O O . ALA B 1 343 ? 3.215 -26.219 -12.609 1 96.31 343 ALA B O 1
ATOM 5316 N N . PRO B 1 344 ? 3.344 -24.328 -13.703 1 92.75 344 PRO B N 1
ATOM 5317 C CA . PRO B 1 344 ? 4.699 -24.672 -14.148 1 92.75 344 PRO B CA 1
ATOM 5318 C C . PRO B 1 344 ? 5.684 -24.781 -12.992 1 92.75 344 PRO B C 1
ATOM 5320 O O . PRO B 1 344 ? 6.758 -25.375 -13.141 1 92.75 344 PRO B O 1
ATOM 5323 N N . LEU B 1 345 ? 5.348 -24.219 -11.891 1 93.31 345 LEU B N 1
ATOM 5324 C CA . LEU B 1 345 ? 6.242 -24.219 -10.734 1 93.31 345 LEU B CA 1
ATOM 5325 C C . LEU B 1 345 ? 6.066 -25.5 -9.914 1 93.31 345 LEU B C 1
ATOM 5327 O O . LEU B 1 345 ? 6.906 -25.828 -9.078 1 93.31 345 LEU B O 1
ATOM 5331 N N . VAL B 1 346 ? 5.027 -26.234 -10.102 1 94.62 346 VAL B N 1
ATOM 5332 C CA . VAL B 1 346 ? 4.676 -27.406 -9.305 1 94.62 346 VAL B CA 1
ATOM 5333 C C . VAL B 1 346 ? 5.793 -28.453 -9.391 1 94.62 346 VAL B C 1
ATOM 5335 O O . VAL B 1 346 ? 6.219 -29 -8.367 1 94.62 346 VAL B O 1
ATOM 5338 N N . ARG B 1 347 ? 6.289 -28.641 -10.609 1 90.69 347 ARG B N 1
ATOM 5339 C CA . ARG B 1 347 ? 7.328 -29.641 -10.797 1 90.69 347 ARG B CA 1
ATOM 5340 C C . ARG B 1 347 ? 8.594 -29.281 -10.023 1 90.69 347 ARG B C 1
ATOM 5342 O O . ARG B 1 347 ? 9.297 -30.156 -9.531 1 90.69 347 ARG B O 1
ATOM 5349 N N . HIS B 1 348 ? 8.867 -28.031 -9.914 1 89 348 HIS B N 1
ATOM 5350 C CA . HIS B 1 348 ? 10.062 -27.578 -9.211 1 89 348 HIS B CA 1
ATOM 5351 C C . HIS B 1 348 ? 9.914 -27.75 -7.703 1 89 348 HIS B C 1
ATOM 5353 O O . HIS B 1 348 ? 10.875 -28.094 -7.012 1 89 348 HIS B O 1
ATOM 5359 N N . TRP B 1 349 ? 8.766 -27.469 -7.207 1 91.94 349 TRP B N 1
ATOM 5360 C CA . TRP B 1 349 ? 8.492 -27.734 -5.797 1 91.94 349 TRP B CA 1
ATOM 5361 C C . TRP B 1 349 ? 8.586 -29.234 -5.5 1 91.94 349 TRP B C 1
ATOM 5363 O O . TRP B 1 349 ? 9.172 -29.625 -4.488 1 91.94 349 TRP B O 1
ATOM 5373 N N . ARG B 1 350 ? 8.031 -30.031 -6.406 1 90.69 350 ARG B N 1
ATOM 5374 C CA . ARG B 1 350 ? 8.094 -31.484 -6.215 1 90.69 350 ARG B CA 1
ATOM 5375 C C . ARG B 1 350 ? 9.539 -31.969 -6.207 1 90.69 350 ARG B C 1
ATOM 5377 O O . ARG B 1 350 ? 9.914 -32.812 -5.395 1 90.69 350 ARG B O 1
ATOM 5384 N N . HIS B 1 351 ? 10.289 -31.391 -7.094 1 85.69 351 HIS B N 1
ATOM 5385 C CA . HIS B 1 351 ? 11.703 -31.75 -7.145 1 85.69 351 HIS B CA 1
ATOM 5386 C C . HIS B 1 351 ? 12.398 -31.422 -5.828 1 85.69 351 HIS B C 1
ATOM 5388 O O . HIS B 1 351 ? 13.219 -32.219 -5.348 1 85.69 351 HIS B O 1
ATOM 5394 N N . LEU B 1 352 ? 12.07 -30.328 -5.289 1 86.12 352 LEU B N 1
ATOM 5395 C CA . LEU B 1 352 ? 12.664 -29.922 -4.023 1 86.12 352 LEU B CA 1
ATOM 5396 C C . LEU B 1 352 ? 12.195 -30.812 -2.885 1 86.12 352 LEU B C 1
ATOM 5398 O O . LEU B 1 352 ? 13 -31.234 -2.043 1 86.12 352 LEU B O 1
ATOM 5402 N N . LEU B 1 353 ? 10.945 -31.219 -2.877 1 88 353 LEU B N 1
ATOM 5403 C CA . LEU B 1 353 ? 10.328 -31.891 -1.738 1 88 353 LEU B CA 1
ATOM 5404 C C . LEU B 1 353 ? 10.586 -33.375 -1.781 1 88 353 LEU B C 1
ATOM 5406 O O . LEU B 1 353 ? 10.609 -34.062 -0.739 1 88 353 LEU B O 1
ATOM 5410 N N . ASP B 1 354 ? 10.648 -33.906 -3.014 1 80.31 354 ASP B N 1
ATOM 5411 C CA . ASP B 1 354 ? 10.75 -35.375 -3.154 1 80.31 354 ASP B CA 1
ATOM 5412 C C . ASP B 1 354 ? 12.219 -35.812 -3.189 1 80.31 354 ASP B C 1
ATOM 5414 O O . ASP B 1 354 ? 12.508 -37 -3.293 1 80.31 354 ASP B O 1
ATOM 5418 N N . ARG B 1 355 ? 13.156 -34.875 -3.24 1 65.81 355 ARG B N 1
ATOM 5419 C CA . ARG B 1 355 ? 14.562 -35.281 -3.186 1 65.81 355 ARG B CA 1
ATOM 5420 C C . ARG B 1 355 ? 14.852 -36.094 -1.934 1 65.81 355 ARG B C 1
ATOM 5422 O O . ARG B 1 355 ? 14.43 -35.75 -0.834 1 65.81 355 ARG B O 1
ATOM 5429 N N . PRO B 1 356 ? 15.148 -37.562 -2.357 1 54.69 356 PRO B N 1
ATOM 5430 C CA . PRO B 1 356 ? 15.516 -38.438 -1.248 1 54.69 356 PRO B CA 1
ATOM 5431 C C . PRO B 1 356 ? 16.625 -37.844 -0.368 1 54.69 356 PRO B C 1
ATOM 5433 O O . PRO B 1 356 ? 17.453 -37.094 -0.85 1 54.69 356 PRO B O 1
ATOM 5436 N N . ARG B 1 357 ? 16.531 -37.875 0.916 1 45.25 357 ARG B N 1
ATOM 5437 C CA . ARG B 1 357 ? 17.641 -37.594 1.813 1 45.25 357 ARG B CA 1
ATOM 5438 C C . ARG B 1 357 ? 18.812 -38.562 1.588 1 45.25 357 ARG B C 1
ATOM 5440 O O . ARG B 1 357 ? 18.594 -39.719 1.252 1 45.25 357 ARG B O 1
#

Secondary structure (DSSP, 8-state):
------S-PPPPEEES--EEEEEEE-HHHHTT--SS-EEEEESS--HHHHHHHGGGEEEEEESS---TTSTTHHHHHTSSS-EEES----GGGTTSEEEEESSGGG-PPPPPSSS--EEEEE-SSHHHHHHHTTT-SEEPPEEHHHHHHS-HHHHHHHHHHHHHTSSPPPPEEPP-S-SSS-TTTTTT-SGGG---HHHHHHHHHHHHTSS-SS-EEEE-S--SHHHHHHHHHHHTT-SEEEEEE-SHHHHHTHHHH-TTEEEEEEEHHHHHHHHHT--TTS--TTTS-SSS--HHHHHHHHHHHHHHHHTT-EEEEE--SPP-HHHHHHHHHTT--EEEEEHHHHHHHHHHHH---/------S-PPPPEEES--EEEEEEE-HHHHTT--SS-EEEEESS--HHHHHHHGGGEEEEEESS---TTSTTHHHHHTSSS-EEES----GGGTTSEEEEESSTT----PPPSSS--EEEEE-SSHHHHHHHTTT-SEEPPEEHHHHHHS-HHHHHHHHHHHHHTSSPPPPEEPP-S-SSS-TTTTTT-SGGG---HHHHHHHHHHHHTSS-SS-EEEE-S--SHHHHHHHHHHHTT-SEEEEEE-SHHHHHTHHHH-TTEEEEEEEHHHHHHHHHT--TTS--TTTS-SSS--HHHHHHHHHHHHHHHHTT-EEEEE--SPP-HHHHHHHHHTT--EEEEEHHHHHHHHHHHH---

Sequence (714 aa):
MSDRTGDDHEPGIAYGFGRHRGLLVDRTGIEEIVFGRVLLYLEKPDVDLIRTLAPRLSGVIVEEPVTPYAPEARALWALPVPVLTGVPVDDSWLGQDVVVDFDEATTAPPAPAAATLRIHAEVTNLAEAQDAAHLADGWAPLRAEDLRALPEAERVRLWRLLAESGRPLPAIRYFDEPAGGPPAAAFGRRGVRSLHPEALAAFDALVGECPSGDPLVVLPMVSARQEISAFVAATGGRWRLGLDIATPAAALGVADLVDDCHLLRVSTADLAQHTVVWDRSVRNDVLLPPDHLPLVVTQLIEWAASVAAARDIACQLALDLRPGPRLHEQLLAAGIRDIACPAPLVRHWRHLLDRPRMSDRTGDDHEPGIAYGFGRHRGLLVDRTGIEEIVFGRVLLYLEKPDVDLIRTLAPRLSGVIVEEPVTPYAPEARALWALPVPVLTGVPVDDSWLGQDVVVDFDEATTAPPAPAAATLRIHAEVTNLAEAQDAAHLADGWAPLRAEDLRALPEAERVRLWRLLAESGRPLPAIRYFDEPAGGPPAAAFGRRGVRSLHPEALAAFDALVGECPSGDPLVVLPMVSARQEISAFVAATGGRWRLGLDIATPAAALGVADLVDDCHLLRVSTADLAQHTVVWDRSVRNDVLLPPDHLPLVVTQLIEWAASVAAARDIACQLALDLRPGPRLHEQLLAAGIRDIACPAPLVRHWRHLLDRPR

InterPro domains:
  IPR015813 Pyruvate/Phosphoenolpyruvate kinase-like domain superfamily [SSF51621] (186-352)
  IPR040442 Pyruvate kinase-like domain superfamily [G3DSA:3.20.20.60] (178-355)

Foldseek 3Di:
DDCPVPDDADFWAKQDFDKDKAAEAEPVCVVVDDDAAHEYEEQDDDLVVCQVCVVRHQEYEYQAGFFLLDPCVLSQLVHPHMYIYNDDDDPVSHRPMDMDGSCVVFPDDFADQPQAFAEAAADLFQVLCVLLLVQHPHHEAHELVSLVVDDPVRNLVSLVCRVPSPHDRYAHEAWFDADPDDNLVVVQCGWLNDLDPVSLVSVVVSQVSHPDPAGEYETERDQDQVSVVVSCVSNVVRHQYAYEAQAPNCLVCVLVNCPRHAEYEYELSNHQCRVLVHDSRDDDCVSCNQAAHDPVSLQSLLSNLVSCVVVVHHYEYEDSHQDHNVRVVSCVVSVHRYYYYHSSRSVRNSVSNVPDD/DDCPVPDDADFWAKQDFDKDKAAEAEPVCVVVDDDAAHEYEEQDDDLVVCQVCVVRHQEYEYQAGFFLLDPCVLSQLVHPHMYIYNDDDDPVSHRPMDMDGSCVVFPDDFADQPQAFAEAAADLFQVLCVLLLVQHPHHEAHELVSLVVDDPVRNLVSLVCRVPSPHDRYAHEAWFDADPDDPLVVVQCGWLNDLDPVSLVSVVVSQVSHPDPAGEYETERDQDQVSVVVSCVSNVVRHQYAYEAQAPNCLVCVLVNCPRHAEYEYELSNHQCRVLVHDSRDDDCVSQNQAAHDPVSLQSLLSNLVSCVVVVHHYEYEDSHQDHNVRVVSCVVSVHRYYYYHSSRSVRNCVSNVPDD

pLDDT: mean 89.28, std 14.89, range [28.88, 98.75]

Radius of gyration: 28.72 Å; Cα contacts (8 Å, |Δi|>4): 1443; chains: 2; bounding box: 71×82×70 Å

=== Feature glossary ===
Legend for the data blocks above and below:

— What the protein is —

Sequence gives the chain of amino acids in standard one-letter code (A=alanine, C=cysteine, …, Y=tyrosine), read N→C. It is the only feature that is directly encoded by the gene; all structural features are derived from the folded form of this sequence.

The annotation block draws on four external resources. InterPro: which protein families and domains the sequence belongs to. GO: standardized terms for what the protein does, what process it participates in, and where in the cell it acts. CATH: which structural fold it has in the CATH hierarchy. Organism: the species of origin.

— Where its atoms are —

Atomic coordinates in PDBx/mmCIF format — the same representation the Protein Data Bank distributes. Each line of the _atom_site loop places one backbone atom in Cartesian space (units: ångströms, origin: arbitrary).

Six rendered views show the 3D structure from the faces of a cube — i.e. along ±x, ±y, ±z. Rendering representation is drawn randomly per protein from cartoon (secondary-structure ribbons), sticks (backbone bonds), or molecular surface; coloring is either N→C rainbow (blue at the N-terminus through red at the C-terminus) or one color per chain.

— Local backbone conformation —

DSSP 8-state secondary structure assigns each residue one of H (α-helix), G (3₁₀-helix), I (π-helix), E (extended β-strand), B (isolated β-bridge), T (hydrogen-bonded turn), S (bend), or '-' (coil). The assignment is computed from backbone hydrogen-bond geometry via the Kabsch–Sander algorithm.

P-SEA three-state annotation labels each residue as helix, strand, or coil based purely on the geometry of the Cα trace. It serves as a fallback when the full backbone (and thus DSSP) is unavailable.

φ (phi) and ψ (psi) are the two rotatable backbone dihedrals per residue: φ is the C(i-1)–N–Cα–C torsion, ψ is the N–Cα–C–N(i+1) torsion, both in degrees on (−180°, 180°]. α-helical residues cluster near (−60°, −45°); β-strand residues near (−120°, +130°). A Ramachandran plot is simply a scatter of (φ, ψ) for every residue.

— Global shape and packing —

Radius of gyration (Rg) is the root-mean-square distance of Cα atoms from their centroid — a single number for overall size and compactness. A globular domain of N residues has Rg ≈ 2.2·N^0.38 Å; an extended or disordered chain has a much larger Rg. The Cα contact count is the number of residue pairs whose Cα atoms are within 8 Å and are more than four positions apart in sequence — a standard proxy for tertiary packing density. The bounding box is the smallest axis-aligned box enclosing all Cα atoms.

Accessible surface area quantifies burial. A residue with SASA near zero is packed into the hydrophobic core; one with SASA >100 Å² sits on the surface. Computed here via the Shrake–Rupley numerical algorithm with a 1.4 Å probe.

The contact map is a binary N×N matrix image: pixel (i, j) is dark where Cα_i and Cα_j are within 8 Å and |i−j|>4. Because the |i−j|>4 filter removes local helical contacts, off-diagonal stripes parallel to the main diagonal indicate parallel β-sheets; stripes perpendicular to it indicate antiparallel β-sheets. The Ramachandran plot scatters every residue's (φ, ψ) pair against the sterically allowed regions. The PAE heatmap renders the predicted-aligned-error matrix.

— Structural neighborhood —

A 3Di character summarizes, for each residue, the relative orientation of the Cα frame of its nearest spatial neighbor. Because it encodes fold topology rather than chemistry, 3Di alignments detect remote structural similarity that sequence alignment misses.

Structural nearest neighbors (via Foldseek easy-search vs the PDB). Reported per hit: target PDB id, E-value, and alignment TM-score. A TM-score above ~0.5 is the conventional threshold for 'same fold'.

— Confidence and disorder —

For AlphaFold models, the B-factor field carries pLDDT — the model's own estimate of local accuracy on a 0–100 scale. Regions with pLDDT<50 should be treated as essentially unmodeled; they often correspond to intrinsically disordered segments.

B-factor (Debye–Waller factor) reflects atomic displacement in the crystal lattice. It is an experimental observable (units Å²), not a prediction; low values mean the atom is pinned down, high values mean it moves or is heterogeneous across the crystal.

Predicted Aligned Error (PAE) is an AlphaFold confidence matrix: entry (i, j) is the expected error in the position of residue j, in ångströms, when the prediction is superimposed on the true structure at residue i. Low PAE within a block of residues means that block is internally rigid and well-predicted; high PAE between two blocks means their relative placement is uncertain even if each block individually is confident.